Protein 3LU9 (pdb70)

CATH classification: 4.10.140.10

Nearest PDB structures (foldseek):
  3lu9-assembly1_B  TM=1.004E+00  e=2.496E-53  Homo sapiens
  6z8v-assembly1_H  TM=9.995E-01  e=1.748E-49  Homo sapiens
  4dt7-assembly1_B  TM=9.963E-01  e=3.355E-49  Homo sapiens
  1tq7-assembly1_B  TM=9.959E-01  e=5.775E-49  Homo sapiens
  3s7k-assembly1_B  TM=9.944E-01  e=1.587E-47  Homo sapiens

Organism: Homo sapiens (NCBI:txid9606)

Radius of gyration: 29.97 Å; Cα contacts (8 Å, |Δi|>4): 1623; chains: 6; bounding box: 73×72×85 Å

B-factor: mean 33.31, std 18.77, range [2.0, 124.1]

Structure (mmCIF, N/CA/C/O backbone):
data_3LU9
#
_entry.id   3LU9
#
_cell.length_a   46.334
_cell.length_b   50.171
_cell.length_c   85.502
_cell.angle_alpha   76.39
_cell.angle_beta   83.93
_cell.angle_gamma   73.74
#
_symmetry.space_group_name_H-M   'P 1'
#
loop_
_entity.id
_entity.type
_entity.pdbx_description
1 polymer Prothrombin
2 polymer Prothrombin
3 polymer 'Proteinase-activated receptor 1'
4 non-polymer 2-acetamido-2-deoxy-beta-D-glucopyranose
5 non-polymer 'SODIUM ION'
6 non-polymer GLYCEROL
7 water water
#
loop_
_atom_site.group_PDB
_atom_site.id
_atom_site.type_symbol
_atom_site.label_atom_id
_atom_site.label_alt_id
_atom_site.label_comp_id
_atom_site.label_asym_id
_atom_site.label_entity_id
_atom_site.label_seq_id
_atom_site.pdbx_PDB_ins_code
_atom_site.Cartn_x
_atom_site.Cartn_y
_atom_site.Cartn_z
_atom_site.occupancy
_atom_site.B_iso_or_equiv
_atom_site.auth_seq_id
_atom_site.auth_comp_id
_atom_site.auth_asym_id
_atom_site.auth_atom_id
_atom_site.pdbx_PDB_model_num
ATOM 1 N N . SER A 1 1 R 11.724 18.355 -11.823 1.00 45.56 1 SER A N 1
ATOM 2 C CA . SER A 1 1 R 10.878 17.143 -11.632 1.00 43.78 1 SER A CA 1
ATOM 3 C C . SER A 1 1 R 11.791 15.920 -11.572 1.00 43.62 1 SER A C 1
ATOM 4 O O . SER A 1 1 R 11.906 15.191 -12.573 1.00 45.28 1 SER A O 1
ATOM 7 N N . GLU A 1 2 Q 12.437 15.703 -10.417 1.00 41.50 1 GLU A N 1
ATOM 8 C CA . GLU A 1 2 Q 13.672 14.883 -10.375 1.00 41.36 1 GLU A CA 1
ATOM 9 C C . GLU A 1 2 Q 13.456 13.372 -10.557 1.00 39.60 1 GLU A C 1
ATOM 10 O O . GLU A 1 2 Q 13.795 12.558 -9.694 1.00 38.40 1 GLU A O 1
ATOM 16 N N . TYR A 1 3 P 12.934 13.013 -11.721 1.00 38.11 1 TYR A N 1
ATOM 17 C CA . TYR A 1 3 P 12.273 11.731 -11.864 1.00 35.79 1 TYR A CA 1
ATOM 18 C C . TYR A 1 3 P 12.205 11.335 -13.334 1.00 37.20 1 TYR A C 1
ATOM 19 O O . TYR A 1 3 P 11.824 12.138 -14.187 1.00 37.48 1 TYR A O 1
ATOM 28 N N . GLN A 1 4 O 12.613 10.104 -13.616 1.00 37.12 1 GLN A N 1
ATOM 29 C CA . GLN A 1 4 O 12.509 9.535 -14.950 1.00 38.68 1 GLN A CA 1
ATOM 30 C C . GLN A 1 4 O 11.369 8.507 -14.953 1.00 37.20 1 GLN A C 1
ATOM 31 O O . GLN A 1 4 O 11.406 7.541 -14.189 1.00 36.17 1 GLN A O 1
ATOM 37 N N . THR A 1 5 N 10.342 8.746 -15.769 1.00 36.03 1 THR A N 1
ATOM 38 C CA . THR A 1 5 N 9.216 7.813 -15.878 1.00 35.17 1 THR A CA 1
ATOM 39 C C . THR A 1 5 N 9.648 6.420 -16.384 1.00 36.44 1 THR A C 1
ATOM 40 O O . THR A 1 5 N 10.574 6.297 -17.178 1.00 38.04 1 THR A O 1
ATOM 44 N N . PHE A 1 6 M 8.984 5.379 -15.881 1.00 35.84 1 PHE A N 1
ATOM 45 C CA . PHE A 1 6 M 9.327 3.992 -16.215 1.00 36.69 1 PHE A CA 1
ATOM 46 C C . PHE A 1 6 M 8.321 3.390 -17.177 1.00 38.44 1 PHE A C 1
ATOM 47 O O . PHE A 1 6 M 8.668 2.579 -18.052 1.00 40.88 1 PHE A O 1
ATOM 55 N N . PHE A 1 7 L 7.068 3.778 -16.999 1.00 36.99 1 PHE A N 1
ATOM 56 C CA . PHE A 1 7 L 5.976 3.185 -17.743 1.00 37.90 1 PHE A CA 1
ATOM 57 C C . PHE A 1 7 L 5.520 4.066 -18.904 1.00 38.76 1 PHE A C 1
ATOM 58 O O . PHE A 1 7 L 5.855 5.250 -18.979 1.00 38.60 1 PHE A O 1
ATOM 66 N N . ASN A 1 8 K 4.775 3.467 -19.830 1.00 40.29 1 ASN A N 1
ATOM 67 C CA . ASN A 1 8 K 4.262 4.179 -20.990 1.00 41.39 1 ASN A CA 1
ATOM 68 C C . ASN A 1 8 K 2.952 4.872 -20.640 1.00 39.58 1 ASN A C 1
ATOM 69 O O . ASN A 1 8 K 1.989 4.203 -20.295 1.00 39.60 1 ASN A O 1
ATOM 74 N N . PRO A 1 9 J 2.902 6.219 -20.721 1.00 38.88 1 PRO A N 1
ATOM 75 C CA . PRO A 1 9 J 1.656 6.914 -20.377 1.00 38.35 1 PRO A CA 1
ATOM 76 C C . PRO A 1 9 J 0.452 6.441 -21.202 1.00 40.68 1 PRO A C 1
ATOM 77 O O . PRO A 1 9 J -0.675 6.474 -20.715 1.00 40.77 1 PRO A O 1
ATOM 81 N N . ARG A 1 10 I 0.683 5.996 -22.438 1.00 42.04 1 ARG A N 1
ATOM 82 C CA . ARG A 1 10 I -0.401 5.421 -23.232 1.00 44.43 1 ARG A CA 1
ATOM 83 C C . ARG A 1 10 I -1.129 4.263 -22.500 1.00 43.88 1 ARG A C 1
ATOM 84 O O . ARG A 1 10 I -2.350 4.191 -22.525 1.00 45.07 1 ARG A O 1
ATOM 92 N N . THR A 1 11 H -0.380 3.369 -21.870 1.00 42.83 1 THR A N 1
ATOM 93 C CA . THR A 1 11 H -0.990 2.236 -21.150 1.00 42.94 1 THR A CA 1
ATOM 94 C C . THR A 1 11 H -1.120 2.471 -19.622 1.00 40.06 1 THR A C 1
ATOM 95 O O . THR A 1 11 H -2.083 2.025 -18.999 1.00 40.25 1 THR A O 1
ATOM 99 N N . PHE A 1 12 G -0.154 3.185 -19.049 1.00 37.72 1 PHE A N 1
ATOM 100 C CA . PHE A 1 12 G -0.129 3.532 -17.623 1.00 35.56 1 PHE A CA 1
ATOM 101 C C . PHE A 1 12 G -1.133 4.643 -17.314 1.00 35.54 1 PHE A C 1
ATOM 102 O O . PHE A 1 12 G -1.660 4.727 -16.208 1.00 34.69 1 PHE A O 1
ATOM 110 N N . GLY A 1 13 F -1.398 5.498 -18.293 1.00 37.06 1 GLY A N 1
ATOM 111 C CA . GLY A 1 13 F -2.174 6.712 -18.053 1.00 37.60 1 GLY A CA 1
ATOM 112 C C . GLY A 1 13 F -1.287 7.854 -17.565 1.00 35.95 1 GLY A C 1
ATOM 113 O O . GLY A 1 13 F -0.057 7.727 -17.505 1.00 35.35 1 GLY A O 1
ATOM 114 N N . SER A 1 14 E -1.909 8.967 -17.203 1.00 35.89 1 SER A N 1
ATOM 115 C CA . SER A 1 14 E -1.160 10.119 -16.742 1.00 34.78 1 SER A CA 1
ATOM 116 C C . SER A 1 14 E -0.836 10.016 -15.256 1.00 32.26 1 SER A C 1
ATOM 117 O O . SER A 1 14 E -1.484 9.262 -14.511 1.00 31.11 1 SER A O 1
ATOM 120 N N . GLY A 1 15 D 0.182 10.770 -14.846 1.00 29.70 1 GLY A N 1
ATOM 121 C CA . GLY A 1 15 D 0.454 10.996 -13.443 1.00 28.32 1 GLY A CA 1
ATOM 122 C C . GLY A 1 15 D 1.805 10.543 -12.970 1.00 26.82 1 GLY A C 1
ATOM 123 O O . GLY A 1 15 D 2.219 10.882 -11.842 1.00 26.40 1 GLY A O 1
ATOM 124 N N . GLU A 1 16 C 2.516 9.768 -13.785 1.00 27.21 1 GLU A N 1
ATOM 125 C CA . GLU A 1 16 C 3.793 9.266 -13.301 1.00 25.96 1 GLU A CA 1
ATOM 126 C C . GLU A 1 16 C 4.869 10.339 -13.133 1.00 24.72 1 GLU A C 1
ATOM 127 O O . GLU A 1 16 C 5.593 10.335 -12.136 1.00 23.15 1 GLU A O 1
ATOM 133 N N . ALA A 1 17 B 4.965 11.256 -14.092 1.00 24.32 1 ALA A N 1
ATOM 134 C CA . ALA A 1 17 B 6.006 12.266 -14.057 1.00 24.02 1 ALA A CA 1
ATOM 135 C C . ALA A 1 17 B 6.026 13.035 -12.720 1.00 22.12 1 ALA A C 1
ATOM 136 O O . ALA A 1 17 B 7.095 13.392 -12.234 1.00 21.73 1 ALA A O 1
ATOM 138 N N . ASP A 1 18 A 4.845 13.275 -12.162 1.00 21.37 1 ASP A N 1
ATOM 139 C CA . ASP A 1 18 A 4.679 14.070 -10.937 1.00 20.02 1 ASP A CA 1
ATOM 140 C C . ASP A 1 18 A 4.346 13.200 -9.731 1.00 18.74 1 ASP A C 1
ATOM 141 O O . ASP A 1 18 A 3.920 13.697 -8.674 1.00 17.80 1 ASP A O 1
ATOM 146 N N . CYS A 1 19 ? 4.607 11.902 -9.863 1.00 18.96 1 CYS A N 1
ATOM 147 C CA . CYS A 1 19 ? 4.304 10.978 -8.768 1.00 18.14 1 CYS A CA 1
ATOM 148 C C . CYS A 1 19 ? 5.037 11.355 -7.481 1.00 16.90 1 CYS A C 1
ATOM 149 O O . CYS A 1 19 ? 6.145 11.942 -7.505 1.00 16.87 1 CYS A O 1
ATOM 152 N N . GLY A 1 20 ? 4.410 11.008 -6.359 1.00 16.16 2 GLY A N 1
ATOM 153 C CA . GLY A 1 20 ? 5.080 11.025 -5.050 1.00 15.26 2 GLY A CA 1
ATOM 154 C C . GLY A 1 20 ? 5.295 12.389 -4.446 1.00 14.63 2 GLY A C 1
ATOM 155 O O . GLY A 1 20 ? 5.998 12.500 -3.447 1.00 14.13 2 GLY A O 1
ATOM 156 N N . LEU A 1 21 ? 4.709 13.427 -5.055 1.00 14.92 3 LEU A N 1
ATOM 157 C CA . LEU A 1 21 ? 4.825 14.806 -4.523 1.00 14.64 3 LEU A CA 1
ATOM 158 C C . LEU A 1 21 ? 3.431 15.272 -4.119 1.00 14.75 3 LEU A C 1
ATOM 159 O O . LEU A 1 21 ? 2.545 15.394 -4.971 1.00 15.60 3 LEU A O 1
ATOM 164 N N . ARG A 1 22 ? 3.223 15.495 -2.824 1.00 14.23 4 ARG A N 1
ATOM 165 C CA . ARG A 1 22 ? 1.849 15.747 -2.326 1.00 14.69 4 ARG A CA 1
ATOM 166 C C . ARG A 1 22 ? 1.482 17.216 -2.474 1.00 15.40 4 ARG A C 1
ATOM 167 O O . ARG A 1 22 ? 2.264 18.093 -2.092 1.00 15.15 4 ARG A O 1
ATOM 175 N N . PRO A 1 23 ? 0.292 17.498 -3.014 1.00 16.61 5 PRO A N 1
ATOM 176 C CA . PRO A 1 23 ? -0.100 18.902 -3.198 1.00 17.71 5 PRO A CA 1
ATOM 177 C C . PRO A 1 23 ? -0.099 19.707 -1.899 1.00 17.64 5 PRO A C 1
ATOM 178 O O . PRO A 1 23 ? 0.207 20.895 -1.908 1.00 18.19 5 PRO A O 1
ATOM 182 N N . LEU A 1 24 ? -0.419 19.070 -0.778 1.00 17.19 6 LEU A N 1
ATOM 183 C CA . LEU A 1 24 ? -0.541 19.826 0.467 1.00 17.48 6 LEU A CA 1
ATOM 184 C C . LEU A 1 24 ? 0.744 19.837 1.281 1.00 16.28 6 LEU A C 1
ATOM 185 O O . LEU A 1 24 ? 0.808 20.474 2.341 1.00 16.52 6 LEU A O 1
ATOM 190 N N . PHE A 1 25 ? 1.777 19.174 0.750 1.00 15.19 7 PHE A N 1
ATOM 191 C CA . PHE A 1 25 ? 3.056 19.053 1.456 1.00 14.36 7 PHE A CA 1
ATOM 192 C C . PHE A 1 25 ? 4.247 19.424 0.588 1.00 14.27 7 PHE A C 1
ATOM 193 O O . PHE A 1 25 ? 4.619 20.604 0.542 1.00 14.89 7 PHE A O 1
ATOM 201 N N . GLU A 1 26 ? 4.813 18.464 -0.140 1.00 13.84 8 GLU A N 1
ATOM 202 C CA . GLU A 1 26 ? 5.984 18.778 -0.988 1.00 14.16 8 GLU A CA 1
ATOM 203 C C . GLU A 1 26 ? 5.759 19.959 -1.952 1.00 15.10 8 GLU A C 1
ATOM 204 O O . GLU A 1 26 ? 6.655 20.761 -2.205 1.00 15.72 8 GLU A O 1
ATOM 210 N N . LYS A 1 27 ? 4.563 20.029 -2.521 1.00 12.12 9 LYS A N 1
ATOM 211 C CA . LYS A 1 27 ? 4.320 21.072 -3.533 1.00 14.56 9 LYS A CA 1
ATOM 212 C C . LYS A 1 27 ? 4.322 22.482 -2.947 1.00 14.83 9 LYS A C 1
ATOM 213 O O . LYS A 1 27 ? 4.540 23.451 -3.663 1.00 16.65 9 LYS A O 1
ATOM 219 N N . LYS A 1 28 ? 4.085 22.581 -1.651 1.00 14.43 10 LYS A N 1
ATOM 220 C CA . LYS A 1 28 ? 4.128 23.857 -0.927 1.00 15.62 10 LYS A CA 1
ATOM 221 C C . LYS A 1 28 ? 5.357 23.982 -0.022 1.00 15.07 10 LYS A C 1
ATOM 222 O O . LYS A 1 28 ? 5.471 24.942 0.743 1.00 14.83 10 LYS A O 1
ATOM 228 N N . SER A 1 29 ? 6.249 22.999 -0.095 1.00 14.24 11 SER A N 1
ATOM 229 C CA . SER A 1 29 ? 7.363 22.852 0.881 1.00 15.03 11 SER A CA 1
ATOM 230 C C . SER A 1 29 ? 6.901 22.836 2.342 1.00 15.93 11 SER A C 1
ATOM 231 O O . SER A 1 29 ? 7.562 23.431 3.194 1.00 18.54 11 SER A O 1
ATOM 234 N N . LEU A 1 30 ? 5.752 22.218 2.628 1.00 13.89 12 LEU A N 1
ATOM 235 C CA . LEU A 1 30 ? 5.349 22.012 4.004 1.00 14.29 12 LEU A CA 1
ATOM 236 C C . LEU A 1 30 ? 5.623 20.559 4.380 1.00 14.18 12 LEU A C 1
ATOM 237 O O . LEU A 1 30 ? 5.420 19.666 3.554 1.00 13.13 12 LEU A O 1
ATOM 242 N N . GLU A 1 31 ? 6.040 20.355 5.627 1.00 15.02 13 GLU A N 1
ATOM 243 C CA . GLU A 1 31 ? 6.343 19.013 6.153 1.00 17.20 13 GLU A CA 1
ATOM 244 C C . GLU A 1 31 ? 5.190 18.468 6.972 1.00 16.01 13 GLU A C 1
ATOM 245 O O . GLU A 1 31 ? 4.550 19.229 7.729 1.00 17.57 13 GLU A O 1
ATOM 251 N N . ASP A 1 32 ? 4.951 17.155 6.856 1.00 15.22 14 ASP A N 1
ATOM 252 C CA . ASP A 1 32 ? 3.971 16.514 7.710 1.00 15.35 14 ASP A CA 1
ATOM 253 C C . ASP A 1 32 ? 4.554 16.232 9.104 1.00 16.84 14 ASP A C 1
ATOM 254 O O . ASP A 1 32 ? 5.771 16.358 9.328 1.00 16.25 14 ASP A O 1
ATOM 259 N N . LYS A 1 33 A 3.705 15.834 10.043 1.00 17.34 14 LYS A N 1
ATOM 260 C CA . LYS A 1 33 A 4.144 15.810 11.444 1.00 20.92 14 LYS A CA 1
ATOM 261 C C . LYS A 1 33 A 5.222 14.781 11.797 1.00 19.99 14 LYS A C 1
ATOM 262 O O . LYS A 1 33 A 5.912 14.923 12.808 1.00 20.93 14 LYS A O 1
ATOM 268 N N . THR A 1 34 B 5.348 13.736 10.990 1.00 17.33 14 THR A N 1
ATOM 269 C CA . THR A 1 34 B 6.265 12.649 11.347 1.00 17.78 14 THR A CA 1
ATOM 270 C C . THR A 1 34 B 7.251 12.258 10.254 1.00 16.35 14 THR A C 1
ATOM 271 O O . THR A 1 34 B 8.059 11.333 10.451 1.00 16.93 14 THR A O 1
ATOM 275 N N . GLU A 1 35 C 7.234 12.956 9.118 1.00 14.30 14 GLU A N 1
ATOM 276 C CA . GLU A 1 35 C 8.179 12.591 8.056 1.00 13.49 14 GLU A CA 1
ATOM 277 C C . GLU A 1 35 C 9.645 12.767 8.474 1.00 15.19 14 GLU A C 1
ATOM 278 O O . GLU A 1 35 C 10.492 12.059 7.975 1.00 14.14 14 GLU A O 1
ATOM 284 N N . ARG A 1 36 D 9.928 13.699 9.404 1.00 16.25 14 ARG A N 1
ATOM 285 C CA . ARG A 1 36 D 11.291 13.870 9.920 1.00 18.89 14 ARG A CA 1
ATOM 286 C C . ARG A 1 36 D 11.865 12.562 10.502 1.00 19.26 14 ARG A C 1
ATOM 287 O O . ARG A 1 36 D 13.067 12.276 10.365 1.00 19.47 14 ARG A O 1
ATOM 295 N N . GLU A 1 37 E 10.999 11.799 11.153 1.00 17.85 14 GLU A N 1
ATOM 296 C CA . GLU A 1 37 E 11.376 10.513 11.722 1.00 20.10 14 GLU A CA 1
ATOM 297 C C . GLU A 1 37 E 11.877 9.562 10.631 1.00 17.33 14 GLU A C 1
ATOM 298 O O . GLU A 1 37 E 12.835 8.805 10.861 1.00 20.39 14 GLU A O 1
ATOM 304 N N . LEU A 1 38 F 11.277 9.616 9.447 1.00 14.75 14 LEU A N 1
ATOM 305 C CA . LEU A 1 38 F 11.770 8.798 8.320 1.00 14.36 14 LEU A CA 1
ATOM 306 C C . LEU A 1 38 F 13.144 9.271 7.877 1.00 16.54 14 LEU A C 1
ATOM 307 O O . LEU A 1 38 F 14.068 8.474 7.761 1.00 18.26 14 LEU A O 1
ATOM 312 N N . LEU A 1 39 G 13.294 10.579 7.663 1.00 18.05 14 LEU A N 1
ATOM 313 C CA . LEU A 1 39 G 14.584 11.112 7.176 1.00 20.62 14 LEU A CA 1
ATOM 314 C C . LEU A 1 39 G 15.750 10.862 8.155 1.00 23.19 14 LEU A C 1
ATOM 315 O O . LEU A 1 39 G 16.897 10.542 7.755 1.00 26.21 14 LEU A O 1
ATOM 320 N N . GLU A 1 40 H 15.446 10.953 9.445 1.00 23.45 14 GLU A N 1
ATOM 321 C CA . GLU A 1 40 H 16.389 10.646 10.494 1.00 27.35 14 GLU A CA 1
ATOM 322 C C . GLU A 1 40 H 16.823 9.196 10.541 1.00 26.70 14 GLU A C 1
ATOM 323 O O . GLU A 1 40 H 17.963 8.908 10.901 1.00 28.73 14 GLU A O 1
ATOM 329 N N . SER A 1 41 I 15.922 8.288 10.177 1.00 22.65 14 SER A N 1
ATOM 330 C CA . SER A 1 41 I 16.251 6.869 10.196 1.00 22.72 14 SER A CA 1
ATOM 331 C C . SER A 1 41 I 17.392 6.564 9.207 1.00 24.42 14 SER A C 1
ATOM 332 O O . SER A 1 41 I 18.012 5.515 9.297 1.00 26.08 14 SER A O 1
ATOM 335 N N . TYR A 1 42 J 17.637 7.470 8.256 1.00 23.82 14 TYR A N 1
ATOM 336 C CA . TYR A 1 42 J 18.723 7.291 7.288 1.00 27.03 14 TYR A CA 1
ATOM 337 C C . TYR A 1 42 J 20.072 7.614 7.925 1.00 33.07 14 TYR A C 1
ATOM 338 O O . TYR A 1 42 J 21.099 7.039 7.552 1.00 36.23 14 TYR A O 1
ATOM 347 N N . ILE A 1 43 K 20.043 8.522 8.896 1.00 36.20 14 ILE A N 1
ATOM 348 C CA . ILE A 1 43 K 21.273 9.015 9.553 1.00 44.31 14 ILE A CA 1
ATOM 349 C C . ILE A 1 43 K 21.700 8.038 10.645 1.00 48.13 14 ILE A C 1
ATOM 350 O O . ILE A 1 43 K 22.690 7.318 10.493 1.00 53.50 14 ILE A O 1
ATOM 355 N N . ASP A 1 44 L 20.931 8.002 11.733 1.00 49.31 14 ASP A N 1
ATOM 356 C CA . ASP A 1 44 L 21.183 7.150 12.919 1.00 53.21 14 ASP A CA 1
ATOM 357 C C . ASP A 1 44 L 22.174 5.988 12.721 1.00 55.93 14 ASP A C 1
ATOM 358 O O . ASP A 1 44 L 23.109 5.789 13.509 1.00 61.25 14 ASP A O 1
ATOM 363 N N . ILE B 2 1 ? -4.263 -0.280 11.847 1.00 15.04 16 ILE B N 1
ATOM 364 C CA . ILE B 2 1 ? -2.936 0.173 12.312 1.00 14.77 16 ILE B CA 1
ATOM 365 C C . ILE B 2 1 ? -2.934 0.247 13.841 1.00 16.03 16 ILE B C 1
ATOM 366 O O . ILE B 2 1 ? -3.827 0.879 14.444 1.00 17.00 16 ILE B O 1
ATOM 371 N N . VAL B 2 2 ? -1.929 -0.378 14.443 1.00 16.20 17 VAL B N 1
ATOM 372 C CA . VAL B 2 2 ? -1.791 -0.412 15.897 1.00 17.60 17 VAL B CA 1
ATOM 373 C C . VAL B 2 2 ? -0.726 0.582 16.310 1.00 17.65 17 VAL B C 1
ATOM 374 O O . VAL B 2 2 ? 0.346 0.609 15.719 1.00 16.75 17 VAL B O 1
ATOM 378 N N . GLU B 2 3 ? -1.016 1.384 17.340 1.00 18.85 18 GLU B N 1
ATOM 379 C CA . GLU B 2 3 ? -0.030 2.325 17.908 1.00 20.17 18 GLU B CA 1
ATOM 380 C C . GLU B 2 3 ? 0.382 3.402 16.904 1.00 18.69 18 GLU B C 1
ATOM 381 O O . GLU B 2 3 ? 1.519 3.907 16.944 1.00 19.16 18 GLU B O 1
ATOM 387 N N . GLY B 2 4 ? -0.551 3.737 16.010 1.00 17.29 19 GLY B N 1
ATOM 388 C CA . GLY B 2 4 ? -0.370 4.829 15.043 1.00 16.36 19 GLY B CA 1
ATOM 389 C C . GLY B 2 4 ? -1.026 6.103 15.523 1.00 17.20 19 GLY B C 1
ATOM 390 O O . GLY B 2 4 ? -1.402 6.201 16.691 1.00 18.55 19 GLY B O 1
ATOM 391 N N . SER B 2 5 ? -1.177 7.066 14.627 1.00 16.59 20 SER B N 1
ATOM 392 C CA . SER B 2 5 ? -1.953 8.252 14.923 1.00 18.66 20 SER B CA 1
ATOM 393 C C . SER B 2 5 ? -2.782 8.645 13.711 1.00 18.12 20 SER B C 1
ATOM 394 O O . SER B 2 5 ? -2.641 8.056 12.642 1.00 15.89 20 SER B O 1
ATOM 397 N N . ASP B 2 6 ? -3.665 9.629 13.887 1.00 18.41 21 ASP B N 1
ATOM 398 C CA . ASP B 2 6 ? -4.493 10.134 12.809 1.00 19.55 21 ASP B CA 1
ATOM 399 C C . ASP B 2 6 ? -3.609 10.753 11.745 1.00 18.74 21 ASP B C 1
ATOM 400 O O . ASP B 2 6 ? -2.682 11.527 12.047 1.00 20.01 21 ASP B O 1
ATOM 405 N N . ALA B 2 7 ? -3.890 10.400 10.497 1.00 17.75 22 ALA B N 1
ATOM 406 C CA . ALA B 2 7 ? -3.252 11.038 9.379 1.00 17.58 22 ALA B CA 1
ATOM 407 C C . ALA B 2 7 ? -3.654 12.507 9.318 1.00 18.58 22 ALA B C 1
ATOM 408 O O . ALA B 2 7 ? -4.764 12.885 9.739 1.00 19.25 22 ALA B O 1
ATOM 410 N N . GLU B 2 8 ? -2.764 13.344 8.798 1.00 19.60 23 GLU B N 1
ATOM 411 C CA . GLU B 2 8 ? -3.168 14.716 8.496 1.00 20.88 23 GLU B CA 1
ATOM 412 C C . GLU B 2 8 ? -3.871 14.679 7.158 1.00 20.71 23 GLU B C 1
ATOM 413 O O . GLU B 2 8 ? -3.710 13.712 6.374 1.00 20.00 23 GLU B O 1
ATOM 419 N N . ILE B 2 9 ? -4.670 15.702 6.897 1.00 20.66 24 ILE B N 1
ATOM 420 C CA . ILE B 2 9 ? -5.363 15.800 5.618 1.00 20.62 24 ILE B CA 1
ATOM 421 C C . ILE B 2 9 ? -4.350 15.908 4.444 1.00 19.76 24 ILE B C 1
ATOM 422 O O . ILE B 2 9 ? -3.362 16.656 4.522 1.00 19.78 24 ILE B O 1
ATOM 427 N N . GLY B 2 10 ? -4.589 15.130 3.391 1.00 18.52 25 GLY B N 1
ATOM 428 C CA . GLY B 2 10 ? -3.681 15.042 2.240 1.00 17.39 25 GLY B CA 1
ATOM 429 C C . GLY B 2 10 ? -2.327 14.372 2.469 1.00 15.57 25 GLY B C 1
ATOM 430 O O . GLY B 2 10 ? -1.443 14.483 1.610 1.00 15.02 25 GLY B O 1
ATOM 431 N N . MET B 2 11 ? -2.133 13.740 3.631 1.00 14.74 26 MET B N 1
ATOM 432 C CA . MET B 2 11 ? -0.836 13.156 3.990 1.00 14.13 26 MET B CA 1
ATOM 433 C C . MET B 2 11 ? -0.508 11.911 3.128 1.00 13.82 26 MET B C 1
ATOM 434 O O . MET B 2 11 ? 0.663 11.609 2.866 1.00 12.57 26 MET B O 1
ATOM 439 N N . SER B 2 12 ? -1.547 11.171 2.756 1.00 13.58 27 SER B N 1
ATOM 440 C CA . SER B 2 12 ? -1.380 9.964 1.939 1.00 13.94 27 SER B CA 1
ATOM 441 C C . SER B 2 12 ? -2.398 9.999 0.765 1.00 13.57 27 SER B C 1
ATOM 442 O O . SER B 2 12 ? -3.362 9.229 0.746 1.00 14.10 27 SER B O 1
ATOM 445 N N . PRO B 2 13 ? -2.182 10.910 -0.212 1.00 14.13 28 PRO B N 1
ATOM 446 C CA . PRO B 2 13 ? -3.237 11.130 -1.221 1.00 15.19 28 PRO B CA 1
ATOM 447 C C . PRO B 2 13 ? -3.342 9.999 -2.251 1.00 15.40 28 PRO B C 1
ATOM 448 O O . PRO B 2 13 ? -4.299 9.988 -3.062 1.00 17.18 28 PRO B O 1
ATOM 452 N N . TRP B 2 14 ? -2.414 9.040 -2.162 1.00 14.22 29 TRP B N 1
ATOM 453 C CA . TRP B 2 14 ? -2.455 7.773 -2.918 1.00 14.46 29 TRP B CA 1
ATOM 454 C C . TRP B 2 14 ? -3.219 6.672 -2.209 1.00 15.01 29 TRP B C 1
ATOM 455 O O . TRP B 2 14 ? -3.459 5.598 -2.798 1.00 14.84 29 TRP B O 1
ATOM 466 N N . GLN B 2 15 ? -3.659 6.928 -0.967 1.00 14.91 30 GLN B N 1
ATOM 467 C CA . GLN B 2 15 ? -4.443 5.922 -0.225 1.00 16.39 30 GLN B CA 1
ATOM 468 C C . GLN B 2 15 ? -5.783 5.598 -0.895 1.00 16.56 30 GLN B C 1
ATOM 469 O O . GLN B 2 15 ? -6.566 6.491 -1.195 1.00 18.11 30 GLN B O 1
ATOM 475 N N . VAL B 2 16 ? -6.025 4.320 -1.138 1.00 15.31 31 VAL B N 1
ATOM 476 C CA . VAL B 2 16 ? -7.306 3.894 -1.742 1.00 17.56 31 VAL B CA 1
ATOM 477 C C . VAL B 2 16 ? -8.005 2.912 -0.788 1.00 17.69 31 VAL B C 1
ATOM 478 O O . VAL B 2 16 ? -7.357 2.106 -0.130 1.00 15.42 31 VAL B O 1
ATOM 482 N N . MET B 2 17 ? -9.338 2.997 -0.715 1.00 18.70 32 MET B N 1
ATOM 483 C CA . MET B 2 17 ? -10.145 2.106 0.108 1.00 20.55 32 MET B CA 1
ATOM 484 C C . MET B 2 17 ? -10.843 1.158 -0.862 1.00 21.26 32 MET B C 1
ATOM 485 O O . MET B 2 17 ? -11.548 1.621 -1.765 1.00 22.60 32 MET B O 1
ATOM 490 N N . LEU B 2 18 ? -10.638 -0.143 -0.697 1.00 21.60 33 LEU B N 1
ATOM 491 C CA . LEU B 2 18 ? -11.446 -1.123 -1.432 1.00 23.44 33 LEU B CA 1
ATOM 492 C C . LEU B 2 18 ? -12.714 -1.392 -0.617 1.00 24.68 33 LEU B C 1
ATOM 493 O O . LEU B 2 18 ? -12.631 -1.697 0.575 1.00 24.76 33 LEU B O 1
ATOM 498 N N . PHE B 2 19 ? -13.871 -1.255 -1.256 1.00 25.88 34 PHE B N 1
ATOM 499 C CA . PHE B 2 19 ? -15.166 -1.219 -0.540 1.00 27.85 34 PHE B CA 1
ATOM 500 C C . PHE B 2 19 ? -16.172 -2.186 -1.154 1.00 29.49 34 PHE B C 1
ATOM 501 O O . PHE B 2 19 ? -16.275 -2.256 -2.376 1.00 29.20 34 PHE B O 1
ATOM 509 N N . ARG B 2 20 ? -16.896 -2.926 -0.298 1.00 30.69 35 ARG B N 1
ATOM 510 C CA . ARG B 2 20 ? -17.982 -3.839 -0.718 1.00 33.31 35 ARG B CA 1
ATOM 511 C C . ARG B 2 20 ? -19.289 -3.071 -0.708 1.00 35.21 35 ARG B C 1
ATOM 512 O O . ARG B 2 20 ? -19.626 -2.487 0.316 1.00 35.22 35 ARG B O 1
ATOM 520 N N . LYS B 2 21 ? -19.992 -3.029 -1.845 1.00 37.13 36 LYS B N 1
ATOM 521 C CA . LYS B 2 21 ? -21.251 -2.269 -1.983 1.00 40.45 36 LYS B CA 1
ATOM 522 C C . LYS B 2 21 ? -22.338 -2.780 -1.056 1.00 41.92 36 LYS B C 1
ATOM 523 O O . LYS B 2 21 ? -23.043 -1.993 -0.411 1.00 42.67 36 LYS B O 1
ATOM 529 N N . SER B 2 22 A -22.494 -4.101 -1.022 1.00 41.85 36 SER B N 1
ATOM 530 C CA . SER B 2 22 A -23.616 -4.709 -0.326 1.00 44.85 36 SER B CA 1
ATOM 531 C C . SER B 2 22 A -23.330 -6.166 0.053 1.00 44.54 36 SER B C 1
ATOM 532 O O . SER B 2 22 A -23.058 -6.984 -0.830 1.00 44.74 36 SER B O 1
ATOM 535 N N . PRO B 2 23 ? -23.378 -6.489 1.370 1.00 44.82 37 PRO B N 1
ATOM 536 C CA . PRO B 2 23 ? -23.635 -5.496 2.426 1.00 44.92 37 PRO B CA 1
ATOM 537 C C . PRO B 2 23 ? -22.388 -4.626 2.659 1.00 42.18 37 PRO B C 1
ATOM 538 O O . PRO B 2 23 ? -21.249 -5.114 2.606 1.00 39.63 37 PRO B O 1
ATOM 542 N N . GLN B 2 24 ? -22.600 -3.335 2.885 1.00 42.35 38 GLN B N 1
ATOM 543 C CA . GLN B 2 24 ? -21.497 -2.386 2.774 1.00 40.09 38 GLN B CA 1
ATOM 544 C C . GLN B 2 24 ? -20.401 -2.663 3.807 1.00 39.66 38 GLN B C 1
ATOM 545 O O . GLN B 2 24 ? -20.678 -2.858 4.993 1.00 40.38 38 GLN B O 1
ATOM 551 N N . GLU B 2 25 ? -19.158 -2.705 3.324 1.00 38.02 39 GLU B N 1
ATOM 552 C CA . GLU B 2 25 ? -18.021 -3.121 4.114 1.00 37.84 39 GLU B CA 1
ATOM 553 C C . GLU B 2 25 ? -16.725 -2.552 3.567 1.00 35.19 39 GLU B C 1
ATOM 554 O O . GLU B 2 25 ? -16.476 -2.624 2.368 1.00 34.91 39 GLU B O 1
ATOM 560 N N . LEU B 2 26 ? -15.883 -2.019 4.443 1.00 34.70 40 LEU B N 1
ATOM 561 C CA . LEU B 2 26 ? -14.502 -1.772 4.056 1.00 32.45 40 LEU B CA 1
ATOM 562 C C . LEU B 2 26 ? -13.827 -3.149 3.897 1.00 30.12 40 LEU B C 1
ATOM 563 O O . LEU B 2 26 ? -13.900 -3.968 4.808 1.00 31.57 40 LEU B O 1
ATOM 568 N N . LEU B 2 27 ? -13.204 -3.418 2.748 1.00 27.52 41 LEU B N 1
ATOM 569 C CA . LEU B 2 27 ? -12.505 -4.695 2.529 1.00 25.34 41 LEU B CA 1
ATOM 570 C C . LEU B 2 27 ? -11.006 -4.667 2.807 1.00 23.75 41 LEU B C 1
ATOM 571 O O . LEU B 2 27 ? -10.464 -5.577 3.450 1.00 24.13 41 LEU B O 1
ATOM 576 N N . CYS B 2 28 ? -10.329 -3.632 2.313 1.00 21.17 42 CYS B N 1
ATOM 577 C CA . CYS B 2 28 ? -8.845 -3.611 2.295 1.00 19.06 42 CYS B CA 1
ATOM 578 C C . CYS B 2 28 ? -8.433 -2.214 1.908 1.00 17.44 42 CYS B C 1
ATOM 579 O O . CYS B 2 28 ? -9.274 -1.397 1.526 1.00 17.55 42 CYS B O 1
ATOM 582 N N . GLY B 2 29 ? -7.137 -1.959 2.036 1.00 16.55 43 GLY B N 1
ATOM 583 C CA . GLY B 2 29 ? -6.494 -0.779 1.508 1.00 15.53 43 GLY B CA 1
ATOM 584 C C . GLY B 2 29 ? -5.971 -1.084 0.119 1.00 16.29 43 GLY B C 1
ATOM 585 O O . GLY B 2 29 ? -6.069 -2.225 -0.383 1.00 17.46 43 GLY B O 1
ATOM 586 N N . ALA B 2 30 ? -5.413 -0.053 -0.499 1.00 16.22 44 ALA B N 1
ATOM 587 C CA . ALA B 2 30 ? -4.885 -0.114 -1.863 1.00 16.45 44 ALA B CA 1
ATOM 588 C C . ALA B 2 30 ? -4.162 1.205 -2.122 1.00 16.34 44 ALA B C 1
ATOM 589 O O . ALA B 2 30 ? -4.186 2.103 -1.276 1.00 16.18 44 ALA B O 1
ATOM 591 N N . SER B 2 31 ? -3.533 1.331 -3.285 1.00 15.47 45 SER B N 1
ATOM 592 C CA . SER B 2 31 ? -2.807 2.547 -3.584 1.00 16.14 45 SER B CA 1
ATOM 593 C C . SER B 2 31 ? -2.963 2.965 -5.027 1.00 17.40 45 SER B C 1
ATOM 594 O O . SER B 2 31 ? -2.989 2.125 -5.922 1.00 16.88 45 SER B O 1
ATOM 597 N N . LEU B 2 32 ? -3.077 4.275 -5.216 1.00 16.73 46 LEU B N 1
ATOM 598 C CA . LEU B 2 32 ? -3.174 4.863 -6.540 1.00 17.91 46 LEU B CA 1
ATOM 599 C C . LEU B 2 32 ? -1.792 5.058 -7.162 1.00 17.71 46 LEU B C 1
ATOM 600 O O . LEU B 2 32 ? -0.960 5.760 -6.615 1.00 17.28 46 LEU B O 1
ATOM 605 N N . ILE B 2 33 ? -1.538 4.439 -8.319 1.00 18.75 47 ILE B N 1
ATOM 606 C CA . ILE B 2 33 ? -0.220 4.581 -8.944 1.00 19.48 47 ILE B CA 1
ATOM 607 C C . ILE B 2 33 ? -0.234 5.372 -10.255 1.00 21.20 47 ILE B C 1
ATOM 608 O O . ILE B 2 33 ? 0.823 5.720 -10.755 1.00 20.70 47 ILE B O 1
ATOM 613 N N . SER B 2 34 ? -1.424 5.652 -10.800 1.00 21.98 48 SER B N 1
ATOM 614 C CA . SER B 2 34 ? -1.567 6.551 -11.942 1.00 24.59 48 SER B CA 1
ATOM 615 C C . SER B 2 34 ? -3.023 7.010 -11.936 1.00 25.77 48 SER B C 1
ATOM 616 O O . SER B 2 34 ? -3.740 6.739 -10.974 1.00 25.91 48 SER B O 1
ATOM 619 N N . ASP B 2 35 ? -3.486 7.651 -12.999 1.00 27.59 49 ASP B N 1
ATOM 620 C CA . ASP B 2 35 ? -4.906 8.030 -13.072 1.00 28.95 49 ASP B CA 1
ATOM 621 C C . ASP B 2 35 ? -5.853 6.831 -13.296 1.00 29.56 49 ASP B C 1
ATOM 622 O O . ASP B 2 35 ? -7.064 6.979 -13.168 1.00 30.39 49 ASP B O 1
ATOM 627 N N . ARG B 2 36 ? -5.301 5.651 -13.592 1.00 29.23 50 ARG B N 1
ATOM 628 C CA . ARG B 2 36 ? -6.140 4.504 -13.985 1.00 29.75 50 ARG B CA 1
ATOM 629 C C . ARG B 2 36 ? -5.739 3.134 -13.399 1.00 27.76 50 ARG B C 1
ATOM 630 O O . ARG B 2 36 ? -6.438 2.131 -13.611 1.00 27.18 50 ARG B O 1
ATOM 638 N N . TRP B 2 37 ? -4.635 3.091 -12.660 1.00 26.11 51 TRP B N 1
ATOM 639 C CA . TRP B 2 37 ? -4.165 1.854 -12.058 1.00 24.22 51 TRP B CA 1
ATOM 640 C C . TRP B 2 37 ? -4.072 1.970 -10.541 1.00 23.51 51 TRP B C 1
ATOM 641 O O . TRP B 2 37 ? -3.561 2.972 -10.011 1.00 21.49 51 TRP B O 1
ATOM 652 N N . VAL B 2 38 ? -4.601 0.942 -9.874 1.00 22.51 52 VAL B N 1
ATOM 653 C CA . VAL B 2 38 ? -4.562 0.826 -8.406 1.00 21.14 52 VAL B CA 1
ATOM 654 C C . VAL B 2 38 ? -3.911 -0.493 -8.047 1.00 21.05 52 VAL B C 1
ATOM 655 O O . VAL B 2 38 ? -4.206 -1.515 -8.640 1.00 20.86 52 VAL B O 1
ATOM 659 N N . LEU B 2 39 ? -3.004 -0.459 -7.073 1.00 19.45 53 LEU B N 1
ATOM 660 C CA . LEU B 2 39 ? -2.281 -1.647 -6.640 1.00 19.47 53 LEU B CA 1
ATOM 661 C C . LEU B 2 39 ? -2.870 -2.109 -5.291 1.00 19.04 53 LEU B C 1
ATOM 662 O O . LEU B 2 39 ? -3.269 -1.262 -4.486 1.00 17.45 53 LEU B O 1
ATOM 667 N N . THR B 2 40 ? -2.979 -3.429 -5.059 1.00 18.41 54 THR B N 1
ATOM 668 C CA . THR B 2 40 ? -3.502 -3.968 -3.782 1.00 18.21 54 THR B CA 1
ATOM 669 C C . THR B 2 40 ? -2.846 -5.351 -3.516 1.00 17.47 54 THR B C 1
ATOM 670 O O . THR B 2 40 ? -2.015 -5.799 -4.306 1.00 17.20 54 THR B O 1
ATOM 674 N N . ALA B 2 41 ? -3.198 -5.996 -2.406 1.00 17.40 55 ALA B N 1
ATOM 675 C CA . ALA B 2 41 ? -2.729 -7.366 -2.132 1.00 17.58 55 ALA B CA 1
ATOM 676 C C . ALA B 2 41 ? -3.605 -8.379 -2.895 1.00 19.74 55 ALA B C 1
ATOM 677 O O . ALA B 2 41 ? -4.816 -8.190 -2.965 1.00 19.98 55 ALA B O 1
ATOM 679 N N . ALA B 2 42 ? -3.016 -9.468 -3.417 1.00 20.53 56 ALA B N 1
ATOM 680 C CA . ALA B 2 42 ? -3.820 -10.472 -4.134 1.00 22.13 56 ALA B CA 1
ATOM 681 C C . ALA B 2 42 ? -4.917 -11.081 -3.252 1.00 21.90 56 ALA B C 1
ATOM 682 O O . ALA B 2 42 ? -6.035 -11.346 -3.721 1.00 22.93 56 ALA B O 1
ATOM 684 N N . HIS B 2 43 ? -4.616 -11.246 -1.959 1.00 20.16 57 HIS B N 1
ATOM 685 C CA . HIS B 2 43 ? -5.535 -11.912 -1.040 1.00 19.94 57 HIS B CA 1
ATOM 686 C C . HIS B 2 43 ? -6.749 -11.079 -0.667 1.00 19.89 57 HIS B C 1
ATOM 687 O O . HIS B 2 43 ? -7.723 -11.596 -0.112 1.00 20.77 57 HIS B O 1
ATOM 694 N N . CYS B 2 44 ? -6.700 -9.786 -0.973 1.00 20.57 58 CYS B N 1
ATOM 695 C CA . CYS B 2 44 ? -7.857 -8.931 -0.785 1.00 21.60 58 CYS B CA 1
ATOM 696 C C . CYS B 2 44 ? -8.903 -9.245 -1.844 1.00 23.31 58 CYS B C 1
ATOM 697 O O . CYS B 2 44 ? -10.045 -8.857 -1.682 1.00 25.40 58 CYS B O 1
ATOM 700 N N . LEU B 2 45 ? -8.493 -9.911 -2.928 1.00 23.97 59 LEU B N 1
ATOM 701 C CA . LEU B 2 45 ? -9.401 -10.230 -4.049 1.00 25.59 59 LEU B CA 1
ATOM 702 C C . LEU B 2 45 ? -9.676 -11.713 -4.187 1.00 26.31 59 LEU B C 1
ATOM 703 O O . LEU B 2 45 ? -10.769 -12.115 -4.606 1.00 28.51 59 LEU B O 1
ATOM 708 N N . LEU B 2 46 ? -8.661 -12.522 -3.898 1.00 24.76 60 LEU B N 1
ATOM 709 C CA . LEU B 2 46 ? -8.758 -13.963 -4.076 1.00 25.45 60 LEU B CA 1
ATOM 710 C C . LEU B 2 46 ? -8.153 -14.633 -2.865 1.00 23.55 60 LEU B C 1
ATOM 711 O O . LEU B 2 46 ? -6.932 -14.542 -2.622 1.00 22.65 60 LEU B O 1
ATOM 716 N N . TYR B 2 47 A -9.018 -15.275 -2.086 1.00 23.20 60 TYR B N 1
ATOM 717 C CA . TYR B 2 47 A -8.567 -16.075 -0.962 1.00 21.03 60 TYR B CA 1
ATOM 718 C C . TYR B 2 47 A -9.533 -17.235 -0.718 1.00 21.83 60 TYR B C 1
ATOM 719 O O . TYR B 2 47 A -10.430 -17.144 0.118 1.00 21.58 60 TYR B O 1
ATOM 728 N N . PRO B 2 48 B -9.347 -18.358 -1.445 1.00 22.41 60 PRO B N 1
ATOM 729 C CA . PRO B 2 48 B -10.360 -19.431 -1.321 1.00 23.54 60 PRO B CA 1
ATOM 730 C C . PRO B 2 48 B -10.630 -20.033 0.075 1.00 23.29 60 PRO B C 1
ATOM 731 O O . PRO B 2 48 B -11.739 -20.549 0.281 1.00 23.70 60 PRO B O 1
ATOM 735 N N . PRO B 2 49 C -9.644 -20.024 1.005 1.00 22.05 60 PRO B N 1
ATOM 736 C CA . PRO B 2 49 C -9.983 -20.571 2.328 1.00 23.38 60 PRO B CA 1
ATOM 737 C C . PRO B 2 49 C -11.109 -19.813 3.040 1.00 24.88 60 PRO B C 1
ATOM 738 O O . PRO B 2 49 C -11.793 -20.406 3.877 1.00 26.28 60 PRO B O 1
ATOM 742 N N . TRP B 2 50 D -11.273 -18.534 2.698 1.00 25.92 60 TRP B N 1
ATOM 743 C CA . TRP B 2 50 D -12.341 -17.689 3.240 1.00 27.36 60 TRP B CA 1
ATOM 744 C C . TRP B 2 50 D -13.540 -17.524 2.284 1.00 29.65 60 TRP B C 1
ATOM 745 O O . TRP B 2 50 D -14.343 -16.576 2.446 1.00 30.38 60 TRP B O 1
ATOM 756 N N . ASP B 2 51 E -13.643 -18.408 1.283 1.00 29.76 60 ASP B N 1
ATOM 757 C CA . ASP B 2 51 E -14.640 -18.286 0.199 1.00 32.57 60 ASP B CA 1
ATOM 758 C C . ASP B 2 51 E -14.639 -16.899 -0.486 1.00 32.37 60 ASP B C 1
ATOM 759 O O . ASP B 2 51 E -15.684 -16.380 -0.906 1.00 33.46 60 ASP B O 1
ATOM 764 N N . LYS B 2 52 F -13.453 -16.333 -0.635 1.00 30.75 60 LYS B N 1
ATOM 765 C CA . LYS B 2 52 F -13.305 -15.020 -1.262 1.00 31.51 60 LYS B CA 1
ATOM 766 C C . LYS B 2 52 F -12.764 -15.107 -2.695 1.00 32.64 60 LYS B C 1
ATOM 767 O O . LYS B 2 52 F -11.660 -15.568 -2.924 1.00 31.30 60 LYS B O 1
ATOM 773 N N . ASN B 2 53 G -13.534 -14.640 -3.670 1.00 36.53 60 ASN B N 1
ATOM 774 C CA . ASN B 2 53 G -13.074 -14.649 -5.062 1.00 40.17 60 ASN B CA 1
ATOM 775 C C . ASN B 2 53 G -13.863 -13.603 -5.850 1.00 42.14 60 ASN B C 1
ATOM 776 O O . ASN B 2 53 G -14.767 -13.928 -6.594 1.00 44.50 60 ASN B O 1
ATOM 781 N N . PHE B 2 54 H -13.518 -12.332 -5.644 1.00 41.93 60 PHE B N 1
ATOM 782 C CA . PHE B 2 54 H -14.260 -11.220 -6.251 1.00 44.20 60 PHE B CA 1
ATOM 783 C C . PHE B 2 54 H -14.004 -11.058 -7.748 1.00 46.19 60 PHE B C 1
ATOM 784 O O . PHE B 2 54 H -12.881 -11.268 -8.208 1.00 46.69 60 PHE B O 1
ATOM 792 N N . THR B 2 55 I -15.049 -10.696 -8.501 1.00 48.33 60 THR B N 1
ATOM 793 C CA . THR B 2 55 I -14.895 -10.207 -9.883 1.00 49.72 60 THR B CA 1
ATOM 794 C C . THR B 2 55 I -14.844 -8.678 -9.886 1.00 48.54 60 THR B C 1
ATOM 795 O O . THR B 2 55 I -15.039 -8.058 -8.852 1.00 46.35 60 THR B O 1
ATOM 799 N N . GLU B 2 56 ? -14.633 -8.083 -11.060 1.00 49.95 61 GLU B N 1
ATOM 800 C CA . GLU B 2 56 ? -14.574 -6.622 -11.196 1.00 49.62 61 GLU B CA 1
ATOM 801 C C . GLU B 2 56 ? -15.862 -5.991 -10.697 1.00 50.29 61 GLU B C 1
ATOM 802 O O . GLU B 2 56 ? -15.844 -5.032 -9.931 1.00 48.53 61 GLU B O 1
ATOM 808 N N . ASN B 2 57 ? -16.981 -6.568 -11.134 1.00 52.44 62 ASN B N 1
ATOM 809 C CA . ASN B 2 57 ? -18.319 -6.094 -10.795 1.00 53.77 62 ASN B CA 1
ATOM 810 C C . ASN B 2 57 ? -18.621 -6.129 -9.300 1.00 51.40 62 ASN B C 1
ATOM 811 O O . ASN B 2 57 ? -19.570 -5.492 -8.832 1.00 51.22 62 ASN B O 1
ATOM 816 N N . ASP B 2 58 ? -17.776 -6.857 -8.563 1.00 49.63 63 ASP B N 1
ATOM 817 C CA . ASP B 2 58 ? -17.943 -7.127 -7.137 1.00 47.71 63 ASP B CA 1
ATOM 818 C C . ASP B 2 58 ? -17.538 -6.018 -6.180 1.00 45.53 63 ASP B C 1
ATOM 819 O O . ASP B 2 58 ? -17.832 -6.109 -4.988 1.00 45.40 63 ASP B O 1
ATOM 824 N N . LEU B 2 59 ? -16.824 -5.006 -6.662 1.00 43.51 64 LEU B N 1
ATOM 825 C CA . LEU B 2 59 ? -16.203 -4.028 -5.752 1.00 40.23 64 LEU B CA 1
ATOM 826 C C . LEU B 2 59 ? -16.170 -2.613 -6.313 1.00 39.15 64 LEU B C 1
ATOM 827 O O . LEU B 2 59 ? -16.364 -2.407 -7.514 1.00 40.55 64 LEU B O 1
ATOM 832 N N . LEU B 2 60 ? -15.956 -1.651 -5.413 1.00 36.58 65 LEU B N 1
ATOM 833 C CA . LEU B 2 60 ? -15.686 -0.255 -5.759 1.00 34.59 65 LEU B CA 1
ATOM 834 C C . LEU B 2 60 ? -14.352 0.173 -5.135 1.00 31.73 65 LEU B C 1
ATOM 835 O O . LEU B 2 60 ? -13.869 -0.452 -4.174 1.00 28.03 65 LEU B O 1
ATOM 840 N N . VAL B 2 61 ? -13.758 1.236 -5.663 1.00 30.44 66 VAL B N 1
ATOM 841 C CA . VAL B 2 61 ? -12.649 1.856 -4.925 1.00 28.75 66 VAL B CA 1
ATOM 842 C C . VAL B 2 61 ? -13.028 3.278 -4.533 1.00 28.67 66 VAL B C 1
ATOM 843 O O . VAL B 2 61 ? -13.736 3.977 -5.271 1.00 31.24 66 VAL B O 1
ATOM 847 N N . ARG B 2 62 ? -12.579 3.689 -3.358 1.00 25.85 67 ARG B N 1
ATOM 848 C CA . ARG B 2 62 ? -12.835 5.012 -2.859 1.00 25.03 67 ARG B CA 1
ATOM 849 C C . ARG B 2 62 ? -11.491 5.710 -2.682 1.00 22.77 67 ARG B C 1
ATOM 850 O O . ARG B 2 62 ? -10.638 5.218 -1.953 1.00 19.60 67 ARG B O 1
ATOM 858 N N . ILE B 2 63 ? -11.308 6.831 -3.383 1.00 22.86 68 ILE B N 1
ATOM 859 C CA . ILE B 2 63 ? -9.997 7.523 -3.481 1.00 21.74 68 ILE B CA 1
ATOM 860 C C . ILE B 2 63 ? -10.125 8.920 -2.867 1.00 22.01 68 ILE B C 1
ATOM 861 O O . ILE B 2 63 ? -11.179 9.569 -2.985 1.00 23.99 68 ILE B O 1
ATOM 866 N N . GLY B 2 64 ? -9.064 9.376 -2.211 1.00 20.68 69 GLY B N 1
ATOM 867 C CA . GLY B 2 64 ? -9.039 10.684 -1.588 1.00 21.24 69 GLY B CA 1
ATOM 868 C C . GLY B 2 64 ? -9.743 10.781 -0.248 1.00 22.38 69 GLY B C 1
ATOM 869 O O . GLY B 2 64 ? -10.090 11.893 0.167 1.00 23.89 69 GLY B O 1
ATOM 870 N N . LYS B 2 65 ? -9.909 9.638 0.439 1.00 19.69 70 LYS B N 1
ATOM 871 C CA . LYS B 2 65 ? -10.625 9.593 1.717 1.00 21.27 70 LYS B CA 1
ATOM 872 C C . LYS B 2 65 ? -9.762 9.894 2.933 1.00 21.07 70 LYS B C 1
ATOM 873 O O . LYS B 2 65 ? -8.513 9.746 2.920 1.00 19.70 70 LYS B O 1
ATOM 879 N N . HIS B 2 66 ? -10.449 10.290 3.996 1.00 21.37 71 HIS B N 1
ATOM 880 C CA . HIS B 2 66 ? -9.843 10.507 5.295 1.00 20.52 71 HIS B CA 1
ATOM 881 C C . HIS B 2 66 ? -10.699 9.823 6.363 1.00 21.55 71 HIS B C 1
ATOM 882 O O . HIS B 2 66 ? -10.248 8.903 7.043 1.00 20.47 71 HIS B O 1
ATOM 889 N N . SER B 2 67 ? -11.952 10.268 6.494 1.00 23.15 72 SER B N 1
ATOM 890 C CA . SER B 2 67 ? -12.935 9.531 7.308 1.00 23.88 72 SER B CA 1
ATOM 891 C C . SER B 2 67 ? -13.177 8.119 6.778 1.00 23.14 72 SER B C 1
ATOM 892 O O . SER B 2 67 ? -13.342 7.901 5.578 1.00 24.18 72 SER B O 1
ATOM 895 N N . ARG B 2 68 ? -13.174 7.153 7.682 1.00 21.17 73 ARG B N 1
ATOM 896 C CA . ARG B 2 68 ? -13.470 5.788 7.330 1.00 21.17 73 ARG B CA 1
ATOM 897 C C . ARG B 2 68 ? -14.909 5.617 6.789 1.00 23.82 73 ARG B C 1
ATOM 898 O O . ARG B 2 68 ? -15.120 4.937 5.783 1.00 24.25 73 ARG B O 1
ATOM 906 N N . THR B 2 69 ? -15.868 6.276 7.438 1.00 25.03 74 THR B N 1
ATOM 907 C CA . THR B 2 69 ? -17.300 5.940 7.239 1.00 27.95 74 THR B CA 1
ATOM 908 C C . THR B 2 69 ? -18.135 7.041 6.573 1.00 29.87 74 THR B C 1
ATOM 909 O O . THR B 2 69 ? -19.173 6.752 5.951 1.00 31.16 74 THR B O 1
ATOM 913 N N . ARG B 2 70 ? -17.706 8.292 6.710 1.00 29.86 75 ARG B N 1
ATOM 914 C CA . ARG B 2 70 ? -18.408 9.403 6.057 1.00 32.25 75 ARG B CA 1
ATOM 915 C C . ARG B 2 70 ? -18.275 9.389 4.527 1.00 32.55 75 ARG B C 1
ATOM 916 O O . ARG B 2 70 ? -17.265 8.926 3.973 1.00 29.95 75 ARG B O 1
ATOM 924 N N . TYR B 2 71 ? -19.318 9.856 3.843 1.00 33.82 76 TYR B N 1
ATOM 925 C CA . TYR B 2 71 ? -19.227 10.138 2.408 1.00 34.80 76 TYR B CA 1
ATOM 926 C C . TYR B 2 71 ? -18.703 11.555 2.198 1.00 34.32 76 TYR B C 1
ATOM 927 O O . TYR B 2 71 ? -19.398 12.544 2.407 1.00 35.47 76 TYR B O 1
ATOM 936 N N . GLU B 2 72 ? -17.456 11.650 1.766 1.00 31.04 77 GLU B N 1
ATOM 937 C CA . GLU B 2 72 ? -16.744 12.921 1.734 1.00 31.59 77 GLU B CA 1
ATOM 938 C C . GLU B 2 72 ? -16.988 13.555 0.372 1.00 33.54 77 GLU B C 1
ATOM 939 O O . GLU B 2 72 ? -16.140 13.567 -0.501 1.00 32.55 77 GLU B O 1
ATOM 945 N N . ARG B 2 73 A -18.215 14.025 0.176 1.00 37.78 77 ARG B N 1
ATOM 946 C CA . ARG B 2 73 A -18.589 14.585 -1.114 1.00 40.61 77 ARG B CA 1
ATOM 947 C C . ARG B 2 73 A -17.703 15.771 -1.524 1.00 39.90 77 ARG B C 1
ATOM 948 O O . ARG B 2 73 A -17.292 16.605 -0.684 1.00 38.94 77 ARG B O 1
ATOM 956 N N . ASN B 2 74 ? -17.396 15.826 -2.822 1.00 39.82 78 ASN B N 1
ATOM 957 C CA . ASN B 2 74 ? -16.553 16.874 -3.411 1.00 39.85 78 ASN B CA 1
ATOM 958 C C . ASN B 2 74 ? -15.073 16.694 -3.035 1.00 36.11 78 ASN B C 1
ATOM 959 O O . ASN B 2 74 ? -14.222 17.484 -3.441 1.00 35.38 78 ASN B O 1
ATOM 964 N N . ILE B 2 75 ? -14.779 15.658 -2.249 1.00 34.23 79 ILE B N 1
ATOM 965 C CA . ILE B 2 75 ? -13.402 15.344 -1.846 1.00 31.37 79 ILE B CA 1
ATOM 966 C C . ILE B 2 75 ? -13.008 13.946 -2.341 1.00 29.65 79 ILE B C 1
ATOM 967 O O . ILE B 2 75 ? -12.096 13.801 -3.161 1.00 27.40 79 ILE B O 1
ATOM 972 N N . GLU B 2 76 ? -13.699 12.916 -1.852 1.00 29.60 80 GLU B N 1
ATOM 973 C CA . GLU B 2 76 ? -13.441 11.577 -2.338 1.00 28.34 80 GLU B CA 1
ATOM 974 C C . GLU B 2 76 ? -14.019 11.355 -3.721 1.00 30.27 80 GLU B C 1
ATOM 975 O O . GLU B 2 76 ? -14.950 12.053 -4.142 1.00 32.57 80 GLU B O 1
ATOM 981 N N . LYS B 2 77 ? -13.442 10.400 -4.438 1.00 30.01 81 LYS B N 1
ATOM 982 C CA . LYS B 2 77 ? -13.915 10.008 -5.763 1.00 32.49 81 LYS B CA 1
ATOM 983 C C . LYS B 2 77 ? -14.148 8.514 -5.685 1.00 32.15 81 LYS B C 1
ATOM 984 O O . LYS B 2 77 ? -13.381 7.796 -5.067 1.00 28.65 81 LYS B O 1
ATOM 990 N N . ILE B 2 78 ? -15.231 8.038 -6.285 1.00 35.24 82 ILE B N 1
ATOM 991 C CA . ILE B 2 78 ? -15.564 6.613 -6.206 1.00 36.02 82 ILE B CA 1
ATOM 992 C C . ILE B 2 78 ? -15.507 6.086 -7.634 1.00 37.66 82 ILE B C 1
ATOM 993 O O . ILE B 2 78 ? -16.054 6.708 -8.545 1.00 38.44 82 ILE B O 1
ATOM 998 N N . SER B 2 79 ? -14.807 4.976 -7.838 1.00 36.38 83 SER B N 1
ATOM 999 C CA . SER B 2 79 ? -14.586 4.467 -9.192 1.00 37.85 83 SER B CA 1
ATOM 1000 C C . SER B 2 79 ? -14.947 3.011 -9.273 1.00 38.05 83 SER B C 1
ATOM 1001 O O . SER B 2 79 ? -14.807 2.264 -8.297 1.00 35.16 83 SER B O 1
ATOM 1004 N N . MET B 2 80 ? -15.391 2.613 -10.456 1.00 39.72 84 MET B N 1
ATOM 1005 C CA . MET B 2 80 ? -15.682 1.229 -10.745 1.00 40.79 84 MET B CA 1
ATOM 1006 C C . MET B 2 80 ? -14.455 0.612 -11.347 1.00 39.67 84 MET B C 1
ATOM 1007 O O . MET B 2 80 ? -13.605 1.305 -11.897 1.00 39.97 84 MET B O 1
ATOM 1012 N N . LEU B 2 81 ? -14.368 -0.703 -11.239 1.00 40.14 85 LEU B N 1
ATOM 1013 C CA . LEU B 2 81 ? -13.251 -1.451 -11.761 1.00 39.63 85 LEU B CA 1
ATOM 1014 C C . LEU B 2 81 ? -13.559 -1.976 -13.150 1.00 43.00 85 LEU B C 1
ATOM 1015 O O . LEU B 2 81 ? -14.661 -2.503 -13.394 1.00 43.65 85 LEU B O 1
ATOM 1020 N N . GLU B 2 82 ? -12.578 -1.868 -14.044 1.00 42.89 86 GLU B N 1
ATOM 1021 C CA . GLU B 2 82 ? -12.700 -2.453 -15.369 1.00 46.13 86 GLU B CA 1
ATOM 1022 C C . GLU B 2 82 ? -12.186 -3.896 -15.470 1.00 45.70 86 GLU B C 1
ATOM 1023 O O . GLU B 2 82 ? -12.836 -4.744 -16.085 1.00 47.28 86 GLU B O 1
ATOM 1029 N N . LYS B 2 83 ? -11.020 -4.163 -14.890 1.00 42.92 87 LYS B N 1
ATOM 1030 C CA . LYS B 2 83 ? -10.484 -5.513 -14.808 1.00 42.68 87 LYS B CA 1
ATOM 1031 C C . LYS B 2 83 ? -9.564 -5.609 -13.592 1.00 39.53 87 LYS B C 1
ATOM 1032 O O . LYS B 2 83 ? -8.950 -4.605 -13.181 1.00 36.80 87 LYS B O 1
ATOM 1038 N N . ILE B 2 84 ? -9.524 -6.811 -13.021 1.00 38.03 88 ILE B N 1
ATOM 1039 C CA . ILE B 2 84 ? -8.635 -7.187 -11.919 1.00 36.03 88 ILE B CA 1
ATOM 1040 C C . ILE B 2 84 ? -7.595 -8.142 -12.476 1.00 35.66 88 ILE B C 1
ATOM 1041 O O . ILE B 2 84 ? -7.928 -9.039 -13.268 1.00 37.87 88 ILE B O 1
ATOM 1046 N N . TYR B 2 85 ? -6.339 -7.948 -12.083 1.00 33.29 89 TYR B N 1
ATOM 1047 C CA . TYR B 2 85 ? -5.248 -8.827 -12.490 1.00 33.80 89 TYR B CA 1
ATOM 1048 C C . TYR B 2 85 ? -4.501 -9.321 -11.256 1.00 31.47 89 TYR B C 1
ATOM 1049 O O . TYR B 2 85 ? -3.920 -8.540 -10.510 1.00 28.85 89 TYR B O 1
ATOM 1058 N N . ILE B 2 86 ? -4.527 -10.631 -11.047 1.00 31.64 90 ILE B N 1
ATOM 1059 C CA . ILE B 2 86 ? -3.844 -11.237 -9.914 1.00 30.31 90 ILE B CA 1
ATOM 1060 C C . ILE B 2 86 ? -2.574 -11.893 -10.422 1.00 30.56 90 ILE B C 1
ATOM 1061 O O . ILE B 2 86 ? -2.574 -12.507 -11.511 1.00 33.02 90 ILE B O 1
ATOM 1066 N N . HIS B 2 87 ? -1.484 -11.757 -9.670 1.00 28.37 91 HIS B N 1
ATOM 1067 C CA . HIS B 2 87 ? -0.252 -12.435 -10.047 1.00 29.61 91 HIS B CA 1
ATOM 1068 C C . HIS B 2 87 ? -0.526 -13.927 -10.271 1.00 30.90 91 HIS B C 1
ATOM 1069 O O . HIS B 2 87 ? -1.142 -14.566 -9.418 1.00 30.22 91 HIS B O 1
ATOM 1076 N N . PRO B 2 88 ? -0.089 -14.484 -11.427 1.00 33.44 92 PRO B N 1
ATOM 1077 C CA . PRO B 2 88 ? -0.376 -15.900 -11.719 1.00 35.04 92 PRO B CA 1
ATOM 1078 C C . PRO B 2 88 ? 0.351 -16.901 -10.812 1.00 34.75 92 PRO B C 1
ATOM 1079 O O . PRO B 2 88 ? -0.006 -18.078 -10.789 1.00 35.70 92 PRO B O 1
ATOM 1083 N N . ARG B 2 89 ? 1.360 -16.441 -10.080 1.00 32.79 93 ARG B N 1
ATOM 1084 C CA . ARG B 2 89 ? 2.114 -17.295 -9.164 1.00 32.39 93 ARG B CA 1
ATOM 1085 C C . ARG B 2 89 ? 1.894 -16.914 -7.683 1.00 29.25 93 ARG B C 1
ATOM 1086 O O . ARG B 2 89 ? 2.642 -17.320 -6.781 1.00 28.48 93 ARG B O 1
ATOM 1094 N N . TYR B 2 90 ? 0.833 -16.156 -7.456 1.00 27.54 94 TYR B N 1
ATOM 1095 C CA . TYR B 2 90 ? 0.362 -15.831 -6.111 1.00 25.44 94 TYR B CA 1
ATOM 1096 C C . TYR B 2 90 ? 0.052 -17.135 -5.373 1.00 25.64 94 TYR B C 1
ATOM 1097 O O . TYR B 2 90 ? -0.693 -17.976 -5.874 1.00 26.47 94 TYR B O 1
ATOM 1106 N N . ASN B 2 91 ? 0.674 -17.319 -4.210 1.00 23.64 95 ASN B N 1
ATOM 1107 C CA . ASN B 2 91 ? 0.587 -18.580 -3.480 1.00 24.32 95 ASN B CA 1
ATOM 1108 C C . ASN B 2 91 ? -0.395 -18.514 -2.299 1.00 23.09 95 ASN B C 1
ATOM 1109 O O . ASN B 2 91 ? -0.001 -18.424 -1.131 1.00 22.83 95 ASN B O 1
ATOM 1114 N N . TRP B 2 92 ? -1.689 -18.588 -2.597 1.00 22.57 96 TRP B N 1
ATOM 1115 C CA . TRP B 2 92 ? -2.705 -18.494 -1.536 1.00 21.17 96 TRP B CA 1
ATOM 1116 C C . TRP B 2 92 ? -2.793 -19.750 -0.692 1.00 21.35 96 TRP B C 1
ATOM 1117 O O . TRP B 2 92 ? -3.310 -19.727 0.437 1.00 20.40 96 TRP B O 1
ATOM 1128 N N . ARG B 2 93 ? -2.273 -20.850 -1.228 1.00 22.07 97 ARG B N 1
ATOM 1129 C CA . ARG B 2 93 ? -2.334 -22.123 -0.513 1.00 23.21 97 ARG B CA 1
ATOM 1130 C C . ARG B 2 93 ? -1.399 -22.170 0.688 1.00 24.34 97 ARG B C 1
ATOM 1131 O O . ARG B 2 93 ? -1.660 -22.900 1.655 1.00 24.67 97 ARG B O 1
ATOM 1139 N N . GLU B 2 94 A -0.292 -21.438 0.617 1.00 24.49 97 GLU B N 1
ATOM 1140 C CA . GLU B 2 94 A 0.774 -21.620 1.604 1.00 25.26 97 GLU B CA 1
ATOM 1141 C C . GLU B 2 94 A 1.049 -20.356 2.377 1.00 23.28 97 GLU B C 1
ATOM 1142 O O . GLU B 2 94 A 0.540 -20.172 3.488 1.00 23.80 97 GLU B O 1
ATOM 1148 N N . ASN B 2 95 ? 1.840 -19.472 1.776 1.00 21.98 98 ASN B N 1
ATOM 1149 C CA . ASN B 2 95 ? 2.431 -18.364 2.516 1.00 19.74 98 ASN B CA 1
ATOM 1150 C C . ASN B 2 95 ? 2.141 -17.010 1.920 1.00 18.81 98 ASN B C 1
ATOM 1151 O O . ASN B 2 95 ? 2.754 -16.033 2.320 1.00 16.72 98 ASN B O 1
ATOM 1156 N N . LEU B 2 96 ? 1.223 -16.939 0.960 1.00 18.79 99 LEU B N 1
ATOM 1157 C CA . LEU B 2 96 ? 0.892 -15.645 0.382 1.00 19.06 99 LEU B CA 1
ATOM 1158 C C . LEU B 2 96 ? 2.074 -15.063 -0.426 1.00 19.11 99 LEU B C 1
ATOM 1159 O O . LEU B 2 96 ? 2.188 -13.831 -0.624 1.00 18.47 99 LEU B O 1
ATOM 1164 N N . ASP B 2 97 ? 2.935 -15.943 -0.925 1.00 19.95 100 ASP B N 1
ATOM 1165 C CA . ASP B 2 97 ? 4.037 -15.500 -1.786 1.00 20.94 100 ASP B CA 1
ATOM 1166 C C . ASP B 2 97 ? 3.452 -14.742 -2.969 1.00 21.47 100 ASP B C 1
ATOM 1167 O O . ASP B 2 97 ? 2.457 -15.174 -3.567 1.00 21.96 100 ASP B O 1
ATOM 1172 N N . ARG B 2 98 ? 4.077 -13.612 -3.315 1.00 21.36 101 ARG B N 1
ATOM 1173 C CA . ARG B 2 98 ? 3.603 -12.768 -4.421 1.00 21.75 101 ARG B CA 1
ATOM 1174 C C . ARG B 2 98 ? 2.160 -12.265 -4.235 1.00 20.82 101 ARG B C 1
ATOM 1175 O O . ARG B 2 98 ? 1.330 -12.357 -5.146 1.00 21.02 101 ARG B O 1
ATOM 1183 N N . ASP B 2 99 ? 1.894 -11.713 -3.051 1.00 19.25 102 ASP B N 1
ATOM 1184 C CA . ASP B 2 99 ? 0.588 -11.172 -2.679 1.00 17.77 102 ASP B CA 1
ATOM 1185 C C . ASP B 2 99 ? 0.363 -9.784 -3.314 1.00 17.76 102 ASP B C 1
ATOM 1186 O O . ASP B 2 99 ? 0.451 -8.744 -2.661 1.00 15.88 102 ASP B O 1
ATOM 1191 N N . ILE B 2 100 ? 0.023 -9.784 -4.603 1.00 19.73 103 ILE B N 1
ATOM 1192 C CA . ILE B 2 100 ? -0.048 -8.548 -5.354 1.00 20.85 103 ILE B CA 1
ATOM 1193 C C . ILE B 2 100 ? -1.139 -8.670 -6.419 1.00 22.15 103 ILE B C 1
ATOM 1194 O O . ILE B 2 100 ? -1.317 -9.725 -7.029 1.00 24.02 103 ILE B O 1
ATOM 1199 N N . ALA B 2 101 ? -1.861 -7.579 -6.624 1.00 22.98 104 ALA B N 1
ATOM 1200 C CA . ALA B 2 101 ? -2.856 -7.504 -7.677 1.00 24.56 104 ALA B CA 1
ATOM 1201 C C . ALA B 2 101 ? -2.933 -6.080 -8.205 1.00 24.70 104 ALA B C 1
ATOM 1202 O O . ALA B 2 101 ? -2.629 -5.123 -7.483 1.00 21.73 104 ALA B O 1
ATOM 1204 N N . LEU B 2 102 ? -3.325 -5.959 -9.471 1.00 25.65 105 LEU B N 1
ATOM 1205 C CA . LEU B 2 102 ? -3.565 -4.655 -10.071 1.00 26.82 105 LEU B CA 1
ATOM 1206 C C . LEU B 2 102 ? -5.034 -4.520 -10.414 1.00 27.95 105 LEU B C 1
ATOM 1207 O O . LEU B 2 102 ? -5.668 -5.488 -10.823 1.00 29.40 105 LEU B O 1
ATOM 1212 N N . MET B 2 103 ? -5.574 -3.317 -10.256 1.00 27.64 106 MET B N 1
ATOM 1213 C CA . MET B 2 103 ? -6.961 -3.063 -10.658 1.00 29.50 106 MET B CA 1
ATOM 1214 C C . MET B 2 103 ? -7.017 -1.882 -11.619 1.00 30.30 106 MET B C 1
ATOM 1215 O O . MET B 2 103 ? -6.483 -0.808 -11.318 1.00 28.86 106 MET B O 1
ATOM 1220 N N . LYS B 2 104 ? -7.640 -2.083 -12.781 1.00 32.20 107 LYS B N 1
ATOM 1221 C CA . LYS B 2 104 ? -7.785 -1.002 -13.766 1.00 34.04 107 LYS B CA 1
ATOM 1222 C C . LYS B 2 104 ? -9.116 -0.318 -13.537 1.00 34.63 107 LYS B C 1
ATOM 1223 O O . LYS B 2 104 ? -10.136 -0.990 -13.443 1.00 35.82 107 LYS B O 1
ATOM 1229 N N . LEU B 2 105 ? -9.089 1.010 -13.406 1.00 34.26 108 LEU B N 1
ATOM 1230 C CA . LEU B 2 105 ? -10.297 1.805 -13.237 1.00 35.24 108 LEU B CA 1
ATOM 1231 C C . LEU B 2 105 ? -11.048 1.898 -14.556 1.00 39.29 108 LEU B C 1
ATOM 1232 O O . LEU B 2 105 ? -10.435 1.900 -15.619 1.00 39.81 108 LEU B O 1
ATOM 1237 N N . LYS B 2 106 ? -12.371 1.971 -14.466 1.00 41.00 109 LYS B N 1
ATOM 1238 C CA . LYS B 2 106 ? -13.231 2.081 -15.646 1.00 45.53 109 LYS B CA 1
ATOM 1239 C C . LYS B 2 106 ? -13.007 3.385 -16.395 1.00 46.52 109 LYS B C 1
ATOM 1240 O O . LYS B 2 106 ? -13.079 3.430 -17.619 1.00 48.78 109 LYS B O 1
ATOM 1246 N N . LYS B 2 107 ? -12.732 4.439 -15.636 1.00 44.77 110 LYS B N 1
ATOM 1247 C CA . LYS B 2 107 ? -12.404 5.745 -16.177 1.00 45.40 110 LYS B CA 1
ATOM 1248 C C . LYS B 2 107 ? -11.264 6.291 -15.342 1.00 42.12 110 LYS B C 1
ATOM 1249 O O . LYS B 2 107 ? -11.224 6.049 -14.138 1.00 40.09 110 LYS B O 1
ATOM 1255 N N . PRO B 2 108 ? -10.320 7.005 -15.978 1.00 41.60 111 PRO B N 1
ATOM 1256 C CA . PRO B 2 108 ? -9.310 7.768 -15.268 1.00 39.24 111 PRO B CA 1
ATOM 1257 C C . PRO B 2 108 ? -9.887 8.685 -14.178 1.00 38.17 111 PRO B C 1
ATOM 1258 O O . PRO B 2 108 ? -10.924 9.322 -14.390 1.00 40.19 111 PRO B O 1
ATOM 1262 N N . VAL B 2 109 ? -9.201 8.767 -13.034 1.00 35.18 112 VAL B N 1
ATOM 1263 C CA . VAL B 2 109 ? -9.599 9.674 -11.955 1.00 33.51 112 VAL B CA 1
ATOM 1264 C C . VAL B 2 109 ? -8.870 11.022 -12.076 1.00 32.26 112 VAL B C 1
ATOM 1265 O O . VAL B 2 109 ? -7.705 11.059 -12.482 1.00 31.76 112 VAL B O 1
ATOM 1269 N N . ALA B 2 110 ? -9.557 12.110 -11.736 1.00 31.65 113 ALA B N 1
ATOM 1270 C CA . ALA B 2 110 ? -8.931 13.432 -11.648 1.00 30.57 113 ALA B CA 1
ATOM 1271 C C . ALA B 2 110 ? -8.152 13.599 -10.352 1.00 27.60 113 ALA B C 1
ATOM 1272 O O . ALA B 2 110 ? -8.604 13.227 -9.269 1.00 26.26 113 ALA B O 1
ATOM 1274 N N . PHE B 2 111 ? -6.976 14.186 -10.481 1.00 26.48 114 PHE B N 1
ATOM 1275 C CA . PHE B 2 111 ? -6.141 14.428 -9.316 1.00 24.83 114 PHE B CA 1
ATOM 1276 C C . PHE B 2 111 ? -6.582 15.729 -8.630 1.00 24.80 114 PHE B C 1
ATOM 1277 O O . PHE B 2 111 ? -7.189 16.600 -9.267 1.00 27.06 114 PHE B O 1
ATOM 1285 N N . SER B 2 112 ? -6.289 15.836 -7.339 1.00 22.67 115 SER B N 1
ATOM 1286 C CA . SER B 2 112 ? -6.632 16.994 -6.520 1.00 23.06 115 SER B CA 1
ATOM 1287 C C . SER B 2 112 ? -5.642 17.104 -5.375 1.00 21.53 115 SER B C 1
ATOM 1288 O O . SER B 2 112 ? -4.692 16.315 -5.308 1.00 19.97 115 SER B O 1
ATOM 1291 N N . ASP B 2 113 ? -5.901 18.027 -4.449 1.00 22.13 116 ASP B N 1
ATOM 1292 C CA . ASP B 2 113 ? -5.144 18.100 -3.188 1.00 21.38 116 ASP B CA 1
ATOM 1293 C C . ASP B 2 113 ? -5.183 16.780 -2.404 1.00 19.71 116 ASP B C 1
ATOM 1294 O O . ASP B 2 113 ? -4.251 16.484 -1.629 1.00 18.56 116 ASP B O 1
ATOM 1299 N N . TYR B 2 114 ? -6.246 16.002 -2.608 1.00 20.04 117 TYR B N 1
ATOM 1300 C CA . TYR B 2 114 ? -6.479 14.761 -1.840 1.00 19.66 117 TYR B CA 1
ATOM 1301 C C . TYR B 2 114 ? -6.171 13.478 -2.587 1.00 18.54 117 TYR B C 1
ATOM 1302 O O . TYR B 2 114 ? -6.205 12.391 -1.993 1.00 18.05 117 TYR B O 1
ATOM 1311 N N . ILE B 2 115 ? -5.943 13.609 -3.883 1.00 18.52 118 ILE B N 1
ATOM 1312 C CA . ILE B 2 115 ? -5.801 12.475 -4.786 1.00 19.22 118 ILE B CA 1
ATOM 1313 C C . ILE B 2 115 ? -4.592 12.705 -5.679 1.00 18.59 118 ILE B C 1
ATOM 1314 O O . ILE B 2 115 ? -4.570 13.627 -6.488 1.00 18.40 118 ILE B O 1
ATOM 1319 N N . HIS B 2 116 ? -3.601 11.835 -5.536 1.00 16.91 119 HIS B N 1
ATOM 1320 C CA . HIS B 2 116 ? -2.319 12.006 -6.222 1.00 17.00 119 HIS B CA 1
ATOM 1321 C C . HIS B 2 116 ? -1.571 10.664 -6.128 1.00 15.63 119 HIS B C 1
ATOM 1322 O O . HIS B 2 116 ? -1.570 10.058 -5.074 1.00 15.40 119 HIS B O 1
ATOM 1329 N N . PRO B 2 117 ? -0.963 10.197 -7.232 1.00 16.33 120 PRO B N 1
ATOM 1330 C CA . PRO B 2 117 ? -0.340 8.867 -7.241 1.00 15.16 120 PRO B CA 1
ATOM 1331 C C . PRO B 2 117 ? 1.013 8.832 -6.529 1.00 13.87 120 PRO B C 1
ATOM 1332 O O . PRO B 2 117 ? 1.665 9.866 -6.399 1.00 12.74 120 PRO B O 1
ATOM 1336 N N . VAL B 2 118 ? 1.366 7.641 -6.037 1.00 12.43 121 VAL B N 1
ATOM 1337 C CA . VAL B 2 118 ? 2.682 7.394 -5.435 1.00 12.92 121 VAL B CA 1
ATOM 1338 C C . VAL B 2 118 ? 3.617 6.896 -6.531 1.00 13.57 121 VAL B C 1
ATOM 1339 O O . VAL B 2 118 ? 3.127 6.420 -7.572 1.00 16.02 121 VAL B O 1
ATOM 1343 N N . CYS B 2 119 ? 4.936 6.981 -6.323 1.00 12.93 122 CYS B N 1
ATOM 1344 C CA . CYS B 2 119 ? 5.888 6.475 -7.315 1.00 14.79 122 CYS B CA 1
ATOM 1345 C C . CYS B 2 119 ? 6.159 5.013 -6.983 1.00 14.63 122 CYS B C 1
ATOM 1346 O O . CYS B 2 119 ? 6.101 4.596 -5.805 1.00 14.60 122 CYS B O 1
ATOM 1349 N N . LEU B 2 120 ? 6.450 4.228 -8.014 1.00 16.13 123 LEU B N 1
ATOM 1350 C CA . LEU B 2 120 ? 7.034 2.921 -7.772 1.00 17.04 123 LEU B CA 1
ATOM 1351 C C . LEU B 2 120 ? 8.549 3.046 -7.922 1.00 17.86 123 LEU B C 1
ATOM 1352 O O . LEU B 2 120 ? 9.053 3.830 -8.752 1.00 19.02 123 LEU B O 1
ATOM 1357 N N . PRO B 2 121 ? 9.301 2.292 -7.117 1.00 18.52 124 PRO B N 1
ATOM 1358 C CA . PRO B 2 121 ? 10.742 2.527 -7.139 1.00 20.39 124 PRO B CA 1
ATOM 1359 C C . PRO B 2 121 ? 11.393 1.979 -8.409 1.00 22.10 124 PRO B C 1
ATOM 1360 O O . PRO B 2 121 ? 10.955 0.959 -8.949 1.00 23.30 124 PRO B O 1
ATOM 1364 N N . ASP B 2 122 ? 12.431 2.667 -8.864 1.00 24.32 125 ASP B N 1
ATOM 1365 C CA . ASP B 2 122 ? 13.323 2.133 -9.883 1.00 26.48 125 ASP B CA 1
ATOM 1366 C C . ASP B 2 122 ? 14.333 1.218 -9.166 1.00 27.07 125 ASP B C 1
ATOM 1367 O O . ASP B 2 122 ? 14.402 1.217 -7.934 1.00 24.85 125 ASP B O 1
ATOM 1372 N N . ARG B 2 123 ? 15.127 0.451 -9.922 1.00 27.93 126 ARG B N 1
ATOM 1373 C CA . ARG B 2 123 ? 16.044 -0.530 -9.296 1.00 29.44 126 ARG B CA 1
ATOM 1374 C C . ARG B 2 123 ? 16.993 0.074 -8.273 1.00 28.45 126 ARG B C 1
ATOM 1375 O O . ARG B 2 123 ? 17.274 -0.525 -7.237 1.00 27.62 126 ARG B O 1
ATOM 1383 N N . GLU B 2 124 ? 17.529 1.227 -8.626 1.00 29.03 127 GLU B N 1
ATOM 1384 C CA . GLU B 2 124 ? 18.478 1.945 -7.803 1.00 29.84 127 GLU B CA 1
ATOM 1385 C C . GLU B 2 124 ? 17.824 2.504 -6.521 1.00 26.79 127 GLU B C 1
ATOM 1386 O O . GLU B 2 124 ? 18.378 2.372 -5.424 1.00 26.78 127 GLU B O 1
ATOM 1392 N N . THR B 2 125 ? 16.642 3.093 -6.647 1.00 24.48 128 THR B N 1
ATOM 1393 C CA . THR B 2 125 ? 15.954 3.570 -5.449 1.00 22.10 128 THR B CA 1
ATOM 1394 C C . THR B 2 125 ? 15.636 2.402 -4.516 1.00 20.05 128 THR B C 1
ATOM 1395 O O . THR B 2 125 ? 15.832 2.507 -3.299 1.00 19.29 128 THR B O 1
ATOM 1399 N N . ALA B 2 126 ? 15.209 1.275 -5.083 1.00 20.97 129 ALA B N 1
ATOM 1400 C CA . ALA B 2 126 ? 14.834 0.110 -4.286 1.00 20.04 129 ALA B CA 1
ATOM 1401 C C . ALA B 2 126 ? 16.011 -0.494 -3.525 1.00 21.66 129 ALA B C 1
ATOM 1402 O O . ALA B 2 126 ? 15.886 -0.824 -2.348 1.00 21.29 129 ALA B O 1
ATOM 1404 N N . ALA B 2 127 A 17.165 -0.574 -4.198 1.00 24.06 129 ALA B N 1
ATOM 1405 C CA . ALA B 2 127 A 18.408 -1.091 -3.617 1.00 25.96 129 ALA B CA 1
ATOM 1406 C C . ALA B 2 127 A 18.975 -0.158 -2.525 1.00 25.60 129 ALA B C 1
ATOM 1407 O O . ALA B 2 127 A 19.539 -0.616 -1.524 1.00 26.56 129 ALA B O 1
ATOM 1409 N N . SER B 2 128 B 18.817 1.142 -2.722 1.00 24.68 129 SER B N 1
ATOM 1410 C CA . SER B 2 128 B 19.348 2.134 -1.806 1.00 24.52 129 SER B CA 1
ATOM 1411 C C . SER B 2 128 B 18.535 2.186 -0.505 1.00 22.56 129 SER B C 1
ATOM 1412 O O . SER B 2 128 B 19.085 2.294 0.591 1.00 22.90 129 SER B O 1
ATOM 1415 N N . LEU B 2 129 C 17.219 2.143 -0.643 1.00 19.14 129 LEU B N 1
ATOM 1416 C CA . LEU B 2 129 C 16.334 2.452 0.507 1.00 17.89 129 LEU B CA 1
ATOM 1417 C C . LEU B 2 129 C 15.848 1.259 1.262 1.00 17.69 129 LEU B C 1
ATOM 1418 O O . LEU B 2 129 C 15.470 1.372 2.427 1.00 17.12 129 LEU B O 1
ATOM 1423 N N . LEU B 2 130 ? 15.813 0.098 0.620 1.00 19.52 130 LEU B N 1
ATOM 1424 C CA . LEU B 2 130 ? 15.291 -1.095 1.295 1.00 21.62 130 LEU B CA 1
ATOM 1425 C C . LEU B 2 130 ? 16.398 -1.687 2.162 1.00 22.01 130 LEU B C 1
ATOM 1426 O O . LEU B 2 130 ? 17.063 -2.663 1.787 1.00 24.95 130 LEU B O 1
ATOM 1431 N N . GLN B 2 131 ? 16.670 -1.042 3.285 1.00 21.94 131 GLN B N 1
ATOM 1432 C CA . GLN B 2 131 ? 17.797 -1.447 4.124 1.00 22.31 131 GLN B CA 1
ATOM 1433 C C . GLN B 2 131 ? 17.339 -1.515 5.567 1.00 21.39 131 GLN B C 1
ATOM 1434 O O . GLN B 2 131 ? 16.567 -0.672 6.004 1.00 18.17 131 GLN B O 1
ATOM 1440 N N . ALA B 2 132 ? 17.859 -2.502 6.314 1.00 21.07 132 ALA B N 1
ATOM 1441 C CA . ALA B 2 132 ? 17.528 -2.636 7.717 1.00 20.41 132 ALA B CA 1
ATOM 1442 C C . ALA B 2 132 ? 17.788 -1.353 8.505 1.00 20.57 132 ALA B C 1
ATOM 1443 O O . ALA B 2 132 ? 18.829 -0.688 8.323 1.00 21.53 132 ALA B O 1
ATOM 1445 N N . GLY B 2 133 ? 16.826 -1.001 9.353 1.00 17.94 133 GLY B N 1
ATOM 1446 C CA . GLY B 2 133 ? 16.895 0.163 10.226 1.00 17.96 133 GLY B CA 1
ATOM 1447 C C . GLY B 2 133 ? 16.409 1.464 9.601 1.00 15.95 133 GLY B C 1
ATOM 1448 O O . GLY B 2 133 ? 16.216 2.455 10.307 1.00 16.91 133 GLY B O 1
ATOM 1449 N N . TYR B 2 134 ? 16.249 1.503 8.279 1.00 14.77 134 TYR B N 1
ATOM 1450 C CA . TYR B 2 134 ? 15.584 2.673 7.705 1.00 13.79 134 TYR B CA 1
ATOM 1451 C C . TYR B 2 134 ? 14.088 2.454 7.966 1.00 11.73 134 TYR B C 1
ATOM 1452 O O . TYR B 2 134 ? 13.621 1.307 8.015 1.00 12.02 134 TYR B O 1
ATOM 1461 N N . LYS B 2 135 ? 13.359 3.551 8.086 1.00 10.95 135 LYS B N 1
ATOM 1462 C CA . LYS B 2 135 ? 11.928 3.477 8.346 1.00 10.66 135 LYS B CA 1
ATOM 1463 C C . LYS B 2 135 ? 11.119 3.821 7.107 1.00 10.73 135 LYS B C 1
ATOM 1464 O O . LYS B 2 135 ? 11.477 4.718 6.315 1.00 11.84 135 LYS B O 1
ATOM 1470 N N . GLY B 2 136 ? 9.993 3.122 6.989 1.00 9.65 136 GLY B N 1
ATOM 1471 C CA . GLY B 2 136 ? 8.948 3.500 6.031 1.00 9.63 136 GLY B CA 1
ATOM 1472 C C . GLY B 2 136 ? 7.651 3.747 6.783 1.00 9.63 136 GLY B C 1
ATOM 1473 O O . GLY B 2 136 ? 7.625 3.750 8.020 1.00 10.04 136 GLY B O 1
ATOM 1474 N N . ARG B 2 137 ? 6.589 4.010 6.025 1.00 8.62 137 ARG B N 1
ATOM 1475 C CA . ARG B 2 137 ? 5.364 4.432 6.599 1.00 8.60 137 ARG B CA 1
ATOM 1476 C C . ARG B 2 137 ? 4.239 3.559 6.065 1.00 7.57 137 ARG B C 1
ATOM 1477 O O . ARG B 2 137 ? 4.187 3.256 4.873 1.00 8.38 137 ARG B O 1
ATOM 1485 N N . VAL B 2 138 ? 3.357 3.136 6.969 1.00 8.08 138 VAL B N 1
ATOM 1486 C CA . VAL B 2 138 ? 2.190 2.347 6.627 1.00 9.07 138 VAL B CA 1
ATOM 1487 C C . VAL B 2 138 ? 0.933 3.074 7.087 1.00 10.20 138 VAL B C 1
ATOM 1488 O O . VAL B 2 138 ? 0.900 3.713 8.151 1.00 8.20 138 VAL B O 1
ATOM 1492 N N . THR B 2 139 ? -0.091 2.972 6.257 1.00 10.26 139 THR B N 1
ATOM 1493 C CA . THR B 2 139 ? -1.362 3.676 6.475 1.00 11.42 139 THR B CA 1
ATOM 1494 C C . THR B 2 139 ? -2.540 2.756 6.230 1.00 11.08 139 THR B C 1
ATOM 1495 O O . THR B 2 139 ? -2.502 1.827 5.406 1.00 10.59 139 THR B O 1
ATOM 1499 N N . GLY B 2 140 ? -3.628 3.036 6.934 1.00 11.02 140 GLY B N 1
ATOM 1500 C CA . GLY B 2 140 ? -4.813 2.250 6.721 1.00 10.73 140 GLY B CA 1
ATOM 1501 C C . GLY B 2 140 ? -5.934 2.524 7.719 1.00 12.64 140 GLY B C 1
ATOM 1502 O O . GLY B 2 140 ? -5.761 3.250 8.725 1.00 12.36 140 GLY B O 1
ATOM 1503 N N . TRP B 2 141 ? -7.096 1.951 7.401 1.00 14.41 141 TRP B N 1
ATOM 1504 C CA . TRP B 2 141 ? -8.273 2.033 8.263 1.00 16.89 141 TRP B CA 1
ATOM 1505 C C . TRP B 2 141 ? -8.553 0.729 9.021 1.00 17.51 141 TRP B C 1
ATOM 1506 O O . TRP B 2 141 ? -9.648 0.546 9.542 1.00 18.64 141 TRP B O 1
ATOM 1517 N N . GLY B 2 142 ? -7.556 -0.164 9.097 1.00 15.97 142 GLY B N 1
ATOM 1518 C CA . GLY B 2 142 ? -7.726 -1.449 9.770 1.00 16.07 142 GLY B CA 1
ATOM 1519 C C . GLY B 2 142 ? -7.779 -1.368 11.273 1.00 17.20 142 GLY B C 1
ATOM 1520 O O . GLY B 2 142 ? -7.821 -0.271 11.871 1.00 16.31 142 GLY B O 1
ATOM 1521 N N . ASN B 2 143 ? -7.805 -2.543 11.904 1.00 17.60 143 ASN B N 1
ATOM 1522 C CA . ASN B 2 143 ? -8.051 -2.609 13.345 1.00 20.00 143 ASN B CA 1
ATOM 1523 C C . ASN B 2 143 ? -6.967 -1.918 14.155 1.00 19.11 143 ASN B C 1
ATOM 1524 O O . ASN B 2 143 ? -5.792 -1.917 13.800 1.00 16.49 143 ASN B O 1
ATOM 1529 N N . LEU B 2 144 ? -7.379 -1.296 15.245 1.00 19.95 144 LEU B N 1
ATOM 1530 C CA . LEU B 2 144 ? -6.454 -0.605 16.113 1.00 20.81 144 LEU B CA 1
ATOM 1531 C C . LEU B 2 144 ? -5.696 -1.537 17.064 1.00 22.32 144 LEU B C 1
ATOM 1532 O O . LEU B 2 144 ? -4.693 -1.120 17.650 1.00 23.63 144 LEU B O 1
ATOM 1537 N N . LYS B 2 145 ? -6.188 -2.760 17.253 1.00 23.00 145 LYS B N 1
ATOM 1538 C CA . LYS B 2 145 ? -5.532 -3.740 18.126 1.00 25.49 145 LYS B CA 1
ATOM 1539 C C . LYS B 2 145 ? -5.843 -5.130 17.623 1.00 25.40 145 LYS B C 1
ATOM 1540 O O . LYS B 2 145 ? -6.856 -5.351 16.946 1.00 25.04 145 LYS B O 1
ATOM 1546 N N . GLU B 2 146 ? -4.992 -6.080 17.981 1.00 26.71 146 GLU B N 1
ATOM 1547 C CA . GLU B 2 146 ? -5.304 -7.479 17.731 1.00 28.22 146 GLU B CA 1
ATOM 1548 C C . GLU B 2 146 ? -6.624 -7.888 18.437 1.00 32.35 146 GLU B C 1
ATOM 1549 O O . GLU B 2 146 ? -6.746 -7.803 19.672 1.00 33.52 146 GLU B O 1
ATOM 1555 N N . THR B 2 147 ? -7.626 -8.281 17.650 1.00 35.08 147 THR B N 1
ATOM 1556 C CA . THR B 2 147 ? -8.985 -8.560 18.168 1.00 40.18 147 THR B CA 1
ATOM 1557 C C . THR B 2 147 ? -10.049 -8.446 17.050 1.00 41.44 147 THR B C 1
ATOM 1558 O O . THR B 2 147 ? -10.587 -9.468 16.577 1.00 43.22 147 THR B O 1
ATOM 1562 N N . LYS B 2 154 E -12.028 -5.630 16.785 1.00 50.70 149 LYS B N 1
ATOM 1563 C CA . LYS B 2 154 E -13.120 -4.808 16.264 1.00 51.45 149 LYS B CA 1
ATOM 1564 C C . LYS B 2 154 E -12.845 -3.300 16.384 1.00 50.24 149 LYS B C 1
ATOM 1565 O O . LYS B 2 154 E -13.485 -2.487 15.695 1.00 51.39 149 LYS B O 1
ATOM 1571 N N . GLY B 2 155 ? -11.893 -2.939 17.254 1.00 47.56 150 GLY B N 1
ATOM 1572 C CA . GLY B 2 155 ? -11.469 -1.545 17.439 1.00 43.90 150 GLY B CA 1
ATOM 1573 C C . GLY B 2 155 ? -11.095 -0.890 16.123 1.00 39.95 150 GLY B C 1
ATOM 1574 O O . GLY B 2 155 ? -10.078 -1.211 15.543 1.00 37.42 150 GLY B O 1
ATOM 1575 N N . GLN B 2 156 ? -11.921 0.046 15.663 1.00 38.68 151 GLN B N 1
ATOM 1576 C CA . GLN B 2 156 ? -11.806 0.581 14.313 1.00 35.75 151 GLN B CA 1
ATOM 1577 C C . GLN B 2 156 ? -11.665 2.111 14.311 1.00 33.37 151 GLN B C 1
ATOM 1578 O O . GLN B 2 156 ? -12.449 2.789 14.974 1.00 33.86 151 GLN B O 1
ATOM 1584 N N . PRO B 2 157 ? -10.691 2.670 13.548 1.00 28.14 152 PRO B N 1
ATOM 1585 C CA . PRO B 2 157 ? -10.482 4.118 13.649 1.00 26.90 152 PRO B CA 1
ATOM 1586 C C . PRO B 2 157 ? -11.597 4.937 12.995 1.00 26.75 152 PRO B C 1
ATOM 1587 O O . PRO B 2 157 ? -12.220 4.482 12.033 1.00 26.21 152 PRO B O 1
ATOM 1591 N N . SER B 2 158 ? -11.788 6.161 13.458 1.00 26.93 153 SER B N 1
ATOM 1592 C CA . SER B 2 158 ? -12.697 7.059 12.756 1.00 28.60 153 SER B CA 1
ATOM 1593 C C . SER B 2 158 ? -12.065 7.673 11.496 1.00 25.52 153 SER B C 1
ATOM 1594 O O . SER B 2 158 ? -12.758 7.930 10.519 1.00 26.29 153 SER B O 1
ATOM 1597 N N . VAL B 2 159 ? -10.748 7.869 11.493 1.00 23.27 154 VAL B N 1
ATOM 1598 C CA . VAL B 2 159 ? -10.049 8.417 10.308 1.00 21.46 154 VAL B CA 1
ATOM 1599 C C . VAL B 2 159 ? -8.776 7.611 10.004 1.00 18.51 154 VAL B C 1
ATOM 1600 O O . VAL B 2 159 ? -8.308 6.848 10.844 1.00 17.59 154 VAL B O 1
ATOM 1604 N N . LEU B 2 160 ? -8.256 7.758 8.787 1.00 17.16 155 LEU B N 1
ATOM 1605 C CA . LEU B 2 160 ? -7.037 7.079 8.348 1.00 15.38 155 LEU B CA 1
ATOM 1606 C C . LEU B 2 160 ? -5.939 7.149 9.405 1.00 14.69 155 LEU B C 1
ATOM 1607 O O . LEU B 2 160 ? -5.654 8.227 9.937 1.00 14.74 155 LEU B O 1
ATOM 1612 N N . GLN B 2 161 ? -5.278 6.017 9.647 1.00 13.91 156 GLN B N 1
ATOM 1613 C CA . GLN B 2 161 ? -4.201 5.966 10.626 1.00 12.96 156 GLN B CA 1
ATOM 1614 C C . GLN B 2 161 ? -2.842 5.838 9.926 1.00 12.99 156 GLN B C 1
ATOM 1615 O O . GLN B 2 161 ? -2.769 5.294 8.825 1.00 10.86 156 GLN B O 1
ATOM 1621 N N . VAL B 2 162 ? -1.797 6.335 10.592 1.00 12.27 157 VAL B N 1
ATOM 1622 C CA . VAL B 2 162 ? -0.429 6.256 10.052 1.00 12.56 157 VAL B CA 1
ATOM 1623 C C . VAL B 2 162 ? 0.510 5.775 11.153 1.00 11.90 157 VAL B C 1
ATOM 1624 O O . VAL B 2 162 ? 0.380 6.161 12.331 1.00 11.99 157 VAL B O 1
ATOM 1628 N N . VAL B 2 163 ? 1.510 4.999 10.740 1.00 11.25 158 VAL B N 1
ATOM 1629 C CA . VAL B 2 163 ? 2.589 4.654 11.645 1.00 11.28 158 VAL B CA 1
ATOM 1630 C C . VAL B 2 163 ? 3.883 4.478 10.831 1.00 10.10 158 VAL B C 1
ATOM 1631 O O . VAL B 2 163 ? 3.842 4.015 9.676 1.00 10.65 158 VAL B O 1
ATOM 1635 N N . ASN B 2 164 ? 5.006 4.896 11.424 1.00 9.43 159 ASN B N 1
ATOM 1636 C CA . ASN B 2 164 ? 6.305 4.728 10.756 1.00 9.39 159 ASN B CA 1
ATOM 1637 C C . ASN B 2 164 ? 7.055 3.558 11.412 1.00 9.39 159 ASN B C 1
ATOM 1638 O O . ASN B 2 164 ? 7.042 3.445 12.637 1.00 11.16 159 ASN B O 1
ATOM 1643 N N . LEU B 2 165 ? 7.678 2.681 10.616 1.00 9.41 160 LEU B N 1
ATOM 1644 C CA . LEU B 2 165 ? 8.235 1.419 11.176 1.00 9.86 160 LEU B CA 1
ATOM 1645 C C . LEU B 2 165 ? 9.538 1.097 10.476 1.00 10.28 160 LEU B C 1
ATOM 1646 O O . LEU B 2 165 ? 9.650 1.281 9.285 1.00 11.07 160 LEU B O 1
ATOM 1651 N N . PRO B 2 166 ? 10.531 0.610 11.223 1.00 12.35 161 PRO B N 1
ATOM 1652 C CA . PRO B 2 166 ? 11.825 0.283 10.595 1.00 12.71 161 PRO B CA 1
ATOM 1653 C C . PRO B 2 166 ? 11.795 -1.054 9.874 1.00 13.55 161 PRO B C 1
ATOM 1654 O O . PRO B 2 166 ? 11.178 -2.007 10.384 1.00 12.08 161 PRO B O 1
ATOM 1658 N N . ILE B 2 167 ? 12.443 -1.119 8.702 1.00 13.39 162 ILE B N 1
ATOM 1659 C CA . ILE B 2 167 ? 12.707 -2.364 7.990 1.00 13.04 162 ILE B CA 1
ATOM 1660 C C . ILE B 2 167 ? 13.619 -3.238 8.858 1.00 14.11 162 ILE B C 1
ATOM 1661 O O . ILE B 2 167 ? 14.530 -2.738 9.503 1.00 15.17 162 ILE B O 1
ATOM 1666 N N . VAL B 2 168 ? 13.337 -4.527 8.859 1.00 14.27 163 VAL B N 1
ATOM 1667 C CA . VAL B 2 168 ? 14.039 -5.507 9.687 1.00 15.69 163 VAL B CA 1
ATOM 1668 C C . VAL B 2 168 ? 14.940 -6.395 8.799 1.00 16.97 163 VAL B C 1
ATOM 1669 O O . VAL B 2 168 ? 14.554 -6.737 7.697 1.00 15.91 163 VAL B O 1
ATOM 1673 N N . GLU B 2 169 ? 16.143 -6.736 9.286 1.00 18.31 164 GLU B N 1
ATOM 1674 C CA . GLU B 2 169 ? 17.071 -7.596 8.563 1.00 21.44 164 GLU B CA 1
ATOM 1675 C C . GLU B 2 169 ? 16.393 -8.935 8.254 1.00 20.81 164 GLU B C 1
ATOM 1676 O O . GLU B 2 169 ? 15.680 -9.476 9.106 1.00 19.47 164 GLU B O 1
ATOM 1682 N N . ARG B 2 170 ? 16.628 -9.464 7.054 1.00 21.54 165 ARG B N 1
ATOM 1683 C CA . ARG B 2 170 ? 16.034 -10.738 6.631 1.00 22.45 165 ARG B CA 1
ATOM 1684 C C . ARG B 2 170 ? 16.261 -11.910 7.628 1.00 22.65 165 ARG B C 1
ATOM 1685 O O . ARG B 2 170 ? 15.308 -12.621 7.935 1.00 21.21 165 ARG B O 1
ATOM 1693 N N . PRO B 2 171 ? 17.494 -12.094 8.168 1.00 23.66 166 PRO B N 1
ATOM 1694 C CA . PRO B 2 171 ? 17.611 -13.234 9.096 1.00 24.42 166 PRO B CA 1
ATOM 1695 C C . PRO B 2 171 ? 16.734 -13.134 10.343 1.00 23.56 166 PRO B C 1
ATOM 1696 O O . PRO B 2 171 ? 16.291 -14.162 10.834 1.00 23.05 166 PRO B O 1
ATOM 1700 N N . VAL B 2 172 ? 16.446 -11.910 10.813 1.00 23.13 167 VAL B N 1
ATOM 1701 C CA . VAL B 2 172 ? 15.569 -11.701 11.962 1.00 22.92 167 VAL B CA 1
ATOM 1702 C C . VAL B 2 172 ? 14.091 -11.967 11.574 1.00 22.13 167 VAL B C 1
ATOM 1703 O O . VAL B 2 172 ? 13.358 -12.630 12.329 1.00 23.12 167 VAL B O 1
ATOM 1707 N N . CYS B 2 173 ? 13.682 -11.494 10.394 1.00 20.04 168 CYS B N 1
ATOM 1708 C CA . CYS B 2 173 ? 12.351 -11.800 9.835 1.00 19.55 168 CYS B CA 1
ATOM 1709 C C . CYS B 2 173 ? 12.145 -13.319 9.784 1.00 20.41 168 CYS B C 1
ATOM 1710 O O . CYS B 2 173 ? 11.116 -13.852 10.228 1.00 19.14 168 CYS B O 1
ATOM 1713 N N . LYS B 2 174 ? 13.138 -14.017 9.251 1.00 21.47 169 LYS B N 1
ATOM 1714 C CA . LYS B 2 174 ? 13.036 -15.482 9.074 1.00 22.26 169 LYS B CA 1
ATOM 1715 C C . LYS B 2 174 ? 12.902 -16.229 10.380 1.00 23.17 169 LYS B C 1
ATOM 1716 O O . LYS B 2 174 ? 12.066 -17.135 10.511 1.00 21.57 169 LYS B O 1
ATOM 1722 N N . ASP B 2 175 ? 13.736 -15.842 11.342 1.00 24.32 170 ASP B N 1
ATOM 1723 C CA . ASP B 2 175 ? 13.826 -16.534 12.617 1.00 25.84 170 ASP B CA 1
ATOM 1724 C C . ASP B 2 175 ? 12.617 -16.202 13.513 1.00 24.30 170 ASP B C 1
ATOM 1725 O O . ASP B 2 175 ? 12.375 -16.873 14.515 1.00 24.74 170 ASP B O 1
ATOM 1730 N N . SER B 2 176 ? 11.857 -15.176 13.135 1.00 21.22 171 SER B N 1
ATOM 1731 C CA . SER B 2 176 ? 10.720 -14.714 13.934 1.00 19.96 171 SER B CA 1
ATOM 1732 C C . SER B 2 176 ? 9.458 -15.541 13.750 1.00 19.79 171 SER B C 1
ATOM 1733 O O . SER B 2 176 ? 8.512 -15.387 14.528 1.00 20.45 171 SER B O 1
ATOM 1736 N N . THR B 2 177 ? 9.426 -16.390 12.722 1.00 19.08 172 THR B N 1
ATOM 1737 C CA . THR B 2 177 ? 8.199 -17.039 12.292 1.00 18.72 172 THR B CA 1
ATOM 1738 C C . THR B 2 177 ? 8.474 -18.437 11.761 1.00 20.87 172 THR B C 1
ATOM 1739 O O . THR B 2 177 ? 9.572 -18.711 11.225 1.00 21.52 172 THR B O 1
ATOM 1743 N N . ARG B 2 178 ? 7.507 -19.327 11.967 1.00 21.32 173 ARG B N 1
ATOM 1744 C CA . ARG B 2 178 ? 7.542 -20.679 11.387 1.00 23.73 173 ARG B CA 1
ATOM 1745 C C . ARG B 2 178 ? 7.044 -20.705 9.939 1.00 23.62 173 ARG B C 1
ATOM 1746 O O . ARG B 2 178 ? 7.254 -21.679 9.206 1.00 24.72 173 ARG B O 1
ATOM 1754 N N . ILE B 2 179 ? 6.376 -19.634 9.524 1.00 22.62 174 ILE B N 1
ATOM 1755 C CA . ILE B 2 179 ? 5.951 -19.526 8.135 1.00 23.04 174 ILE B CA 1
ATOM 1756 C C . ILE B 2 179 ? 7.172 -19.387 7.225 1.00 23.62 174 ILE B C 1
ATOM 1757 O O . ILE B 2 179 ? 8.123 -18.653 7.557 1.00 22.25 174 ILE B O 1
ATOM 1762 N N . ARG B 2 180 ? 7.150 -20.071 6.076 1.00 24.36 175 ARG B N 1
ATOM 1763 C CA . ARG B 2 180 ? 8.242 -19.959 5.094 1.00 26.72 175 ARG B CA 1
ATOM 1764 C C . ARG B 2 180 ? 8.217 -18.588 4.418 1.00 26.19 175 ARG B C 1
ATOM 1765 O O . ARG B 2 180 ? 7.252 -18.243 3.726 1.00 26.45 175 ARG B O 1
ATOM 1773 N N . ILE B 2 181 ? 9.268 -17.803 4.605 1.00 25.27 176 ILE B N 1
ATOM 1774 C CA . ILE B 2 181 ? 9.266 -16.438 4.030 1.00 24.45 176 ILE B CA 1
ATOM 1775 C C . ILE B 2 181 ? 10.039 -16.483 2.720 1.00 25.40 176 ILE B C 1
ATOM 1776 O O . ILE B 2 181 ? 10.816 -17.413 2.490 1.00 27.77 176 ILE B O 1
ATOM 1781 N N . THR B 2 182 ? 9.770 -15.542 1.828 1.00 24.10 177 THR B N 1
ATOM 1782 C CA . THR B 2 182 ? 10.404 -15.540 0.519 1.00 24.65 177 THR B CA 1
ATOM 1783 C C . THR B 2 182 ? 10.996 -14.169 0.205 1.00 24.60 177 THR B C 1
ATOM 1784 O O . THR B 2 182 ? 10.692 -13.178 0.879 1.00 23.23 177 THR B O 1
ATOM 1788 N N . ASP B 2 183 ? 11.830 -14.134 -0.838 1.00 25.68 178 ASP B N 1
ATOM 1789 C CA . ASP B 2 183 ? 12.426 -12.899 -1.347 1.00 26.42 178 ASP B CA 1
ATOM 1790 C C . ASP B 2 183 ? 11.404 -11.898 -1.890 1.00 24.92 178 ASP B C 1
ATOM 1791 O O . ASP B 2 183 ? 11.721 -10.722 -2.119 1.00 25.05 178 ASP B O 1
ATOM 1796 N N . ASN B 2 184 ? 10.167 -12.357 -2.076 1.00 23.30 179 ASN B N 1
ATOM 1797 C CA . ASN B 2 184 ? 9.091 -11.460 -2.516 1.00 21.33 179 ASN B CA 1
ATOM 1798 C C . ASN B 2 184 ? 8.393 -10.797 -1.330 1.00 18.71 179 ASN B C 1
ATOM 1799 O O . ASN B 2 184 ? 7.359 -10.154 -1.495 1.00 17.58 179 ASN B O 1
ATOM 1804 N N . MET B 2 185 ? 8.958 -10.988 -0.140 1.00 18.01 180 MET B N 1
ATOM 1805 C CA . MET B 2 185 ? 8.444 -10.377 1.102 1.00 17.94 180 MET B CA 1
ATOM 1806 C C . MET B 2 185 ? 9.553 -9.625 1.809 1.00 17.62 180 MET B C 1
ATOM 1807 O O . MET B 2 185 ? 10.735 -9.970 1.671 1.00 19.62 180 MET B O 1
ATOM 1812 N N . PHE B 2 186 ? 9.184 -8.593 2.552 1.00 15.13 181 PHE B N 1
ATOM 1813 C CA . PHE B 2 186 ? 10.070 -8.088 3.618 1.00 14.88 181 PHE B CA 1
ATOM 1814 C C . PHE B 2 186 ? 9.257 -7.839 4.867 1.00 13.83 181 PHE B C 1
ATOM 1815 O O . PHE B 2 186 ? 8.024 -7.778 4.802 1.00 13.57 181 PHE B O 1
ATOM 1823 N N . CYS B 2 187 ? 9.918 -7.676 6.001 1.00 13.61 182 CYS B N 1
ATOM 1824 C CA . CYS B 2 187 ? 9.177 -7.391 7.234 1.00 14.23 182 CYS B CA 1
ATOM 1825 C C . CYS B 2 187 ? 9.655 -6.087 7.868 1.00 13.77 182 CYS B C 1
ATOM 1826 O O . CYS B 2 187 ? 10.773 -5.616 7.603 1.00 14.60 182 CYS B O 1
ATOM 1829 N N . ALA B 2 188 ? 8.801 -5.488 8.687 1.00 13.20 183 ALA B N 1
ATOM 1830 C CA . ALA B 2 188 ? 9.125 -4.241 9.321 1.00 12.51 183 ALA B CA 1
ATOM 1831 C C . ALA B 2 188 ? 8.468 -4.221 10.686 1.00 13.33 183 ALA B C 1
ATOM 1832 O O . ALA B 2 188 ? 7.445 -4.893 10.906 1.00 12.82 183 ALA B O 1
ATOM 1834 N N . GLY B 2 189 ? 9.053 -3.448 11.589 1.00 12.98 184 GLY B N 1
ATOM 1835 C CA . GLY B 2 189 ? 8.522 -3.310 12.953 1.00 12.76 184 GLY B CA 1
ATOM 1836 C C . GLY B 2 189 ? 9.657 -3.158 13.921 1.00 13.95 184 GLY B C 1
ATOM 1837 O O . GLY B 2 189 ? 10.793 -3.449 13.579 1.00 14.10 184 GLY B O 1
ATOM 1838 N N . TYR B 2 190 A 9.348 -2.687 15.121 1.00 13.93 184 TYR B N 1
ATOM 1839 C CA . TYR B 2 190 A 10.355 -2.584 16.167 1.00 15.58 184 TYR B CA 1
ATOM 1840 C C . TYR B 2 190 A 10.648 -3.935 16.792 1.00 15.83 184 TYR B C 1
ATOM 1841 O O . TYR B 2 190 A 9.768 -4.769 16.946 1.00 15.15 184 TYR B O 1
ATOM 1850 N N . LYS B 2 191 ? 11.901 -4.118 17.192 1.00 17.92 185 LYS B N 1
ATOM 1851 C CA . LYS B 2 191 ? 12.290 -5.299 17.942 1.00 20.11 185 LYS B CA 1
ATOM 1852 C C . LYS B 2 191 ? 11.809 -5.160 19.382 1.00 22.38 185 LYS B C 1
ATOM 1853 O O . LYS B 2 191 ? 11.446 -4.044 19.827 1.00 21.96 185 LYS B O 1
ATOM 1859 N N . PRO B 2 192 ? 11.744 -6.299 20.099 1.00 24.79 186 PRO B N 1
ATOM 1860 C CA . PRO B 2 192 ? 11.469 -6.184 21.504 1.00 27.92 186 PRO B CA 1
ATOM 1861 C C . PRO B 2 192 ? 12.645 -5.406 22.098 1.00 30.54 186 PRO B C 1
ATOM 1862 O O . PRO B 2 192 ? 13.801 -5.571 21.668 1.00 32.93 186 PRO B O 1
ATOM 1866 N N . ASP B 2 193 A 12.364 -4.541 23.047 1.00 32.43 186 ASP B N 1
ATOM 1867 C CA . ASP B 2 193 A 13.415 -3.752 23.698 1.00 35.11 186 ASP B CA 1
ATOM 1868 C C . ASP B 2 193 A 13.869 -2.521 22.911 1.00 34.23 186 ASP B C 1
ATOM 1869 O O . ASP B 2 193 A 14.744 -1.809 23.395 1.00 34.98 186 ASP B O 1
ATOM 1874 N N . GLU B 2 194 B 13.316 -2.267 21.719 1.00 31.86 186 GLU B N 1
ATOM 1875 C CA . GLU B 2 194 B 13.635 -1.013 20.987 1.00 32.15 186 GLU B CA 1
ATOM 1876 C C . GLU B 2 194 B 12.862 0.210 21.502 1.00 32.30 186 GLU B C 1
ATOM 1877 O O . GLU B 2 194 B 13.131 1.350 21.085 1.00 33.03 186 GLU B O 1
ATOM 1883 N N . GLY B 2 195 C 11.931 -0.009 22.426 1.00 32.08 186 GLY B N 1
ATOM 1884 C CA . GLY B 2 195 C 11.301 1.096 23.150 1.00 31.66 186 GLY B CA 1
ATOM 1885 C C . GLY B 2 195 C 10.178 1.807 22.417 1.00 29.80 186 GLY B C 1
ATOM 1886 O O . GLY B 2 195 C 9.723 2.853 22.873 1.00 31.27 186 GLY B O 1
ATOM 1887 N N . LYS B 2 196 D 9.751 1.258 21.275 1.00 26.08 186 LYS B N 1
ATOM 1888 C CA . LYS B 2 196 D 8.605 1.768 20.498 1.00 23.78 186 LYS B CA 1
ATOM 1889 C C . LYS B 2 196 D 7.822 0.572 19.956 1.00 21.64 186 LYS B C 1
ATOM 1890 O O . LYS B 2 196 D 8.363 -0.523 19.869 1.00 21.37 186 LYS B O 1
ATOM 1896 N N . ARG B 2 197 ? 6.553 0.784 19.601 1.00 20.09 187 ARG B N 1
ATOM 1897 C CA . ARG B 2 197 ? 5.679 -0.298 19.110 1.00 18.94 187 ARG B CA 1
ATOM 1898 C C . ARG B 2 197 ? 4.974 0.158 17.833 1.00 16.08 187 ARG B C 1
ATOM 1899 O O . ARG B 2 197 ? 5.149 1.299 17.393 1.00 16.02 187 ARG B O 1
ATOM 1907 N N . GLY B 2 198 ? 4.140 -0.703 17.262 1.00 15.18 188 GLY B N 1
ATOM 1908 C CA . GLY B 2 198 ? 3.406 -0.344 16.052 1.00 13.99 188 GLY B CA 1
ATOM 1909 C C . GLY B 2 198 ? 3.386 -1.442 15.002 1.00 12.48 188 GLY B C 1
ATOM 1910 O O . GLY B 2 198 ? 4.332 -2.195 14.867 1.00 12.70 188 GLY B O 1
ATOM 1911 N N . ASP B 2 199 ? 2.269 -1.539 14.288 1.00 12.72 189 ASP B N 1
ATOM 1912 C CA . ASP B 2 199 ? 2.110 -2.573 13.253 1.00 11.58 189 ASP B CA 1
ATOM 1913 C C . ASP B 2 199 ? 0.915 -2.231 12.437 1.00 11.71 189 ASP B C 1
ATOM 1914 O O . ASP B 2 199 ? 0.046 -1.461 12.857 1.00 13.56 189 ASP B O 1
ATOM 1919 N N . ALA B 2 200 ? 0.840 -2.844 11.270 1.00 12.16 190 ALA B N 1
ATOM 1920 C CA . ALA B 2 200 ? -0.434 -2.970 10.581 1.00 12.13 190 ALA B CA 1
ATOM 1921 C C . ALA B 2 200 ? -1.239 -4.124 11.197 1.00 13.98 190 ALA B C 1
ATOM 1922 O O . ALA B 2 200 ? -0.737 -4.884 12.053 1.00 14.10 190 ALA B O 1
ATOM 1924 N N . CYS B 2 201 ? -2.506 -4.250 10.787 1.00 14.51 191 CYS B N 1
ATOM 1925 C CA . CYS B 2 201 ? -3.411 -5.214 11.358 1.00 16.30 191 CYS B CA 1
ATOM 1926 C C . CYS B 2 201 ? -4.512 -5.580 10.364 1.00 16.68 191 CYS B C 1
ATOM 1927 O O . CYS B 2 201 ? -4.483 -5.158 9.206 1.00 16.14 191 CYS B O 1
ATOM 1930 N N . GLU B 2 202 ? -5.466 -6.389 10.808 1.00 17.57 192 GLU B N 1
ATOM 1931 C CA . GLU B 2 202 ? -6.523 -6.837 9.920 1.00 18.37 192 GLU B CA 1
ATOM 1932 C C . GLU B 2 202 ? -7.328 -5.645 9.401 1.00 18.16 192 GLU B C 1
ATOM 1933 O O . GLU B 2 202 ? -7.670 -4.762 10.158 1.00 18.48 192 GLU B O 1
ATOM 1939 N N . GLY B 2 203 ? -7.544 -5.588 8.097 1.00 16.62 193 GLY B N 1
ATOM 1940 C CA . GLY B 2 203 ? -8.207 -4.421 7.488 1.00 17.54 193 GLY B CA 1
ATOM 1941 C C . GLY B 2 203 ? -7.232 -3.472 6.810 1.00 15.60 193 GLY B C 1
ATOM 1942 O O . GLY B 2 203 ? -7.656 -2.625 6.024 1.00 16.23 193 GLY B O 1
ATOM 1943 N N . ASP B 2 204 ? -5.935 -3.632 7.087 1.00 13.21 194 ASP B N 1
ATOM 1944 C CA . ASP B 2 204 ? -4.892 -2.820 6.461 1.00 12.07 194 ASP B CA 1
ATOM 1945 C C . ASP B 2 204 ? -4.260 -3.437 5.195 1.00 11.71 194 ASP B C 1
ATOM 1946 O O . ASP B 2 204 ? -3.593 -2.715 4.474 1.00 12.06 194 ASP B O 1
ATOM 1951 N N . ALA B 2 205 ? -4.432 -4.747 4.952 1.00 13.15 195 ALA B N 1
ATOM 1952 C CA . ALA B 2 205 ? -3.847 -5.392 3.763 1.00 13.45 195 ALA B CA 1
ATOM 1953 C C . ALA B 2 205 ? -4.124 -4.606 2.496 1.00 14.34 195 ALA B C 1
ATOM 1954 O O . ALA B 2 205 ? -5.224 -4.055 2.320 1.00 15.56 195 ALA B O 1
ATOM 1956 N N . GLY B 2 206 ? -3.132 -4.605 1.612 1.00 14.26 196 GLY B N 1
ATOM 1957 C CA . GLY B 2 206 ? -3.251 -3.939 0.312 1.00 14.61 196 GLY B CA 1
ATOM 1958 C C . GLY B 2 206 ? -2.811 -2.489 0.367 1.00 14.33 196 GLY B C 1
ATOM 1959 O O . GLY B 2 206 ? -2.487 -1.906 -0.653 1.00 15.71 196 GLY B O 1
ATOM 1960 N N . GLY B 2 207 ? -2.771 -1.927 1.564 1.00 13.27 197 GLY B N 1
ATOM 1961 C CA . GLY B 2 207 ? -2.290 -0.562 1.777 1.00 12.88 197 GLY B CA 1
ATOM 1962 C C . GLY B 2 207 ? -0.779 -0.488 1.541 1.00 12.62 197 GLY B C 1
ATOM 1963 O O . GLY B 2 207 ? -0.063 -1.512 1.580 1.00 11.16 197 GLY B O 1
ATOM 1964 N N . PRO B 2 208 ? -0.268 0.730 1.322 1.00 12.58 198 PRO B N 1
ATOM 1965 C CA . PRO B 2 208 ? 1.113 0.879 0.898 1.00 12.00 198 PRO B CA 1
ATOM 1966 C C . PRO B 2 208 ? 2.072 1.059 2.068 1.00 11.14 198 PRO B C 1
ATOM 1967 O O . PRO B 2 208 ? 1.716 1.679 3.100 1.00 10.59 198 PRO B O 1
ATOM 1971 N N . PHE B 2 209 ? 3.270 0.466 1.913 1.00 10.28 199 PHE B N 1
ATOM 1972 C CA . PHE B 2 209 ? 4.402 0.724 2.790 1.00 9.33 199 PHE B CA 1
ATOM 1973 C C . PHE B 2 209 ? 5.270 1.680 1.964 1.00 8.68 199 PHE B C 1
ATOM 1974 O O . PHE B 2 209 ? 5.812 1.311 0.913 1.00 9.96 199 PHE B O 1
ATOM 1982 N N . VAL B 2 210 ? 5.377 2.926 2.404 1.00 8.66 200 VAL B N 1
ATOM 1983 C CA . VAL B 2 210 ? 6.037 3.930 1.560 1.00 8.23 200 VAL B CA 1
ATOM 1984 C C . VAL B 2 210 ? 7.272 4.480 2.214 1.00 8.84 200 VAL B C 1
ATOM 1985 O O . VAL B 2 210 ? 7.387 4.490 3.453 1.00 9.06 200 VAL B O 1
ATOM 1989 N N . MET B 2 211 ? 8.173 4.986 1.378 1.00 8.73 201 MET B N 1
ATOM 1990 C CA . MET B 2 211 ? 9.405 5.614 1.881 1.00 8.65 201 MET B CA 1
ATOM 1991 C C . MET B 2 211 ? 9.599 6.933 1.157 1.00 9.64 201 MET B C 1
ATOM 1992 O O . MET B 2 211 ? 9.364 7.021 -0.058 1.00 9.40 201 MET B O 1
ATOM 1997 N N . LYS B 2 212 ? 10.103 7.931 1.874 1.00 10.88 202 LYS B N 1
ATOM 1998 C CA . LYS B 2 212 ? 10.412 9.232 1.248 1.00 11.68 202 LYS B CA 1
ATOM 1999 C C . LYS B 2 212 ? 11.872 9.263 0.861 1.00 13.81 202 LYS B C 1
ATOM 2000 O O . LYS B 2 212 ? 12.773 9.121 1.709 1.00 13.50 202 LYS B O 1
ATOM 2006 N N . SER B 2 213 ? 12.101 9.437 -0.435 1.00 14.83 203 SER B N 1
ATOM 2007 C CA . SER B 2 213 ? 13.467 9.472 -0.963 1.00 18.25 203 SER B CA 1
ATOM 2008 C C . SER B 2 213 ? 14.217 10.698 -0.499 1.00 19.13 203 SER B C 1
ATOM 2009 O O . SER B 2 213 ? 13.710 11.818 -0.584 1.00 19.62 203 SER B O 1
ATOM 2012 N N . PRO B 2 214 ? 15.445 10.497 0.009 1.00 20.55 204 PRO B N 1
ATOM 2013 C CA . PRO B 2 214 ? 16.228 11.655 0.331 1.00 22.42 204 PRO B CA 1
ATOM 2014 C C . PRO B 2 214 ? 16.835 12.214 -0.978 1.00 23.67 204 PRO B C 1
ATOM 2015 O O . PRO B 2 214 ? 17.329 13.334 -0.988 1.00 26.36 204 PRO B O 1
ATOM 2019 N N . PHE B 2 215 A 16.777 11.448 -2.080 1.00 25.00 204 PHE B N 1
ATOM 2020 C CA . PHE B 2 215 A 17.396 11.868 -3.376 1.00 25.77 204 PHE B CA 1
ATOM 2021 C C . PHE B 2 215 A 16.571 12.857 -4.191 1.00 24.67 204 PHE B C 1
ATOM 2022 O O . PHE B 2 215 A 17.132 13.639 -4.969 1.00 26.65 204 PHE B O 1
ATOM 2030 N N . ASN B 2 216 B 15.255 12.834 -4.020 1.00 21.21 204 ASN B N 1
ATOM 2031 C CA . ASN B 2 216 B 14.394 13.667 -4.856 1.00 19.31 204 ASN B CA 1
ATOM 2032 C C . ASN B 2 216 B 13.075 14.092 -4.143 1.00 16.63 204 ASN B C 1
ATOM 2033 O O . ASN B 2 216 B 12.172 14.606 -4.777 1.00 15.63 204 ASN B O 1
ATOM 2038 N N . ASN B 2 217 ? 12.994 13.842 -2.837 1.00 16.10 205 ASN B N 1
ATOM 2039 C CA . ASN B 2 217 ? 11.833 14.246 -1.999 1.00 17.22 205 ASN B CA 1
ATOM 2040 C C . ASN B 2 217 ? 10.504 13.606 -2.388 1.00 15.18 205 ASN B C 1
ATOM 2041 O O . ASN B 2 217 ? 9.423 14.070 -1.982 1.00 14.89 205 ASN B O 1
ATOM 2046 N N . ARG B 2 218 ? 10.580 12.545 -3.189 1.00 14.13 206 ARG B N 1
ATOM 2047 C CA . ARG B 2 218 ? 9.362 11.873 -3.630 1.00 13.31 206 ARG B CA 1
ATOM 2048 C C . ARG B 2 218 ? 9.063 10.674 -2.735 1.00 11.94 206 ARG B C 1
ATOM 2049 O O . ARG B 2 218 ? 9.977 10.026 -2.174 1.00 11.81 206 ARG B O 1
ATOM 2057 N N . TRP B 2 219 ? 7.781 10.367 -2.616 1.00 11.04 207 TRP B N 1
ATOM 2058 C CA . TRP B 2 219 ? 7.348 9.160 -1.930 1.00 10.01 207 TRP B CA 1
ATOM 2059 C C . TRP B 2 219 ? 7.280 7.955 -2.876 1.00 10.75 207 TRP B C 1
ATOM 2060 O O . TRP B 2 219 ? 6.685 8.023 -3.971 1.00 10.94 207 TRP B O 1
ATOM 2071 N N . TYR B 2 220 ? 7.856 6.855 -2.416 1.00 10.96 208 TYR B N 1
ATOM 2072 C CA . TYR B 2 220 ? 7.896 5.606 -3.179 1.00 12.22 208 TYR B CA 1
ATOM 2073 C C . TYR B 2 220 ? 7.225 4.469 -2.421 1.00 12.24 208 TYR B C 1
ATOM 2074 O O . TYR B 2 220 ? 7.486 4.266 -1.226 1.00 12.54 208 TYR B O 1
ATOM 2083 N N . GLN B 2 221 ? 6.413 3.685 -3.117 1.00 12.68 209 GLN B N 1
ATOM 2084 C CA . GLN B 2 221 ? 5.785 2.516 -2.516 1.00 11.68 209 GLN B CA 1
ATOM 2085 C C . GLN B 2 221 ? 6.695 1.294 -2.647 1.00 13.15 209 GLN B C 1
ATOM 2086 O O . GLN B 2 221 ? 6.882 0.739 -3.740 1.00 14.46 209 GLN B O 1
ATOM 2092 N N . MET B 2 222 ? 7.309 0.940 -1.527 1.00 12.47 210 MET B N 1
ATOM 2093 C CA . MET B 2 222 ? 8.209 -0.200 -1.439 1.00 13.20 210 MET B CA 1
ATOM 2094 C C . MET B 2 222 ? 7.459 -1.495 -1.143 1.00 12.75 210 MET B C 1
ATOM 2095 O O . MET B 2 222 ? 7.908 -2.571 -1.578 1.00 14.00 210 MET B O 1
ATOM 2100 N N . GLY B 2 223 ? 6.338 -1.413 -0.416 1.00 11.07 211 GLY B N 1
ATOM 2101 C CA . GLY B 2 223 ? 5.651 -2.628 0.048 1.00 11.54 211 GLY B CA 1
ATOM 2102 C C . GLY B 2 223 ? 4.138 -2.552 -0.005 1.00 11.60 211 GLY B C 1
ATOM 2103 O O . GLY B 2 223 ? 3.572 -1.463 -0.205 1.00 10.79 211 GLY B O 1
ATOM 2104 N N . ILE B 2 224 ? 3.493 -3.718 0.128 1.00 11.54 212 ILE B N 1
ATOM 2105 C CA . ILE B 2 224 ? 2.030 -3.800 0.270 1.00 12.09 212 ILE B CA 1
ATOM 2106 C C . ILE B 2 224 ? 1.788 -4.598 1.547 1.00 10.85 212 ILE B C 1
ATOM 2107 O O . ILE B 2 224 ? 2.310 -5.718 1.713 1.00 11.86 212 ILE B O 1
ATOM 2112 N N . VAL B 2 225 ? 1.012 -4.031 2.461 1.00 10.77 213 VAL B N 1
ATOM 2113 C CA . VAL B 2 225 ? 0.612 -4.781 3.655 1.00 10.48 213 VAL B CA 1
ATOM 2114 C C . VAL B 2 225 ? 0.026 -6.143 3.226 1.00 12.47 213 VAL B C 1
ATOM 2115 O O . VAL B 2 225 ? -0.986 -6.197 2.492 1.00 12.29 213 VAL B O 1
ATOM 2119 N N . SER B 2 226 ? 0.621 -7.225 3.723 1.00 10.80 214 SER B N 1
ATOM 2120 C CA . SER B 2 226 ? 0.198 -8.586 3.342 1.00 12.63 214 SER B CA 1
ATOM 2121 C C . SER B 2 226 ? -0.291 -9.426 4.538 1.00 12.97 214 SER B C 1
ATOM 2122 O O . SER B 2 226 ? -1.460 -9.782 4.625 1.00 13.99 214 SER B O 1
ATOM 2125 N N . TRP B 2 227 ? 0.602 -9.760 5.463 1.00 11.94 215 TRP B N 1
ATOM 2126 C CA . TRP B 2 227 ? 0.195 -10.680 6.534 1.00 11.95 215 TRP B CA 1
ATOM 2127 C C . TRP B 2 227 ? 1.025 -10.515 7.805 1.00 11.96 215 TRP B C 1
ATOM 2128 O O . TRP B 2 227 ? 2.000 -9.752 7.836 1.00 13.19 215 TRP B O 1
ATOM 2139 N N . GLY B 2 228 ? 0.612 -11.205 8.851 1.00 11.69 216 GLY B N 1
ATOM 2140 C CA . GLY B 2 228 ? 1.354 -11.193 10.119 1.00 12.38 216 GLY B CA 1
ATOM 2141 C C . GLY B 2 228 ? 0.846 -12.335 10.965 1.00 13.52 216 GLY B C 1
ATOM 2142 O O . GLY B 2 228 ? 0.155 -13.229 10.464 1.00 14.87 216 GLY B O 1
ATOM 2143 N N . GLU B 2 229 ? 1.210 -12.321 12.213 1.00 13.83 217 GLU B N 1
ATOM 2144 C CA . GLU B 2 229 ? 0.713 -13.284 13.148 1.00 14.86 217 GLU B CA 1
ATOM 2145 C C . GLU B 2 229 ? 0.209 -12.419 14.244 1.00 14.81 217 GLU B C 1
ATOM 2146 O O . GLU B 2 229 ? 0.961 -11.836 14.918 1.00 16.11 217 GLU B O 1
ATOM 2152 N N . GLY B 2 230 ? -1.091 -12.310 14.351 1.00 15.07 219 GLY B N 1
ATOM 2153 C CA . GLY B 2 230 ? -1.642 -11.323 15.221 1.00 17.05 219 GLY B CA 1
ATOM 2154 C C . GLY B 2 230 ? -1.222 -9.921 14.782 1.00 16.57 219 GLY B C 1
ATOM 2155 O O . GLY B 2 230 ? -0.989 -9.685 13.654 1.00 17.30 219 GLY B O 1
ATOM 2156 N N . CYS B 2 231 ? -1.181 -8.981 15.702 1.00 17.47 220 CYS B N 1
ATOM 2157 C CA . CYS B 2 231 ? -0.717 -7.640 15.388 1.00 17.30 220 CYS B CA 1
ATOM 2158 C C . CYS B 2 231 ? 0.034 -7.088 16.577 1.00 16.13 220 CYS B C 1
ATOM 2159 O O . CYS B 2 231 ? -0.380 -7.244 17.743 1.00 16.18 220 CYS B O 1
ATOM 2162 N N . ASP B 2 232 ? 1.133 -6.406 16.276 1.00 14.48 221 ASP B N 1
ATOM 2163 C CA . ASP B 2 232 ? 1.961 -5.731 17.287 1.00 14.79 221 ASP B CA 1
ATOM 2164 C C . ASP B 2 232 ? 2.409 -6.622 18.442 1.00 15.21 221 ASP B C 1
ATOM 2165 O O . ASP B 2 232 ? 2.568 -6.148 19.571 1.00 16.55 221 ASP B O 1
ATOM 2170 N N . ARG B 2 233 A 2.594 -7.912 18.180 1.00 14.34 221 ARG B N 1
ATOM 2171 C CA . ARG B 2 233 A 3.118 -8.796 19.224 1.00 15.35 221 ARG B CA 1
ATOM 2172 C C . ARG B 2 233 A 4.635 -8.650 19.351 1.00 16.16 221 ARG B C 1
ATOM 2173 O O . ARG B 2 233 A 5.332 -8.538 18.332 1.00 15.00 221 ARG B O 1
ATOM 2181 N N . ASP B 2 234 ? 5.144 -8.749 20.574 1.00 17.39 222 ASP B N 1
ATOM 2182 C CA . ASP B 2 234 ? 6.594 -8.751 20.790 1.00 19.20 222 ASP B CA 1
ATOM 2183 C C . ASP B 2 234 ? 7.289 -9.873 20.029 1.00 19.82 222 ASP B C 1
ATOM 2184 O O . ASP B 2 234 ? 6.916 -11.051 20.162 1.00 20.50 222 ASP B O 1
ATOM 2189 N N . GLY B 2 235 ? 8.308 -9.516 19.249 1.00 19.26 223 GLY B N 1
ATOM 2190 C CA . GLY B 2 235 ? 9.149 -10.515 18.565 1.00 19.47 223 GLY B CA 1
ATOM 2191 C C . GLY B 2 235 ? 8.543 -11.014 17.253 1.00 17.05 223 GLY B C 1
ATOM 2192 O O . GLY B 2 235 ? 9.084 -11.923 16.624 1.00 17.07 223 GLY B O 1
ATOM 2193 N N . LYS B 2 236 ? 7.408 -10.432 16.855 1.00 15.85 224 LYS B N 1
ATOM 2194 C CA . LYS B 2 236 ? 6.810 -10.685 15.537 1.00 14.57 224 LYS B CA 1
ATOM 2195 C C . LYS B 2 236 ? 6.917 -9.380 14.741 1.00 14.43 224 LYS B C 1
ATOM 2196 O O . LYS B 2 236 ? 7.096 -8.296 15.341 1.00 14.34 224 LYS B O 1
ATOM 2202 N N . TYR B 2 237 ? 6.833 -9.494 13.414 1.00 13.40 225 TYR B N 1
ATOM 2203 C CA . TYR B 2 237 ? 7.016 -8.376 12.479 1.00 12.22 225 TYR B CA 1
ATOM 2204 C C . TYR B 2 237 ? 5.951 -8.487 11.408 1.00 11.87 225 TYR B C 1
ATOM 2205 O O . TYR B 2 237 ? 5.534 -9.586 11.030 1.00 13.34 225 TYR B O 1
ATOM 2214 N N . GLY B 2 238 ? 5.505 -7.339 10.942 1.00 11.59 226 GLY B N 1
ATOM 2215 C CA . GLY B 2 238 ? 4.556 -7.273 9.815 1.00 12.09 226 GLY B CA 1
ATOM 2216 C C . GLY B 2 238 ? 5.256 -7.678 8.531 1.00 11.41 226 GLY B C 1
ATOM 2217 O O . GLY B 2 238 ? 6.402 -7.312 8.323 1.00 12.51 226 GLY B O 1
ATOM 2218 N N . PHE B 2 239 ? 4.575 -8.445 7.673 1.00 10.72 227 PHE B N 1
ATOM 2219 C CA . PHE B 2 239 ? 5.133 -8.815 6.384 1.00 11.12 227 PHE B CA 1
ATOM 2220 C C . PHE B 2 239 ? 4.481 -8.070 5.245 1.00 11.10 227 PHE B C 1
ATOM 2221 O O . PHE B 2 239 ? 3.273 -7.871 5.257 1.00 10.88 227 PHE B O 1
ATOM 2229 N N . TYR B 2 240 ? 5.289 -7.683 4.265 1.00 10.61 228 TYR B N 1
ATOM 2230 C CA . TYR B 2 240 ? 4.864 -6.803 3.164 1.00 10.42 228 TYR B CA 1
ATOM 2231 C C . TYR B 2 240 ? 5.307 -7.408 1.867 1.00 11.75 228 TYR B C 1
ATOM 2232 O O . TYR B 2 240 ? 6.383 -7.973 1.781 1.00 13.02 228 TYR B O 1
ATOM 2241 N N . THR B 2 241 ? 4.483 -7.281 0.845 1.00 11.70 229 THR B N 1
ATOM 2242 C CA . THR B 2 241 ? 4.852 -7.709 -0.491 1.00 13.35 229 THR B CA 1
ATOM 2243 C C . THR B 2 241 ? 5.960 -6.789 -1.016 1.00 14.39 229 THR B C 1
ATOM 2244 O O . THR B 2 241 ? 5.858 -5.571 -0.871 1.00 14.38 229 THR B O 1
ATOM 2248 N N . HIS B 2 242 ? 7.011 -7.377 -1.596 1.00 15.63 230 HIS B N 1
ATOM 2249 C CA . HIS B 2 242 ? 8.176 -6.635 -2.087 1.00 15.88 230 HIS B CA 1
ATOM 2250 C C . HIS B 2 242 ? 7.842 -6.126 -3.490 1.00 16.90 230 HIS B C 1
ATOM 2251 O O . HIS B 2 242 ? 7.936 -6.864 -4.476 1.00 18.35 230 HIS B O 1
ATOM 2258 N N . VAL B 2 243 ? 7.419 -4.862 -3.569 1.00 15.01 231 VAL B N 1
ATOM 2259 C CA . VAL B 2 243 ? 6.902 -4.297 -4.831 1.00 16.55 231 VAL B CA 1
ATOM 2260 C C . VAL B 2 243 ? 7.899 -4.333 -5.983 1.00 17.96 231 VAL B C 1
ATOM 2261 O O . VAL B 2 243 ? 7.551 -4.714 -7.128 1.00 19.22 231 VAL B O 1
ATOM 2265 N N . PHE B 2 244 ? 9.135 -3.918 -5.701 1.00 17.79 232 PHE B N 1
ATOM 2266 C CA . PHE B 2 244 ? 10.129 -3.851 -6.763 1.00 19.85 232 PHE B CA 1
ATOM 2267 C C . PHE B 2 244 ? 10.424 -5.249 -7.326 1.00 22.23 232 PHE B C 1
ATOM 2268 O O . PHE B 2 244 ? 10.591 -5.412 -8.529 1.00 23.83 232 PHE B O 1
ATOM 2276 N N . ARG B 2 245 ? 10.509 -6.240 -6.441 1.00 23.84 233 ARG B N 1
ATOM 2277 C CA . ARG B 2 245 ? 10.745 -7.632 -6.860 1.00 26.40 233 ARG B CA 1
ATOM 2278 C C . ARG B 2 245 ? 9.686 -8.099 -7.848 1.00 27.82 233 ARG B C 1
ATOM 2279 O O . ARG B 2 245 ? 9.956 -8.960 -8.687 1.00 30.71 233 ARG B O 1
ATOM 2287 N N . LEU B 2 246 ? 8.479 -7.547 -7.749 1.00 26.59 234 LEU B N 1
ATOM 2288 C CA . LEU B 2 246 ? 7.390 -7.944 -8.645 1.00 28.10 234 LEU B CA 1
ATOM 2289 C C . LEU B 2 246 ? 7.083 -6.910 -9.743 1.00 28.24 234 LEU B C 1
ATOM 2290 O O . LEU B 2 246 ? 6.072 -7.008 -10.456 1.00 28.53 234 LEU B O 1
ATOM 2295 N N . LYS B 2 247 ? 7.978 -5.943 -9.904 1.00 27.26 235 LYS B N 1
ATOM 2296 C CA . LYS B 2 247 ? 7.754 -4.873 -10.867 1.00 27.71 235 LYS B CA 1
ATOM 2297 C C . LYS B 2 247 ? 7.730 -5.352 -12.338 1.00 30.49 235 LYS B C 1
ATOM 2298 O O . LYS B 2 247 ? 7.034 -4.763 -13.151 1.00 31.28 235 LYS B O 1
ATOM 2304 N N . LYS B 2 248 ? 8.475 -6.402 -12.676 1.00 32.39 236 LYS B N 1
ATOM 2305 C CA . LYS B 2 248 ? 8.423 -6.934 -14.045 1.00 36.06 236 LYS B CA 1
ATOM 2306 C C . LYS B 2 248 ? 7.004 -7.390 -14.391 1.00 35.98 236 LYS B C 1
ATOM 2307 O O . LYS B 2 248 ? 6.537 -7.136 -15.501 1.00 37.69 236 LYS B O 1
ATOM 2313 N N . TRP B 2 249 ? 6.319 -8.034 -13.433 1.00 33.68 237 TRP B N 1
ATOM 2314 C CA . TRP B 2 249 ? 4.910 -8.412 -13.599 1.00 33.63 237 TRP B CA 1
ATOM 2315 C C . TRP B 2 249 ? 3.985 -7.212 -13.769 1.00 32.27 237 TRP B C 1
ATOM 2316 O O . TRP B 2 249 ? 3.132 -7.219 -14.638 1.00 33.35 237 TRP B O 1
ATOM 2327 N N . ILE B 2 250 ? 4.104 -6.213 -12.891 1.00 30.44 238 ILE B N 1
ATOM 2328 C CA . ILE B 2 250 ? 3.312 -4.990 -13.019 1.00 28.96 238 ILE B CA 1
ATOM 2329 C C . ILE B 2 250 ? 3.447 -4.398 -14.418 1.00 31.51 238 ILE B C 1
ATOM 2330 O O . ILE B 2 250 ? 2.447 -4.022 -15.050 1.00 32.00 238 ILE B O 1
ATOM 2335 N N . GLN B 2 251 ? 4.694 -4.284 -14.867 1.00 32.79 239 GLN B N 1
ATOM 2336 C CA . GLN B 2 251 ? 5.026 -3.777 -16.206 1.00 36.43 239 GLN B CA 1
ATOM 2337 C C . GLN B 2 251 ? 4.361 -4.622 -17.292 1.00 38.80 239 GLN B C 1
ATOM 2338 O O . GLN B 2 251 ? 3.745 -4.073 -18.198 1.00 41.17 239 GLN B O 1
ATOM 2344 N N . LYS B 2 252 ? 4.475 -5.946 -17.185 1.00 39.91 240 LYS B N 1
ATOM 2345 C CA . LYS B 2 252 ? 3.901 -6.888 -18.172 1.00 42.94 240 LYS B CA 1
ATOM 2346 C C . LYS B 2 252 ? 2.382 -6.686 -18.305 1.00 42.72 240 LYS B C 1
ATOM 2347 O O . LYS B 2 252 ? 1.858 -6.617 -19.413 1.00 44.81 240 LYS B O 1
ATOM 2353 N N . VAL B 2 253 ? 1.698 -6.552 -17.168 1.00 40.53 241 VAL B N 1
ATOM 2354 C CA . VAL B 2 253 ? 0.240 -6.371 -17.134 1.00 40.74 241 VAL B CA 1
ATOM 2355 C C . VAL B 2 253 ? -0.189 -5.037 -17.723 1.00 41.51 241 VAL B C 1
ATOM 2356 O O . VAL B 2 253 ? -1.090 -4.976 -18.564 1.00 42.55 241 VAL B O 1
ATOM 2360 N N . ILE B 2 254 ? 0.447 -3.964 -17.254 1.00 39.43 242 ILE B N 1
ATOM 2361 C CA . ILE B 2 254 ? 0.110 -2.628 -17.715 1.00 40.88 242 ILE B CA 1
ATOM 2362 C C . ILE B 2 254 ? 0.357 -2.505 -19.231 1.00 45.20 242 ILE B C 1
ATOM 2363 O O . ILE B 2 254 ? -0.438 -1.892 -19.952 1.00 47.09 242 ILE B O 1
ATOM 2368 N N . ASP B 2 255 ? 1.422 -3.136 -19.720 1.00 48.57 243 ASP B N 1
ATOM 2369 C CA . ASP B 2 255 ? 1.725 -3.109 -21.169 1.00 53.53 243 ASP B CA 1
ATOM 2370 C C . ASP B 2 255 ? 0.785 -3.910 -22.078 1.00 57.65 243 ASP B C 1
ATOM 2371 O O . ASP B 2 255 ? 0.717 -3.657 -23.282 1.00 60.64 243 ASP B O 1
ATOM 2376 N N . GLN B 2 256 ? 0.063 -4.867 -21.503 1.00 58.74 244 GLN B N 1
ATOM 2377 C CA . GLN B 2 256 ? -0.875 -5.711 -22.249 1.00 62.95 244 GLN B CA 1
ATOM 2378 C C . GLN B 2 256 ? -2.312 -5.283 -21.969 1.00 63.54 244 GLN B C 1
ATOM 2379 O O . GLN B 2 256 ? -3.205 -5.479 -22.801 1.00 66.32 244 GLN B O 1
ATOM 2385 N N . PHE B 2 257 ? -2.481 -4.642 -20.812 1.00 61.54 245 PHE B N 1
ATOM 2386 C CA . PHE B 2 257 ? -3.754 -4.464 -20.088 1.00 61.61 245 PHE B CA 1
ATOM 2387 C C . PHE B 2 257 ? -4.237 -5.749 -19.403 1.00 61.68 245 PHE B C 1
ATOM 2388 O O . PHE B 2 257 ? -3.764 -6.860 -19.687 1.00 63.19 245 PHE B O 1
ATOM 2396 N N . ALA C 3 1 ? 8.158 -26.151 8.809 1.00 46.12 33 ALA C N 1
ATOM 2397 C CA . AL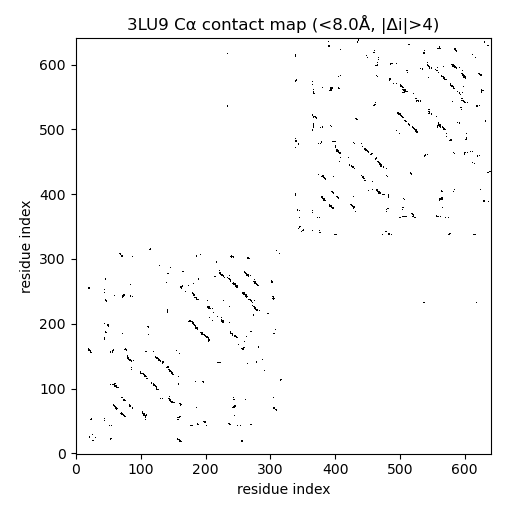A C 3 1 ? 7.145 -25.796 7.822 1.00 44.83 33 ALA C CA 1
ATOM 2398 C C . ALA C 3 1 ? 5.729 -25.749 8.413 1.00 42.89 33 ALA C C 1
ATOM 2399 O O . ALA C 3 1 ? 5.041 -26.764 8.387 1.00 44.67 33 ALA C O 1
ATOM 2401 N N . THR C 3 2 ? 5.289 -24.595 8.947 1.00 39.89 34 THR C N 1
ATOM 2402 C CA . THR C 3 2 ? 3.872 -24.456 9.385 1.00 37.04 34 THR C CA 1
ATOM 2403 C C . THR C 3 2 ? 3.253 -23.055 9.281 1.00 34.93 34 THR C C 1
ATOM 2404 O O . THR C 3 2 ? 3.702 -22.105 9.943 1.00 32.10 34 THR C O 1
ATOM 2408 N N . ASN C 3 3 ? 2.206 -22.958 8.453 1.00 34.09 35 ASN C N 1
ATOM 2409 C CA . ASN C 3 3 ? 1.442 -21.717 8.253 1.00 32.18 35 ASN C CA 1
ATOM 2410 C C . ASN C 3 3 ? 0.153 -21.661 9.099 1.00 31.15 35 ASN C C 1
ATOM 2411 O O . ASN C 3 3 ? -0.728 -20.834 8.851 1.00 30.21 35 ASN C O 1
ATOM 2416 N N . ALA C 3 4 ? 0.052 -22.528 10.109 1.00 31.09 36 ALA C N 1
ATOM 2417 C CA . ALA C 3 4 ? -1.137 -22.606 10.959 1.00 29.89 36 ALA C CA 1
ATOM 2418 C C . ALA C 3 4 ? -1.580 -21.238 11.529 1.00 28.45 36 ALA C C 1
ATOM 2419 O O . ALA C 3 4 ? -2.778 -20.954 11.618 1.00 29.13 36 ALA C O 1
ATOM 2421 N N . THR C 3 5 ? -0.605 -20.397 11.881 1.00 25.85 37 THR C N 1
ATOM 2422 C CA . THR C 3 5 ? -0.869 -19.110 12.545 1.00 23.05 37 THR C CA 1
ATOM 2423 C C . THR C 3 5 ? -0.825 -17.913 11.575 1.00 21.37 37 THR C C 1
ATOM 2424 O O . THR C 3 5 ? -0.866 -16.760 12.016 1.00 20.34 37 THR C O 1
ATOM 2428 N N . LEU C 3 6 ? -0.750 -18.178 10.268 1.00 20.99 38 LEU C N 1
ATOM 2429 C CA . LEU C 3 6 ? -0.689 -17.072 9.273 1.00 20.06 38 LEU C CA 1
ATOM 2430 C C . LEU C 3 6 ? -2.005 -16.296 9.228 1.00 19.41 38 LEU C C 1
ATOM 2431 O O . LEU C 3 6 ? -3.077 -16.892 9.072 1.00 20.83 38 LEU C O 1
ATOM 2436 N N . ASP C 3 7 ? -1.918 -14.982 9.396 1.00 17.61 39 ASP C N 1
ATOM 2437 C CA . ASP C 3 7 ? -3.106 -14.136 9.468 1.00 18.06 39 ASP C CA 1
ATOM 2438 C C . ASP C 3 7 ? -3.032 -13.138 8.340 1.00 17.15 39 ASP C C 1
ATOM 2439 O O . ASP C 3 7 ? -2.372 -12.101 8.480 1.00 17.07 39 ASP C O 1
ATOM 2444 N N . PRO C 3 8 ? -3.701 -13.447 7.209 1.00 17.57 40 PRO C N 1
ATOM 2445 C CA . PRO C 3 8 ? -3.774 -12.460 6.134 1.00 17.09 40 PRO C CA 1
ATOM 2446 C C . PRO C 3 8 ? -4.424 -11.192 6.654 1.00 16.60 40 PRO C C 1
ATOM 2447 O O . PRO C 3 8 ? -5.451 -11.255 7.380 1.00 17.50 40 PRO C O 1
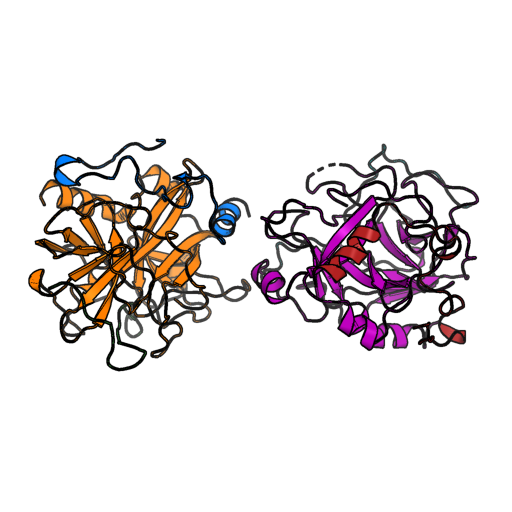ATOM 2451 N N . ARG C 3 9 ? -3.849 -10.052 6.302 1.00 16.31 41 ARG C N 1
ATOM 2452 C CA . ARG C 3 9 ? -4.362 -8.770 6.834 1.00 17.91 41 ARG C CA 1
ATOM 2453 C C . ARG C 3 9 ? -5.616 -8.127 6.174 1.00 22.64 41 ARG C C 1
ATOM 2454 O O . ARG C 3 9 ? -5.930 -6.957 6.363 1.00 20.85 41 ARG C O 1
ATOM 2462 N N . SER C 3 10 ? -6.464 -8.885 5.521 1.00 28.11 42 SER C N 1
ATOM 2463 C CA . SER C 3 10 ? -7.804 -8.275 5.686 1.00 35.22 42 SER C CA 1
ATOM 2464 C C . SER C 3 10 ? -9.039 -8.951 6.316 1.00 39.23 42 SER C C 1
ATOM 2465 O O . SER C 3 10 ? -9.540 -9.983 5.836 1.00 42.04 42 SER C O 1
ATOM 2468 N N . PHE C 3 11 ? -9.532 -8.326 7.393 1.00 41.87 43 PHE C N 1
ATOM 2469 C CA . PHE C 3 11 ? -10.934 -8.512 7.816 1.00 45.44 43 PHE C CA 1
ATOM 2470 C C . PHE C 3 11 ? -11.651 -7.218 8.252 1.00 46.22 43 PHE C C 1
ATOM 2471 O O . PHE C 3 11 ? -11.013 -6.191 8.512 1.00 45.67 43 PHE C O 1
ATOM 2479 N N . LEU C 3 12 ? -12.976 -7.299 8.350 1.00 118.39 44 LEU C N 1
ATOM 2480 C CA . LEU C 3 12 ? -13.836 -6.145 8.084 1.00 109.31 44 LEU C CA 1
ATOM 2481 C C . LEU C 3 12 ? -14.984 -5.923 9.085 1.00 106.58 44 LEU C C 1
ATOM 2482 O O . LEU C 3 12 ? -15.289 -6.801 9.900 1.00 112.50 44 LEU C O 1
ATOM 2487 N N . LEU C 3 13 ? -15.615 -4.745 8.989 1.00 98.90 45 LEU C N 1
ATOM 2488 C CA . LEU C 3 13 ? -16.768 -4.339 9.821 1.00 96.41 45 LEU C CA 1
ATOM 2489 C C . LEU C 3 13 ? -17.204 -2.879 9.552 1.00 88.51 45 LEU C C 1
ATOM 2490 O O . LEU C 3 13 ? -16.475 -2.111 8.910 1.00 85.19 45 LEU C O 1
ATOM 2495 N N . ARG C 3 14 ? -18.408 -2.529 10.019 1.00 86.71 46 ARG C N 1
ATOM 2496 C CA . ARG C 3 14 ? -18.878 -1.135 10.117 1.00 81.17 46 ARG C CA 1
ATOM 2497 C C . ARG C 3 14 ? -18.978 -0.806 11.601 1.00 84.00 46 ARG C C 1
ATOM 2498 O O . ARG C 3 14 ? -20.045 -0.977 12.204 1.00 86.41 46 ARG C O 1
ATOM 2506 N N . ASN C 3 15 ? -17.877 -0.324 12.180 1.00 84.54 47 ASN C N 1
ATOM 2507 C CA . ASN C 3 15 ? -17.692 -0.320 13.647 1.00 89.27 47 ASN C CA 1
ATOM 2508 C C . ASN C 3 15 ? -18.680 0.451 14.540 1.00 89.83 47 ASN C C 1
ATOM 2509 O O . ASN C 3 15 ? -18.993 -0.029 15.638 1.00 96.37 47 ASN C O 1
ATOM 2514 N N . PRO C 3 16 ? -19.158 1.641 14.098 1.00 84.29 48 PRO C N 1
ATOM 2515 C CA . PRO C 3 16 ? -20.197 2.304 14.895 1.00 86.05 48 PRO C CA 1
ATOM 2516 C C . PRO C 3 16 ? -21.375 1.361 15.161 1.00 89.02 48 PRO C C 1
ATOM 2517 O O . PRO C 3 16 ? -21.934 1.364 16.259 1.00 95.45 48 PRO C O 1
ATOM 2521 N N . ASN C 3 17 ? -21.702 0.560 14.143 1.00 85.06 49 ASN C N 1
ATOM 2522 C CA . ASN C 3 17 ? -22.737 -0.487 14.130 1.00 87.79 49 ASN C CA 1
ATOM 2523 C C . ASN C 3 17 ? -23.712 -0.230 12.980 1.00 81.64 49 ASN C C 1
ATOM 2524 O O . ASN C 3 17 ? -24.402 0.796 12.948 1.00 79.53 49 ASN C O 1
ATOM 2529 N N . ASP C 3 18 ? -23.711 -1.147 12.011 1.00 78.86 50 ASP C N 1
ATOM 2530 C CA . ASP C 3 18 ? -24.615 -1.105 10.854 1.00 73.18 50 ASP C CA 1
ATOM 2531 C C . ASP C 3 18 ? -24.339 0.017 9.821 1.00 64.14 50 ASP C C 1
ATOM 2532 O O . ASP C 3 18 ? -25.082 0.116 8.824 1.00 61.58 50 ASP C O 1
ATOM 2537 N N . LYS C 3 19 ? -23.304 0.855 10.021 1.00 59.43 51 LYS C N 1
ATOM 2538 C CA . LYS C 3 19 ? -23.212 2.100 9.217 1.00 51.23 51 LYS C CA 1
ATOM 2539 C C . LYS C 3 19 ? -21.903 2.720 8.690 1.00 46.51 51 LYS C C 1
ATOM 2540 O O . LYS C 3 19 ? -21.060 3.216 9.433 1.00 48.38 51 LYS C O 1
ATOM 2546 N N . TYR C 3 20 ? -21.827 2.712 7.366 1.00 40.57 52 TYR C N 1
ATOM 2547 C CA . TYR C 3 20 ? -21.149 3.694 6.554 1.00 35.74 52 TYR C CA 1
ATOM 2548 C C . TYR C 3 20 ? -22.236 4.603 5.993 1.00 32.95 52 TYR C C 1
ATOM 2549 O O . TYR C 3 20 ? -23.399 4.183 5.909 1.00 31.73 52 TYR C O 1
ATOM 2558 N N . GLU C 3 21 ? -21.896 5.836 5.622 1.00 31.24 53 GLU C N 1
ATOM 2559 C CA . GLU C 3 21 ? -22.913 6.718 5.007 1.00 30.49 53 GLU C CA 1
ATOM 2560 C C . GLU C 3 21 ? -23.030 6.352 3.530 1.00 28.82 53 GLU C C 1
ATOM 2561 O O . GLU C 3 21 ? -22.044 5.977 2.913 1.00 28.88 53 GLU C O 1
ATOM 2567 N N . PRO C 3 22 ? -24.238 6.462 2.945 1.00 26.90 54 PRO C N 1
ATOM 2568 C CA . PRO C 3 22 ? -24.437 6.108 1.531 1.00 26.79 54 PRO C CA 1
ATOM 2569 C C . PRO C 3 22 ? -23.692 7.039 0.550 1.00 29.16 54 PRO C C 1
ATOM 2570 O O . PRO C 3 22 ? -23.458 8.212 0.857 1.00 28.79 54 PRO C O 1
ATOM 2574 N N . PHE C 3 23 ? -23.356 6.489 -0.621 1.00 32.24 55 PHE C N 1
ATOM 2575 C CA . PHE C 3 23 ? -22.727 7.240 -1.706 1.00 37.61 55 PHE C CA 1
ATOM 2576 C C . PHE C 3 23 ? -23.195 6.903 -3.143 1.00 41.22 55 PHE C C 1
ATOM 2577 O O . PHE C 3 23 ? -23.785 5.844 -3.417 1.00 40.35 55 PHE C O 1
ATOM 2585 N N . TRP C 3 24 ? -22.947 7.877 -4.019 1.00 47.83 56 TRP C N 1
ATOM 2586 C CA . TRP C 3 24 ? -22.954 7.809 -5.500 1.00 55.20 56 TRP C CA 1
ATOM 2587 C C . TRP C 3 24 ? -24.260 8.121 -6.245 1.00 56.09 56 TRP C C 1
ATOM 2588 O O . TRP C 3 24 ? -24.497 9.261 -6.665 1.00 59.17 56 TRP C O 1
ATOM 2599 N N . GLU C 3 25 ? -25.081 7.085 -6.407 1.00 55.34 57 GLU C N 1
ATOM 2600 C CA . GLU C 3 25 ? -26.177 7.054 -7.383 1.00 57.25 57 GLU C CA 1
ATOM 2601 C C . GLU C 3 25 ? -25.753 7.385 -8.834 1.00 64.22 57 GLU C C 1
ATOM 2602 O O . GLU C 3 25 ? -24.990 6.644 -9.464 1.00 68.21 57 GLU C O 1
ATOM 2609 N N . SER D 1 1 R 2.606 36.294 47.907 1.00 65.46 1 SER D N 1
ATOM 2610 C CA . SER D 1 1 R 3.201 35.224 48.760 1.00 62.69 1 SER D CA 1
ATOM 2611 C C . SER D 1 1 R 4.592 35.640 49.223 1.00 58.00 1 SER D C 1
ATOM 2612 O O . SER D 1 1 R 5.219 36.505 48.603 1.00 55.99 1 SER D O 1
ATOM 2615 N N . GLU D 1 2 Q 5.051 35.039 50.323 1.00 56.62 1 GLU D N 1
ATOM 2616 C CA . GLU D 1 2 Q 6.412 35.251 50.842 1.00 52.67 1 GLU D CA 1
ATOM 2617 C C . GLU D 1 2 Q 7.273 34.000 50.610 1.00 48.38 1 GLU D C 1
ATOM 2618 O O . GLU D 1 2 Q 7.183 33.376 49.555 1.00 47.77 1 GLU D O 1
ATOM 2624 N N 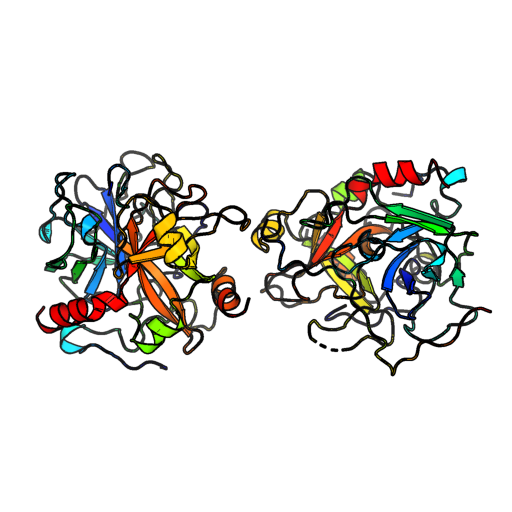. TYR D 1 3 P 8.091 33.639 51.600 1.00 45.17 1 TYR D N 1
ATOM 2625 C CA . TYR D 1 3 P 8.818 32.374 51.583 1.00 41.89 1 TYR D CA 1
ATOM 2626 C C . TYR D 1 3 P 8.791 31.695 52.960 1.00 42.89 1 TYR D C 1
ATOM 2627 O O . TYR D 1 3 P 9.029 32.336 53.986 1.00 43.06 1 TYR D O 1
ATOM 2636 N N . GLN D 1 4 O 8.490 30.401 52.987 1.00 43.24 1 GLN D N 1
ATOM 2637 C CA . GLN D 1 4 O 8.687 29.630 54.215 1.00 44.02 1 GLN D CA 1
ATOM 2638 C C . GLN D 1 4 O 9.771 28.575 54.002 1.00 41.37 1 GLN D C 1
ATOM 2639 O O . GLN D 1 4 O 9.743 27.829 53.023 1.00 40.73 1 GLN D O 1
ATOM 2645 N N . THR D 1 5 N 10.749 28.555 54.903 1.00 39.33 1 THR D N 1
ATOM 2646 C CA . THR D 1 5 N 11.857 27.606 54.838 1.00 37.41 1 THR D CA 1
ATOM 2647 C C . THR D 1 5 N 11.399 26.161 55.026 1.00 39.64 1 THR D C 1
ATOM 2648 O O . THR D 1 5 N 10.466 25.875 55.782 1.00 43.02 1 THR D O 1
ATOM 2652 N N . PHE D 1 6 M 12.074 25.252 54.337 1.00 38.63 1 PHE D N 1
ATOM 2653 C CA . PHE D 1 6 M 11.727 23.851 54.383 1.00 41.47 1 PHE D CA 1
ATOM 2654 C C . PHE D 1 6 M 12.785 23.080 55.147 1.00 41.78 1 PHE D C 1
ATOM 2655 O O . PHE D 1 6 M 12.479 22.123 55.858 1.00 45.14 1 PHE D O 1
ATOM 2663 N N . PHE D 1 7 L 14.032 23.493 54.976 1.00 38.58 1 PHE D N 1
ATOM 2664 C CA . PHE D 1 7 L 15.159 22.747 55.503 1.00 39.42 1 PHE D CA 1
ATOM 2665 C C . PHE D 1 7 L 15.513 23.238 56.899 1.00 39.76 1 PHE D C 1
ATOM 2666 O O . PHE D 1 7 L 15.074 24.318 57.321 1.00 38.17 1 PHE D O 1
ATOM 2674 N N . ASN D 1 8 K 16.255 22.413 57.633 1.00 41.74 1 ASN D N 1
ATOM 2675 C CA . ASN D 1 8 K 16.712 22.789 58.960 1.00 42.86 1 ASN D CA 1
ATOM 2676 C C . ASN D 1 8 K 18.057 23.488 58.834 1.00 40.79 1 ASN D C 1
ATOM 2677 O O . ASN D 1 8 K 19.020 22.864 58.393 1.00 41.47 1 ASN D O 1
ATOM 2682 N N . PRO D 1 9 J 18.128 24.787 59.203 1.00 39.11 1 PRO D N 1
ATOM 2683 C CA . PRO D 1 9 J 19.392 25.536 59.085 1.00 37.55 1 PRO D CA 1
ATOM 2684 C C . PRO D 1 9 J 20.592 24.852 59.754 1.00 39.76 1 PRO D C 1
ATOM 2685 O O . PRO D 1 9 J 21.710 25.023 59.285 1.00 39.69 1 PRO D O 1
ATOM 2689 N N . ARG D 1 10 I 20.363 24.090 60.825 1.00 42.49 1 ARG D N 1
ATOM 2690 C CA . ARG D 1 10 I 21.439 23.369 61.522 1.00 46.09 1 ARG D CA 1
ATOM 2691 C C . ARG D 1 10 I 22.220 22.442 60.577 1.00 46.28 1 ARG D C 1
ATOM 2692 O O . ARG D 1 10 I 23.443 22.320 60.670 1.00 48.27 1 ARG D O 1
ATOM 2700 N N . THR D 1 11 H 21.495 21.789 59.677 1.00 45.26 1 THR D N 1
ATOM 2701 C CA . THR D 1 11 H 22.096 20.886 58.697 1.00 45.48 1 THR D CA 1
ATOM 2702 C C . THR D 1 11 H 22.231 21.483 57.281 1.00 41.81 1 THR D C 1
ATOM 2703 O O . THR D 1 11 H 23.183 21.184 56.558 1.00 42.29 1 THR D O 1
ATOM 2707 N N . PHE D 1 12 G 21.280 22.319 56.890 1.00 37.97 1 PHE D N 1
ATOM 2708 C CA . PHE D 1 12 G 21.287 22.956 55.566 1.00 35.10 1 PHE D CA 1
ATOM 2709 C C . PHE D 1 12 G 22.315 24.099 55.466 1.00 33.90 1 PHE D C 1
ATOM 2710 O O . PHE D 1 12 G 22.802 24.427 54.385 1.00 31.63 1 PHE D O 1
ATOM 2718 N N . GLY D 1 13 F 22.644 24.713 56.598 1.00 34.89 1 GLY D N 1
ATOM 2719 C CA . GLY D 1 13 F 23.428 25.932 56.570 1.00 34.66 1 GLY D CA 1
ATOM 2720 C C . GLY D 1 13 F 22.516 27.141 56.390 1.00 32.62 1 GLY D C 1
ATOM 2721 O O . GLY D 1 13 F 21.288 27.011 56.361 1.00 31.53 1 GLY D O 1
ATOM 2722 N N . SER D 1 14 E 23.118 28.324 56.288 1.00 32.36 1 SER D N 1
ATOM 2723 C CA . SER D 1 14 E 22.363 29.557 56.118 1.00 30.50 1 SER D CA 1
ATOM 2724 C C . SER D 1 14 E 21.978 29.766 54.653 1.00 28.14 1 SER D C 1
ATOM 2725 O O . SER D 1 14 E 22.572 29.177 53.741 1.00 27.95 1 SER D O 1
ATOM 2728 N N . GLY D 1 15 D 20.975 30.608 54.430 1.00 26.48 1 GLY D N 1
ATOM 2729 C CA . GLY D 1 15 D 20.732 31.102 53.091 1.00 24.27 1 GLY D CA 1
ATOM 2730 C C . GLY D 1 15 D 19.385 30.759 52.524 1.00 23.59 1 GLY D C 1
ATOM 2731 O O . GLY D 1 15 D 18.995 31.339 51.507 1.00 21.99 1 GLY D O 1
ATOM 2732 N N . GLU D 1 16 C 18.655 29.837 53.165 1.00 24.83 1 GLU D N 1
ATOM 2733 C CA . GLU D 1 16 C 17.374 29.437 52.598 1.00 24.46 1 GLU D CA 1
ATOM 2734 C C . GLU D 1 16 C 16.341 30.561 52.610 1.00 24.14 1 GLU D C 1
ATOM 2735 O O . GLU D 1 16 C 15.680 30.799 51.603 1.00 23.37 1 GLU D O 1
ATOM 2741 N N . ALA D 1 17 B 16.216 31.247 53.754 1.00 24.20 1 ALA D N 1
ATOM 2742 C CA . ALA D 1 17 B 15.233 32.280 53.946 1.00 24.62 1 ALA D CA 1
ATOM 2743 C C . ALA D 1 17 B 15.215 33.356 52.853 1.00 22.81 1 ALA D C 1
ATOM 2744 O O . ALA D 1 17 B 14.138 33.842 52.463 1.00 22.91 1 ALA D O 1
ATOM 2746 N N . ASP D 1 18 A 16.407 33.735 52.392 1.00 21.61 1 ASP D N 1
ATOM 2747 C CA . ASP D 1 18 A 16.572 34.743 51.344 1.00 20.52 1 ASP D CA 1
ATOM 2748 C C . ASP D 1 18 A 16.830 34.149 49.946 1.00 18.21 1 ASP D C 1
ATOM 2749 O O . ASP D 1 18 A 17.237 34.857 49.017 1.00 17.27 1 ASP D O 1
ATOM 2754 N N . CYS D 1 19 ? 16.557 32.857 49.764 1.00 17.58 1 CYS D N 1
ATOM 2755 C CA . CYS D 1 19 ? 16.906 32.224 48.484 1.00 17.80 1 CYS D CA 1
ATOM 2756 C C . CYS D 1 19 ? 16.194 32.870 47.289 1.00 16.19 1 CYS D C 1
ATOM 2757 O O . CYS D 1 19 ? 15.068 33.394 47.411 1.00 17.78 1 CYS D O 1
ATOM 2760 N N . GLY D 1 20 ? 16.828 32.766 46.125 1.00 15.73 2 GLY D N 1
ATOM 2761 C CA . GLY D 1 20 ? 16.160 33.082 44.856 1.00 15.53 2 GLY D CA 1
ATOM 2762 C C . GLY D 1 20 ? 15.893 34.556 44.584 1.00 16.12 2 GLY D C 1
ATOM 2763 O O . GLY D 1 20 ? 15.196 34.893 43.615 1.00 18.45 2 GLY D O 1
ATOM 2764 N N . LEU D 1 21 ? 16.382 35.431 45.451 1.00 16.64 3 LEU D N 1
ATOM 2765 C CA . LEU D 1 21 ? 16.307 36.882 45.252 1.00 17.46 3 LEU D CA 1
ATOM 2766 C C . LEU D 1 21 ? 17.714 37.402 44.980 1.00 18.27 3 LEU D C 1
ATOM 2767 O O . LEU D 1 21 ? 18.605 37.323 45.856 1.00 20.09 3 LEU D O 1
ATOM 2772 N N . ARG D 1 22 ? 17.944 37.932 43.780 1.00 17.38 4 ARG D N 1
ATOM 2773 C CA . ARG D 1 22 ? 19.316 38.272 43.369 1.00 16.99 4 ARG D CA 1
ATOM 2774 C C . ARG D 1 22 ? 19.730 39.674 43.770 1.00 18.52 4 ARG D C 1
ATOM 2775 O O . ARG D 1 22 ? 19.000 40.638 43.502 1.00 20.14 4 ARG D O 1
ATOM 2783 N N . PRO D 1 23 ? 20.924 39.799 44.372 1.00 19.14 5 PRO D N 1
ATOM 2784 C CA . PRO D 1 23 ? 21.408 41.090 44.833 1.00 21.55 5 PRO D CA 1
ATOM 2785 C C . PRO D 1 23 ? 21.424 42.149 43.747 1.00 23.03 5 PRO D C 1
ATOM 2786 O O . PRO D 1 23 ? 21.114 43.309 44.029 1.00 26.00 5 PRO D O 1
ATOM 2790 N N . LEU D 1 24 ? 21.767 41.762 42.520 1.00 22.99 6 LEU D N 1
ATOM 2791 C CA . LEU D 1 24 ? 21.888 42.749 41.447 1.00 24.84 6 LEU D CA 1
ATOM 2792 C C . LEU D 1 24 ? 20.592 42.988 40.659 1.00 24.91 6 LEU D C 1
ATOM 2793 O O . LEU D 1 24 ? 20.538 43.863 39.780 1.00 27.64 6 LEU D O 1
ATOM 2798 N N . PHE D 1 25 ? 19.539 42.240 40.995 1.00 22.50 7 PHE D N 1
ATOM 2799 C CA . PHE D 1 25 ? 18.281 42.365 40.286 1.00 22.46 7 PHE D CA 1
ATOM 2800 C C . PHE D 1 25 ? 17.084 42.644 41.197 1.00 23.65 7 PHE D C 1
ATOM 2801 O O . PHE D 1 25 ? 16.738 43.807 41.398 1.00 26.49 7 PHE D O 1
ATOM 2809 N N . GLU D 1 26 ? 16.497 41.601 41.787 1.00 22.28 8 GLU D N 1
ATOM 2810 C CA . GLU D 1 26 ? 15.312 41.771 42.648 1.00 23.04 8 GLU D CA 1
ATOM 2811 C C . GLU D 1 26 ? 15.578 42.701 43.821 1.00 24.29 8 GLU D C 1
ATOM 2812 O O . GLU D 1 26 ? 14.710 43.500 44.187 1.00 26.60 8 GLU D O 1
ATOM 2818 N N . LYS D 1 27 ? 16.754 42.577 44.433 1.00 23.97 9 LYS D N 1
ATOM 2819 C CA . LYS D 1 27 ? 17.081 43.398 45.612 1.00 27.16 9 LYS D CA 1
ATOM 2820 C C . LYS D 1 27 ? 17.199 44.877 45.246 1.00 30.16 9 LYS D C 1
ATOM 2821 O O . LYS D 1 27 ? 17.014 45.756 46.100 1.00 33.06 9 LYS D O 1
ATOM 2827 N N . LYS D 1 28 ? 17.487 45.156 43.977 1.00 30.79 10 LYS D N 1
ATOM 2828 C CA . LYS D 1 28 ? 17.657 46.542 43.497 1.00 34.03 10 LYS D CA 1
ATOM 2829 C C . LYS D 1 28 ? 16.492 46.974 42.624 1.00 34.94 10 LYS D C 1
ATOM 2830 O O . LYS D 1 28 ? 16.573 48.005 41.948 1.00 37.23 10 LYS D O 1
ATOM 2836 N N . SER D 1 29 ? 15.438 46.160 42.592 1.00 32.94 11 SER D N 1
ATOM 2837 C CA . SER D 1 29 ? 14.255 46.431 41.759 1.00 34.76 11 SER D CA 1
ATOM 2838 C C . SER D 1 29 ? 14.586 46.567 40.276 1.00 34.86 11 SER D C 1
ATOM 2839 O O . SER D 1 29 ? 13.990 47.400 39.575 1.00 37.53 11 SER D O 1
ATOM 2842 N N . LEU D 1 30 ? 15.534 45.754 39.812 1.00 41.75 12 LEU D N 1
ATOM 2843 C CA . LEU D 1 30 ? 15.934 45.735 38.403 1.00 40.71 12 LEU D CA 1
ATOM 2844 C C . LEU D 1 30 ? 15.587 44.390 37.785 1.00 37.19 12 LEU D C 1
ATOM 2845 O O . LEU D 1 30 ? 15.741 43.342 38.416 1.00 33.83 12 LEU D O 1
ATOM 2850 N N . GLU D 1 31 ? 15.136 44.437 36.539 1.00 38.57 13 GLU D N 1
ATOM 2851 C CA . GLU D 1 31 ? 14.877 43.225 35.769 1.00 36.32 13 GLU D CA 1
ATOM 2852 C C . GLU D 1 31 ? 16.021 42.912 34.818 1.00 34.58 13 GLU D C 1
ATOM 2853 O O . GLU D 1 31 ? 16.661 43.819 34.272 1.00 36.34 13 GLU D O 1
ATOM 2859 N N . ASP D 1 32 ? 16.278 41.622 34.624 1.00 30.60 14 ASP D N 1
ATOM 2860 C CA . ASP D 1 32 ? 17.262 41.206 33.648 1.00 29.63 14 ASP D CA 1
ATOM 2861 C C . ASP D 1 32 ? 16.659 41.252 32.243 1.00 30.56 14 ASP D C 1
ATOM 2862 O O . ASP D 1 32 ? 15.447 41.404 32.084 1.00 30.98 14 ASP D O 1
ATOM 2867 N N . LYS D 1 33 A 17.513 41.152 31.232 1.00 31.01 14 LYS D N 1
ATOM 2868 C CA . LYS D 1 33 A 17.114 41.403 29.856 1.00 33.63 14 LYS D CA 1
ATOM 2869 C C . LYS D 1 33 A 16.051 40.436 29.311 1.00 31.88 14 LYS D C 1
ATOM 2870 O O . LYS D 1 33 A 15.369 40.755 28.332 1.00 3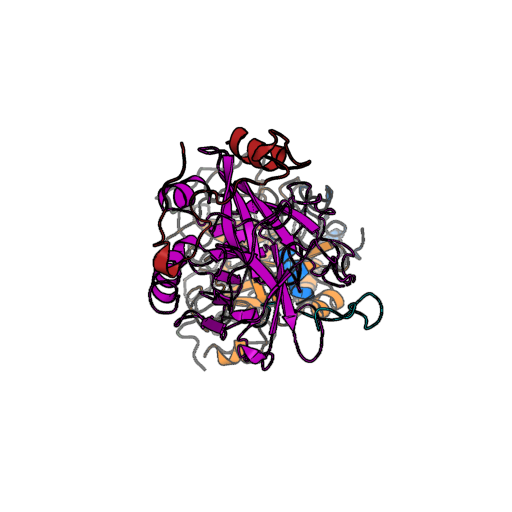3.05 14 LYS D O 1
ATOM 2876 N N . THR D 1 34 B 15.908 39.261 29.924 1.00 28.43 14 THR D N 1
ATOM 2877 C CA . THR D 1 34 B 14.970 38.275 29.372 1.00 27.51 14 THR D CA 1
ATOM 2878 C C . THR D 1 34 B 13.925 37.675 30.353 1.00 25.94 14 THR D C 1
ATOM 2879 O O . THR D 1 34 B 13.126 36.821 29.956 1.00 25.08 14 THR D O 1
ATOM 2883 N N . GLU D 1 35 C 13.902 38.117 31.606 1.00 25.20 14 GLU D N 1
ATOM 2884 C CA . GLU D 1 35 C 12.955 37.530 32.552 1.00 24.86 14 GLU D CA 1
ATOM 2885 C C . GLU D 1 35 C 11.485 37.829 32.197 1.00 27.41 14 GLU D C 1
ATOM 2886 O O . GLU D 1 35 C 10.616 37.022 32.489 1.00 27.02 14 GLU D O 1
ATOM 2892 N N . ARG D 1 36 D 11.248 38.941 31.509 1.00 30.56 14 ARG D N 1
ATOM 2893 C CA . ARG D 1 36 D 9.894 39.297 31.070 1.00 35.03 14 ARG D CA 1
ATOM 2894 C C . ARG D 1 36 D 9.364 38.217 30.109 1.00 34.01 14 ARG D C 1
ATOM 2895 O O . ARG D 1 36 D 8.165 37.984 30.024 1.00 36.59 14 ARG D O 1
ATOM 2903 N N . GLU D 1 37 E 10.266 37.561 29.384 1.00 30.60 14 GLU D N 1
ATOM 2904 C CA . GLU D 1 37 E 9.883 36.434 28.538 1.00 30.67 14 GLU D CA 1
ATOM 2905 C C . GLU D 1 37 E 9.356 35.256 29.377 1.00 28.79 14 GLU D C 1
ATOM 2906 O O . GLU D 1 37 E 8.399 34.590 28.980 1.00 29.81 14 GLU D O 1
ATOM 2912 N N . LEU D 1 38 F 9.991 34.979 30.515 1.00 25.79 14 LEU D N 1
ATOM 2913 C CA . LEU D 1 38 F 9.450 33.976 31.440 1.00 25.72 14 LEU D CA 1
ATOM 2914 C C . LEU D 1 38 F 8.073 34.378 31.936 1.00 28.53 14 LEU D C 1
ATOM 2915 O O . LEU D 1 38 F 7.163 33.552 31.923 1.00 29.42 14 LEU D O 1
ATOM 2920 N N . LEU D 1 39 G 7.944 35.627 32.400 1.00 30.88 14 LEU D N 1
ATOM 2921 C CA . LEU D 1 39 G 6.683 36.165 32.860 1.00 35.75 14 LEU D CA 1
ATOM 2922 C C . LEU D 1 39 G 5.592 36.054 31.786 1.00 38.46 14 LEU D C 1
ATOM 2923 O O . LEU D 1 39 G 4.436 35.735 32.115 1.00 40.47 14 LEU D O 1
ATOM 2928 N N . GLU D 1 40 H 5.961 36.324 30.527 1.00 37.59 14 GLU D N 1
ATOM 2929 C CA . GLU D 1 40 H 4.988 36.349 29.404 1.00 41.38 14 GLU D CA 1
ATOM 2930 C C . GLU D 1 40 H 4.466 34.937 29.147 1.00 40.19 14 GLU D C 1
ATOM 2931 O O . GLU D 1 40 H 3.307 34.762 28.767 1.00 43.29 14 GLU D O 1
ATOM 2937 N N . SER D 1 41 I 5.337 33.937 29.361 1.00 35.66 14 SER D N 1
ATOM 2938 C CA . SER D 1 41 I 5.021 32.512 29.157 1.00 34.90 14 SER D CA 1
ATOM 2939 C C . SER D 1 41 I 3.959 32.011 30.148 1.00 38.19 14 SER D C 1
ATOM 2940 O O . SER D 1 41 I 3.423 30.909 30.003 1.00 39.15 14 SER D O 1
ATOM 2943 N N . TYR D 1 42 J 3.691 32.810 31.172 1.00 40.47 14 TYR D N 1
ATOM 2944 C CA . TYR D 1 42 J 2.527 32.592 32.008 1.00 45.01 14 TYR D CA 1
ATOM 2945 C C . TYR D 1 42 J 1.283 33.296 31.439 1.00 52.23 14 TYR D C 1
ATOM 2946 O O . TYR D 1 42 J 0.192 32.747 31.539 1.00 56.62 14 TYR D O 1
ATOM 2955 N N . ILE D 1 43 K 1.440 34.497 30.866 1.00 54.69 14 ILE D N 1
ATOM 2956 C CA . ILE D 1 43 K 0.282 35.376 30.542 1.00 63.06 14 ILE D CA 1
ATOM 2957 C C . ILE D 1 43 K -0.621 34.802 29.464 1.00 66.96 14 ILE D C 1
ATOM 2958 O O . ILE D 1 43 K -1.829 34.725 29.651 1.00 73.61 14 ILE D O 1
ATOM 2963 N N . ASP D 1 44 L -0.035 34.373 28.350 1.00 65.02 14 ASP D N 1
ATOM 2964 C CA . ASP D 1 44 L -0.819 33.803 27.245 1.00 68.99 14 ASP D CA 1
ATOM 2965 C C . ASP D 1 44 L -1.560 32.539 27.714 1.00 69.93 14 ASP D C 1
ATOM 2966 O O . ASP D 1 44 L -2.351 31.947 26.961 1.00 73.42 14 ASP D O 1
ATOM 2971 N N . GLY D 1 45 M -1.302 32.163 28.971 1.00 14.74 14 GLY D N 1
ATOM 2972 C CA . GLY D 1 45 M -1.932 31.024 29.631 1.00 14.49 14 GLY D CA 1
ATOM 2973 C C . GLY D 1 45 M -3.424 31.179 29.849 1.00 14.11 14 GLY D C 1
ATOM 2974 O O . GLY D 1 45 M -4.217 30.797 28.989 1.00 13.98 14 GLY D O 1
ATOM 2975 N N . ILE E 2 1 ? 25.488 25.532 26.040 1.00 15.96 16 ILE E N 1
ATOM 2976 C CA . ILE E 2 1 ? 24.168 26.150 25.656 1.00 14.56 16 ILE E CA 1
ATOM 2977 C C . ILE E 2 1 ? 24.146 26.549 24.191 1.00 15.64 16 ILE E C 1
ATOM 2978 O O . ILE E 2 1 ? 25.004 27.300 23.730 1.00 17.37 16 ILE E O 1
ATOM 2983 N N . VAL E 2 2 ? 23.163 26.044 23.453 1.00 15.74 17 VAL E N 1
ATOM 2984 C CA . VAL E 2 2 ? 23.021 26.283 22.019 1.00 17.44 17 VAL E CA 1
ATOM 2985 C C . VAL E 2 2 ? 21.961 27.349 21.811 1.00 17.53 17 VAL E C 1
ATOM 2986 O O . VAL E 2 2 ? 20.851 27.244 22.350 1.00 15.95 17 VAL E O 1
ATOM 2990 N N . GLU E 2 3 ? 22.325 28.392 21.066 1.00 18.95 18 GLU E N 1
ATOM 2991 C CA . GLU E 2 3 ? 21.381 29.480 20.737 1.00 20.70 18 GLU E CA 1
ATOM 2992 C C . GLU E 2 3 ? 20.932 30.277 21.963 1.00 19.56 18 GLU E C 1
ATOM 2993 O O . GLU E 2 3 ? 19.811 30.796 21.998 1.00 20.22 18 GLU E O 1
ATOM 2999 N N . GLY E 2 4 ? 21.818 30.380 22.942 1.00 19.09 19 GLY E N 1
ATOM 3000 C CA . GLY E 2 4 ? 21.664 31.283 24.079 1.00 18.61 19 GLY E CA 1
ATOM 3001 C C . GLY E 2 4 ? 22.349 32.617 23.862 1.00 20.56 19 GLY E C 1
ATOM 3002 O O . GLY E 2 4 ? 22.765 32.941 22.738 1.00 21.67 19 GLY E O 1
ATOM 3003 N N . SER E 2 5 ? 22.478 33.369 24.952 1.00 19.04 20 SER E N 1
ATOM 3004 C CA . SER E 2 5 ? 23.195 34.626 24.995 1.00 21.59 20 SER E CA 1
ATOM 3005 C C . SER E 2 5 ? 24.088 34.703 26.216 1.00 21.81 20 SER E C 1
ATOM 3006 O O . SER E 2 5 ? 23.976 33.892 27.149 1.00 18.31 20 SER E O 1
ATOM 3009 N N . ASP E 2 6 ? 24.990 35.688 26.205 1.00 23.66 21 ASP E N 1
ATOM 3010 C CA . ASP E 2 6 ? 25.840 35.933 27.351 1.00 24.84 21 ASP E CA 1
ATOM 3011 C C . ASP E 2 6 ? 24.918 36.280 28.523 1.00 24.31 21 ASP E C 1
ATOM 3012 O O . ASP E 2 6 ? 23.978 37.070 28.369 1.00 25.30 21 ASP E O 1
ATOM 3017 N N . ALA E 2 7 ? 25.170 35.657 29.672 1.00 22.90 22 ALA E N 1
ATOM 3018 C CA . ALA E 2 7 ? 24.462 36.022 30.907 1.00 22.76 22 ALA E CA 1
ATOM 3019 C C . ALA E 2 7 ? 24.914 37.417 31.322 1.00 24.49 22 ALA E C 1
ATOM 3020 O O . ALA E 2 7 ? 26.015 37.829 30.984 1.00 26.05 22 ALA E O 1
ATOM 3022 N N . GLU E 2 8 ? 24.056 38.154 32.016 1.00 23.95 23 GLU E N 1
ATOM 3023 C CA . GLU E 2 8 ? 24.467 39.410 32.616 1.00 26.73 23 GLU E CA 1
ATOM 3024 C C . GLU E 2 8 ? 25.170 39.105 33.919 1.00 25.55 23 GLU E C 1
ATOM 3025 O O . GLU E 2 8 ? 25.001 38.035 34.484 1.00 23.04 23 GLU E O 1
ATOM 3031 N N . ILE E 2 9 ? 25.964 40.057 34.390 1.00 26.79 24 ILE E N 1
ATOM 3032 C CA . ILE E 2 9 ? 26.677 39.862 35.630 1.00 26.53 24 ILE E CA 1
ATOM 3033 C C . ILE E 2 9 ? 25.644 39.749 36.780 1.00 24.78 24 ILE E C 1
ATOM 3034 O O . ILE E 2 9 ? 24.711 40.566 36.889 1.00 24.37 24 ILE E O 1
ATOM 3039 N N . GLY E 2 10 ? 25.793 38.698 37.586 1.00 23.36 25 GLY E N 1
ATOM 3040 C CA . GLY E 2 10 ? 24.918 38.446 38.723 1.00 22.13 25 GLY E CA 1
ATOM 3041 C C . GLY E 2 10 ? 23.527 37.946 38.357 1.00 20.32 25 GLY E C 1
ATOM 3042 O O . GLY E 2 10 ? 22.654 37.896 39.195 1.00 19.56 25 GLY E O 1
ATOM 3043 N N . MET E 2 11 ? 23.339 37.513 37.113 1.00 19.63 26 MET E N 1
ATOM 3044 C CA . MET E 2 11 ? 22.028 37.071 36.652 1.00 18.57 26 MET E CA 1
ATOM 3045 C C . MET E 2 11 ? 21.651 35.674 37.186 1.00 16.84 26 MET E C 1
ATOM 3046 O O . MET E 2 11 ? 20.475 35.341 37.310 1.00 15.89 26 MET E O 1
ATOM 3051 N N . SER E 2 12 ? 22.663 34.860 37.482 1.00 15.95 27 SER E N 1
ATOM 3052 C CA . SER E 2 12 ? 22.483 33.504 37.970 1.00 15.05 27 SER E CA 1
ATOM 3053 C C . SER E 2 12 ? 23.534 33.264 39.064 1.00 15.41 27 SER E C 1
ATOM 3054 O O . SER E 2 12 ? 24.499 32.511 38.858 1.00 15.75 27 SER E O 1
ATOM 3057 N N . PRO E 2 13 ? 23.386 33.933 40.218 1.00 15.88 28 PRO E N 1
ATOM 3058 C CA . PRO E 2 13 ? 24.450 33.894 41.232 1.00 16.31 28 PRO E CA 1
ATOM 3059 C C . PRO E 2 13 ? 24.512 32.557 41.973 1.00 16.60 28 PRO E C 1
ATOM 3060 O O . PRO E 2 13 ? 25.373 32.369 42.861 1.00 17.10 28 PRO E O 1
ATOM 3064 N N . TRP E 2 14 ? 23.622 31.642 41.600 1.00 14.22 29 TRP E N 1
ATOM 3065 C CA . TRP E 2 14 ? 23.628 30.294 42.134 1.00 16.04 29 TRP E CA 1
ATOM 3066 C C . TRP E 2 14 ? 24.402 29.350 41.222 1.00 16.68 29 TRP E C 1
ATOM 3067 O O . TRP E 2 14 ? 24.630 28.198 41.588 1.00 16.83 29 TRP E O 1
ATOM 3078 N N . GLN E 2 15 ? 24.807 29.819 40.042 1.00 17.31 30 GLN E N 1
ATOM 3079 C CA . GLN E 2 15 ? 25.514 28.949 39.099 1.00 16.79 30 GLN E CA 1
ATOM 3080 C C . GLN E 2 15 ? 26.895 28.554 39.646 1.00 18.60 30 GLN E C 1
ATOM 3081 O O . GLN E 2 15 ? 27.699 29.407 40.035 1.00 18.84 30 GLN E O 1
ATOM 3087 N N . VAL E 2 16 ? 27.128 27.247 39.693 1.00 18.23 31 VAL E N 1
ATOM 3088 C CA . VAL E 2 16 ? 28.384 26.687 40.168 1.00 21.10 31 VAL E CA 1
ATOM 3089 C C . VAL E 2 16 ? 29.066 25.970 39.016 1.00 22.97 31 VAL E C 1
ATOM 3090 O O . VAL E 2 16 ? 28.397 25.377 38.151 1.00 22.36 31 VAL E O 1
ATOM 3094 N N . MET E 2 17 ? 30.394 26.066 38.961 1.00 25.50 32 MET E N 1
ATOM 3095 C CA . MET E 2 17 ? 31.172 25.276 38.010 1.00 27.89 32 MET E CA 1
ATOM 3096 C C . MET E 2 17 ? 31.853 24.119 38.748 1.00 30.57 32 MET E C 1
ATOM 3097 O O . MET E 2 17 ? 32.521 24.320 39.771 1.00 31.54 32 MET E O 1
ATOM 3102 N N . LEU E 2 18 ? 31.676 22.909 38.229 1.00 31.16 33 LEU E N 1
ATOM 3103 C CA . LEU E 2 18 ? 32.404 21.766 38.736 1.00 34.46 33 LEU E CA 1
ATOM 3104 C C . LEU E 2 18 ? 33.658 21.652 37.886 1.00 36.83 33 LEU E C 1
ATOM 3105 O O . LEU E 2 18 ? 33.591 21.628 36.659 1.00 35.90 33 LEU E O 1
ATOM 3110 N N . PHE E 2 19 ? 34.804 21.586 38.551 1.00 40.36 34 PHE E N 1
ATOM 3111 C CA . PHE E 2 19 ? 36.074 21.730 37.887 1.00 43.43 34 PHE E CA 1
ATOM 3112 C C . PHE E 2 19 ? 36.942 20.569 38.327 1.00 47.82 34 PHE E C 1
ATOM 3113 O O . PHE E 2 19 ? 37.208 20.439 39.520 1.00 48.88 34 PHE E O 1
ATOM 3121 N N . ARG E 2 20 ? 37.333 19.703 37.381 1.00 50.24 35 ARG E N 1
ATOM 3122 C CA . ARG E 2 20 ? 38.119 18.507 37.710 1.00 55.39 35 ARG E CA 1
ATOM 3123 C C . ARG E 2 20 ? 39.489 18.945 38.167 1.00 59.13 35 ARG E C 1
ATOM 3124 O O . ARG E 2 20 ? 40.069 19.880 37.591 1.00 59.01 35 ARG E O 1
ATOM 3132 N N . LYS E 2 21 ? 39.970 18.281 39.230 1.00 62.89 36 LYS E N 1
ATOM 3133 C CA . LYS E 2 21 ? 41.300 18.483 39.750 1.00 68.10 36 LYS E CA 1
ATOM 3134 C C . LYS E 2 21 ? 42.339 17.964 38.742 1.00 71.97 36 LYS E C 1
ATOM 3135 O O . LYS E 2 21 ? 43.242 18.700 38.335 1.00 73.10 36 LYS E O 1
ATOM 3141 N N . SER E 2 22 A 42.196 16.708 38.330 1.00 74.25 36 SER E N 1
ATOM 3142 C CA . SER E 2 22 A 43.146 16.118 37.383 1.00 79.54 36 SER E CA 1
ATOM 3143 C C . SER E 2 22 A 42.540 15.042 36.483 1.00 79.82 36 SER E C 1
ATOM 3144 O O . SER E 2 22 A 41.991 14.060 36.988 1.00 80.70 36 SER E O 1
ATOM 3147 N N . PRO E 2 23 ? 42.640 15.216 35.146 1.00 79.91 37 PRO E N 1
ATOM 3148 C CA . PRO E 2 23 ? 43.075 16.393 34.363 1.00 79.03 37 PRO E CA 1
ATOM 3149 C C . PRO E 2 23 ? 42.142 17.610 34.474 1.00 73.68 37 PRO E C 1
ATOM 3150 O O . PRO E 2 23 ? 40.938 17.434 34.640 1.00 70.26 37 PRO E O 1
ATOM 3154 N N . GLN E 2 24 ? 42.709 18.816 34.343 1.00 73.20 38 GLN E N 1
ATOM 3155 C CA . GLN E 2 24 ? 41.991 20.086 34.534 1.00 69.17 38 GLN E CA 1
ATOM 3156 C C . GLN E 2 24 ? 41.114 20.522 33.358 1.00 65.21 38 GLN E C 1
ATOM 3157 O O . GLN E 2 24 ? 41.568 20.593 32.210 1.00 66.45 38 GLN E O 1
ATOM 3163 N N . GLU E 2 25 ? 39.858 20.828 33.673 1.00 60.08 39 GLU E N 1
ATOM 3164 C CA . GLU E 2 25 ? 38.813 21.058 32.675 1.00 56.06 39 GLU E CA 1
ATOM 3165 C C . GLU E 2 25 ? 37.499 21.390 33.377 1.00 50.91 39 GLU E C 1
ATOM 3166 O O . GLU E 2 25 ? 37.362 21.166 34.579 1.00 49.80 39 GLU E O 1
ATOM 3172 N N . LEU E 2 26 ? 36.532 21.896 32.614 1.00 47.55 40 LEU E N 1
ATOM 3173 C CA . LEU E 2 26 ? 35.157 22.018 33.086 1.00 42.37 40 LEU E CA 1
ATOM 3174 C C . LEU E 2 26 ? 34.583 20.603 33.100 1.00 41.93 40 LEU E C 1
ATOM 3175 O O . LEU E 2 26 ? 34.650 19.902 32.085 1.00 41.71 40 LEU E O 1
ATOM 3180 N N . LEU E 2 27 ? 34.057 20.156 34.235 1.00 39.72 41 LEU E N 1
ATOM 3181 C CA . LEU E 2 27 ? 33.344 18.883 34.233 1.00 39.70 41 LEU E CA 1
ATOM 3182 C C . LEU E 2 27 ? 31.859 19.094 33.957 1.00 36.13 41 LEU E C 1
ATOM 3183 O O . LEU E 2 27 ? 31.258 18.409 33.122 1.00 36.70 41 LEU E O 1
ATOM 3188 N N . CYS E 2 28 ? 31.269 20.085 34.617 1.00 33.19 42 CYS E N 1
ATOM 3189 C CA . CYS E 2 28 ? 29.827 20.202 34.619 1.00 29.36 42 CYS E CA 1
ATOM 3190 C C . CYS E 2 28 ? 29.430 21.543 35.241 1.00 27.03 42 CYS E C 1
ATOM 3191 O O . CYS E 2 28 ? 30.274 22.256 35.794 1.00 26.38 42 CYS E O 1
ATOM 3194 N N . GLY E 2 29 ? 28.151 21.879 35.126 1.00 24.34 43 GLY E N 1
ATOM 3195 C CA . GLY E 2 29 ? 27.560 22.872 36.027 1.00 22.50 43 GLY E CA 1
ATOM 3196 C C . GLY E 2 29 ? 27.016 22.295 37.322 1.00 22.95 43 GLY E C 1
ATOM 3197 O O . GLY E 2 29 ? 27.041 21.079 37.574 1.00 24.09 43 GLY E O 1
ATOM 3198 N N . ALA E 2 30 ? 26.508 23.194 38.157 1.00 21.53 44 ALA E N 1
ATOM 3199 C CA . ALA E 2 30 ? 25.945 22.819 39.419 1.00 21.90 44 ALA E CA 1
ATOM 3200 C C . ALA E 2 30 ? 25.244 24.057 39.939 1.00 20.42 44 ALA E C 1
ATOM 3201 O O . ALA E 2 30 ? 25.263 25.109 39.293 1.00 19.44 44 ALA E O 1
ATOM 3203 N N . SER E 2 31 ? 24.632 23.926 41.102 1.00 19.62 45 SER E N 1
ATOM 3204 C CA . SER E 2 31 ? 23.910 25.033 41.682 1.00 18.76 45 SER E CA 1
ATOM 3205 C C . SER E 2 31 ? 24.098 25.091 43.182 1.00 19.80 45 SER E C 1
ATOM 3206 O O . SER E 2 31 ? 24.158 24.061 43.882 1.00 20.51 45 SER E O 1
ATOM 3209 N N . LEU E 2 32 ? 24.178 26.328 43.661 1.00 18.97 46 LEU E N 1
ATOM 3210 C CA . LEU E 2 32 ? 24.302 26.615 45.064 1.00 19.38 46 LEU E CA 1
ATOM 3211 C C . LEU E 2 32 ? 22.915 26.684 45.701 1.00 18.72 46 LEU E C 1
ATOM 3212 O O . LEU E 2 32 ? 22.099 27.507 45.292 1.00 16.20 46 LEU E O 1
ATOM 3217 N N . ILE E 2 33 ? 22.665 25.851 46.711 1.00 19.91 47 ILE E N 1
ATOM 3218 C CA . ILE E 2 33 ? 21.345 25.843 47.366 1.00 19.74 47 ILE E CA 1
ATOM 3219 C C . ILE E 2 33 ? 21.372 26.348 48.830 1.00 21.64 47 ILE E C 1
ATOM 3220 O O . ILE E 2 33 ? 20.312 26.626 49.414 1.00 20.19 47 ILE E O 1
ATOM 3225 N N . SER E 2 34 ? 22.581 26.475 49.402 1.00 22.37 48 SER E N 1
ATOM 3226 C CA . SER E 2 34 ? 22.791 27.130 50.702 1.00 24.56 48 SER E CA 1
ATOM 3227 C C . SER E 2 34 ? 24.251 27.549 50.769 1.00 25.86 48 SER E C 1
ATOM 3228 O O . SER E 2 34 ? 24.945 27.469 49.750 1.00 25.67 48 SER E O 1
ATOM 3231 N N . ASP E 2 35 ? 24.728 27.961 51.949 1.00 26.76 49 ASP E N 1
ATOM 3232 C CA . ASP E 2 35 ? 26.126 28.332 52.085 1.00 28.02 49 ASP E CA 1
ATOM 3233 C C . ASP E 2 35 ? 27.032 27.093 52.108 1.00 29.98 49 ASP E C 1
ATOM 3234 O O . ASP E 2 35 ? 28.258 27.226 52.112 1.00 31.67 49 ASP E O 1
ATOM 3239 N N . ARG E 2 36 ? 26.427 25.900 52.102 1.00 30.07 50 ARG E N 1
ATOM 3240 C CA . ARG E 2 36 ? 27.185 24.641 52.259 1.00 33.05 50 ARG E CA 1
ATOM 3241 C C . ARG E 2 36 ? 26.809 23.485 51.340 1.00 32.25 50 ARG E C 1
ATOM 3242 O O . ARG E 2 36 ? 27.499 22.451 51.338 1.00 33.66 50 ARG E O 1
ATOM 3250 N N . TRP E 2 37 ? 25.714 23.625 50.588 1.00 29.96 51 TRP E N 1
ATOM 3251 C CA . TRP E 2 37 ? 25.239 22.524 49.759 1.00 30.03 51 TRP E CA 1
ATOM 3252 C C . TRP E 2 37 ? 25.177 22.913 48.298 1.00 27.88 51 TRP E C 1
ATOM 3253 O O . TRP E 2 37 ? 24.769 24.029 47.963 1.00 26.15 51 TRP E O 1
ATOM 3264 N N . VAL E 2 38 ? 25.607 21.985 47.445 1.00 29.18 52 VAL E N 1
ATOM 3265 C CA . VAL E 2 38 ? 25.652 22.199 46.011 1.00 27.58 52 VAL E CA 1
ATOM 3266 C C . VAL E 2 38 ? 25.014 20.986 45.331 1.00 29.08 52 VAL E C 1
ATOM 3267 O O . VAL E 2 38 ? 25.218 19.830 45.736 1.00 30.82 52 VAL E O 1
ATOM 3271 N N . LEU E 2 39 ? 24.226 21.268 44.305 1.00 27.87 53 LEU E N 1
ATOM 3272 C CA . LEU E 2 39 ? 23.411 20.266 43.662 1.00 28.81 53 LEU E CA 1
ATOM 3273 C C . LEU E 2 39 ? 23.931 20.107 42.248 1.00 28.02 53 LEU E C 1
ATOM 3274 O O . LEU E 2 39 ? 24.296 21.094 41.605 1.00 26.36 53 LEU E O 1
ATOM 3279 N N . THR E 2 40 ? 24.002 18.862 41.770 1.00 29.02 54 THR E N 1
ATOM 3280 C CA . THR E 2 40 ? 24.438 18.608 40.396 1.00 27.73 54 THR E CA 1
ATOM 3281 C C . THR E 2 40 ? 23.843 17.281 39.928 1.00 29.13 54 THR E C 1
ATOM 3282 O O . THR E 2 40 ? 23.029 16.666 40.642 1.00 29.92 54 THR E O 1
ATOM 3286 N N . ALA E 2 41 ? 24.232 16.864 38.723 1.00 28.24 55 ALA E N 1
ATOM 3287 C CA . ALA E 2 41 ? 23.728 15.622 38.138 1.00 29.87 55 ALA E CA 1
ATOM 3288 C C . ALA E 2 41 ? 24.610 14.475 38.598 1.00 33.45 55 ALA E C 1
ATOM 3289 O O . ALA E 2 41 ? 25.835 14.603 38.595 1.00 33.09 55 ALA E O 1
ATOM 3291 N N . ALA E 2 42 ? 23.988 13.361 38.995 1.00 36.20 56 ALA E N 1
ATOM 3292 C CA . ALA E 2 42 ? 24.745 12.185 39.417 1.00 40.70 56 ALA E CA 1
ATOM 3293 C C . ALA E 2 42 ? 25.779 11.768 38.366 1.00 42.09 56 ALA E C 1
ATOM 3294 O O . ALA E 2 42 ? 26.881 11.365 38.731 1.00 45.06 56 ALA E O 1
ATOM 3296 N N . HIS E 2 43 ? 25.455 11.905 37.072 1.00 40.85 57 HIS E N 1
ATOM 3297 C CA . HIS E 2 43 ? 26.371 11.407 36.035 1.00 42.44 57 HIS E CA 1
ATOM 3298 C C . HIS E 2 43 ? 27.632 12.250 35.835 1.00 42.09 57 HIS E C 1
ATOM 3299 O O . HIS E 2 43 ? 28.574 11.814 35.177 1.00 43.82 57 HIS E O 1
ATOM 3306 N N . CYS E 2 44 ? 27.647 13.444 36.415 1.00 40.24 58 CYS E N 1
ATOM 3307 C CA . CYS E 2 44 ? 28.847 14.271 36.460 1.00 40.60 58 CYS E CA 1
ATOM 3308 C C . CYS E 2 44 ? 29.858 13.651 37.409 1.00 44.50 58 CYS E C 1
ATOM 3309 O O . CYS E 2 44 ? 31.046 13.945 37.316 1.00 46.27 58 CYS E O 1
ATOM 3312 N N . LEU E 2 45 ? 29.374 12.779 38.295 1.00 46.41 59 LEU E N 1
ATOM 3313 C CA . LEU E 2 45 ? 30.185 12.211 39.362 1.00 50.44 59 LEU E CA 1
ATOM 3314 C C . LEU E 2 45 ? 30.402 10.708 39.167 1.00 54.27 59 LEU E C 1
ATOM 3315 O O . LEU E 2 45 ? 31.514 10.199 39.353 1.00 57.73 59 LEU E O 1
ATOM 3320 N N . LEU E 2 46 ? 29.333 10.016 38.773 1.00 54.11 60 LEU E N 1
ATOM 3321 C CA . LEU E 2 46 ? 29.350 8.572 38.573 1.00 57.43 60 LEU E CA 1
ATOM 3322 C C . LEU E 2 46 ? 28.694 8.235 37.242 1.00 56.42 60 LEU E C 1
ATOM 3323 O O . LEU E 2 46 ? 27.473 8.383 37.078 1.00 53.53 60 LEU E O 1
ATOM 3328 N N . TYR E 2 47 A 29.527 7.807 36.294 1.00 58.45 60 TYR E N 1
ATOM 3329 C CA . TYR E 2 47 A 29.063 7.264 35.022 1.00 58.95 60 TYR E CA 1
ATOM 3330 C C . TYR E 2 47 A 30.011 6.148 34.548 1.00 63.99 60 TYR E C 1
ATOM 3331 O O . TYR E 2 47 A 31.003 6.403 33.852 1.00 64.91 60 TYR E O 1
ATOM 3340 N N . PRO E 2 48 B 29.716 4.897 34.949 1.00 67.38 60 PRO E N 1
ATOM 3341 C CA . PRO E 2 48 B 30.601 3.775 34.589 1.00 72.93 60 PRO E CA 1
ATOM 3342 C C . PRO E 2 48 B 30.882 3.636 33.078 1.00 73.88 60 PRO E C 1
ATOM 3343 O O . PRO E 2 48 B 31.994 3.241 32.727 1.00 77.36 60 PRO E O 1
ATOM 3347 N N . PRO E 2 49 C 29.907 3.983 32.190 1.00 71.70 60 PRO E N 1
ATOM 3348 C CA . PRO E 2 49 C 30.193 3.862 30.748 1.00 72.83 60 PRO E CA 1
ATOM 3349 C C . PRO E 2 49 C 31.286 4.795 30.222 1.00 72.89 60 PRO E C 1
ATOM 3350 O O . PRO E 2 49 C 31.781 4.589 29.116 1.00 74.51 60 PRO E O 1
ATOM 3354 N N . TRP E 2 50 D 31.642 5.822 30.987 1.00 71.82 60 TRP E N 1
ATOM 3355 C CA . TRP E 2 50 D 32.799 6.640 30.634 1.00 72.65 60 TRP E CA 1
ATOM 3356 C C . TRP E 2 50 D 33.918 6.450 31.651 1.00 76.12 60 TRP E C 1
ATOM 3357 O O . TRP E 2 50 D 34.833 7.272 31.734 1.00 76.26 60 TRP E O 1
ATOM 3368 N N . ASP E 2 51 E 33.837 5.344 32.395 1.00 79.39 60 ASP E N 1
ATOM 3369 C CA . ASP E 2 51 E 34.737 5.036 33.511 1.00 83.31 60 ASP E CA 1
ATOM 3370 C C . ASP E 2 51 E 34.828 6.125 34.594 1.00 80.99 60 ASP E C 1
ATOM 3371 O O . ASP E 2 51 E 35.885 6.342 35.199 1.00 83.16 60 ASP E O 1
ATOM 3376 N N . LYS E 2 52 F 33.697 6.778 34.847 1.00 76.50 60 LYS E N 1
ATOM 3377 C CA . LYS E 2 52 F 33.622 7.889 35.797 1.00 74.25 60 LYS E CA 1
ATOM 3378 C C . LYS E 2 52 F 33.058 7.463 37.153 1.00 75.18 60 LYS E C 1
ATOM 3379 O O . LYS E 2 52 F 31.931 6.953 37.237 1.00 73.84 60 LYS E O 1
ATOM 3385 N N . ASN E 2 53 G 33.856 7.674 38.206 1.00 77.84 60 ASN E N 1
ATOM 3386 C CA . ASN E 2 53 G 33.447 7.431 39.594 1.00 80.07 60 ASN E CA 1
ATOM 3387 C C . ASN E 2 53 G 34.231 8.355 40.525 1.00 79.66 60 ASN E C 1
ATOM 3388 O O . ASN E 2 53 G 35.202 7.942 41.166 1.00 83.28 60 ASN E O 1
ATOM 3393 N N . PHE E 2 54 H 33.802 9.607 40.595 1.00 75.01 60 PHE E N 1
ATOM 3394 C CA . PHE E 2 54 H 34.539 10.629 41.325 1.00 74.71 60 PHE E CA 1
ATOM 3395 C C . PHE E 2 54 H 34.418 10.557 42.847 1.00 76.05 60 PHE E C 1
ATOM 3396 O O . PHE E 2 54 H 33.347 10.276 43.389 1.00 75.59 60 PHE E O 1
ATOM 3404 N N . THR E 2 55 I 35.539 10.799 43.523 1.00 78.18 60 THR E N 1
ATOM 3405 C CA . THR E 2 55 I 35.563 10.946 44.979 1.00 79.11 60 THR E CA 1
ATOM 3406 C C . THR E 2 55 I 35.725 12.438 45.332 1.00 75.59 60 THR E C 1
ATOM 3407 O O . THR E 2 55 I 36.007 13.256 44.460 1.00 72.84 60 THR E O 1
ATOM 3411 N N . GLU E 2 56 ? 35.540 12.783 46.603 1.00 75.28 61 GLU E N 1
ATOM 3412 C CA . GLU E 2 56 ? 35.597 14.177 47.065 1.00 72.17 61 GLU E CA 1
ATOM 3413 C C . GLU E 2 56 ? 36.896 14.894 46.694 1.00 72.91 61 GLU E C 1
ATOM 3414 O O . GLU E 2 56 ? 36.867 15.949 46.058 1.00 69.54 61 GLU E O 1
ATOM 3420 N N . ASN E 2 57 ? 38.031 14.309 47.078 1.00 77.21 62 ASN E N 1
ATOM 3421 C CA . ASN E 2 57 ? 39.349 14.861 46.748 1.00 78.90 62 ASN E CA 1
ATOM 3422 C C . ASN E 2 57 ? 39.543 15.144 45.251 1.00 76.85 62 ASN E C 1
ATOM 3423 O O . ASN E 2 57 ? 40.438 15.909 44.869 1.00 77.44 62 ASN E O 1
ATOM 3428 N N . ASP E 2 58 ? 38.689 14.535 44.418 1.00 74.60 63 ASP E N 1
ATOM 3429 C CA . ASP E 2 58 ? 38.862 14.545 42.966 1.00 72.98 63 ASP E CA 1
ATOM 3430 C C . ASP E 2 58 ? 38.431 15.837 42.273 1.00 68.21 63 ASP E C 1
ATOM 3431 O O . ASP E 2 58 ? 38.641 15.994 41.066 1.00 67.88 63 ASP E O 1
ATOM 3436 N N . LEU E 2 59 ? 37.800 16.752 43.004 1.00 64.62 64 LEU E N 1
ATOM 3437 C CA . LEU E 2 59 ? 37.178 17.908 42.349 1.00 59.41 64 LEU E CA 1
ATOM 3438 C C . LEU E 2 59 ? 37.233 19.191 43.176 1.00 57.13 64 LEU E C 1
ATOM 3439 O O . LEU E 2 59 ? 37.666 19.198 44.329 1.00 58.70 64 LEU E O 1
ATOM 3444 N N . LEU E 2 60 ? 36.800 20.282 42.553 1.00 52.64 65 LEU E N 1
ATOM 3445 C CA . LEU E 2 60 ? 36.640 21.567 43.213 1.00 49.62 65 LEU E CA 1
ATOM 3446 C C . LEU E 2 60 ? 35.399 22.185 42.621 1.00 44.88 65 LEU E C 1
ATOM 3447 O O . LEU E 2 60 ? 34.939 21.758 41.570 1.00 43.28 65 LEU E O 1
ATOM 3452 N N . VAL E 2 61 ? 34.865 23.198 43.294 1.00 42.21 66 VAL E N 1
ATOM 3453 C CA . VAL E 2 61 ? 33.830 24.012 42.663 1.00 38.47 66 VAL E CA 1
ATOM 3454 C C . VAL E 2 61 ? 34.217 25.482 42.638 1.00 37.18 66 VAL E C 1
ATOM 3455 O O . VAL E 2 61 ? 34.963 25.957 43.498 1.00 39.41 66 VAL E O 1
ATOM 3459 N N . ARG E 2 62 ? 33.691 26.196 41.650 1.00 34.26 67 ARG E N 1
ATOM 3460 C CA . ARG E 2 62 ? 33.980 27.598 41.484 1.00 32.28 67 ARG E CA 1
ATOM 3461 C C . ARG E 2 62 ? 32.658 28.308 41.444 1.00 29.35 67 ARG E C 1
ATOM 3462 O O . ARG E 2 62 ? 31.818 28.040 40.578 1.00 25.19 67 ARG E O 1
ATOM 3470 N N . ILE E 2 63 ? 32.471 29.170 42.432 1.00 28.59 68 ILE E N 1
ATOM 3471 C CA . ILE E 2 63 ? 31.185 29.832 42.655 1.00 26.63 68 ILE E CA 1
ATOM 3472 C C . ILE E 2 63 ? 31.315 31.319 42.339 1.00 26.29 68 ILE E C 1
ATOM 3473 O O . ILE E 2 63 ? 32.332 31.927 42.641 1.00 27.56 68 ILE E O 1
ATOM 3478 N N . GLY E 2 64 ? 30.280 31.900 41.728 1.00 24.41 69 GLY E N 1
ATOM 3479 C CA . GLY E 2 64 ? 30.266 33.327 41.439 1.00 24.11 69 GLY E CA 1
ATOM 3480 C C . GLY E 2 64 ? 30.978 33.702 40.158 1.00 25.46 69 GLY E C 1
ATOM 3481 O O . GLY E 2 64 ? 31.374 34.855 40.008 1.00 26.14 69 GLY E O 1
ATOM 3482 N N . LYS E 2 65 ? 31.144 32.736 39.240 1.00 24.79 70 LYS E N 1
ATOM 3483 C CA . LYS E 2 65 ? 31.852 32.965 37.987 1.00 26.75 70 LYS E CA 1
ATOM 3484 C C . LYS E 2 65 ? 30.979 33.531 36.872 1.00 26.26 70 LYS E C 1
ATOM 3485 O O . LYS E 2 65 ? 29.749 33.370 36.873 1.00 22.98 70 LYS E O 1
ATOM 3491 N N . HIS E 2 66 ? 31.659 34.170 35.919 1.00 27.16 71 HIS E N 1
ATOM 3492 C CA . HIS E 2 66 ? 31.056 34.681 34.706 1.00 26.32 71 HIS E CA 1
ATOM 3493 C C . HIS E 2 66 ? 31.910 34.234 33.526 1.00 26.92 71 HIS E C 1
ATOM 3494 O O . HIS E 2 66 ? 31.439 33.544 32.631 1.00 25.14 71 HIS E O 1
ATOM 3501 N N . SER E 2 67 ? 33.183 34.617 33.536 1.00 29.01 72 SER E N 1
ATOM 3502 C CA . SER E 2 67 ? 34.125 34.088 32.566 1.00 30.06 72 SER E CA 1
ATOM 3503 C C . SER E 2 67 ? 34.316 32.594 32.795 1.00 29.60 72 SER E C 1
ATOM 3504 O O . SER E 2 67 ? 34.373 32.164 33.943 1.00 30.05 72 SER E O 1
ATOM 3507 N N . ARG E 2 68 ? 34.461 31.828 31.732 1.00 29.35 73 ARG E N 1
ATOM 3508 C CA . ARG E 2 68 ? 34.739 30.443 31.837 1.00 30.65 73 ARG E CA 1
ATOM 3509 C C . ARG E 2 68 ? 36.156 30.109 32.315 1.00 34.21 73 ARG E C 1
ATOM 3510 O O . ARG E 2 68 ? 36.342 29.245 33.093 1.00 34.88 73 ARG E O 1
ATOM 3518 N N . THR E 2 69 ? 37.133 30.767 31.761 1.00 37.61 74 THR E N 1
ATOM 3519 C CA . THR E 2 69 ? 38.551 30.355 31.946 1.00 42.00 74 THR E CA 1
ATOM 3520 C C . THR E 2 69 ? 39.408 31.205 32.894 1.00 44.29 74 THR E C 1
ATOM 3521 O O . THR E 2 69 ? 40.462 30.744 33.399 1.00 46.48 74 THR E O 1
ATOM 3525 N N . ARG E 2 70 ? 38.966 32.434 33.145 1.00 43.87 75 ARG E N 1
ATOM 3526 C CA . ARG E 2 70 ? 39.711 33.331 34.032 1.00 46.15 75 ARG E CA 1
ATOM 3527 C C . ARG E 2 70 ? 39.484 33.013 35.506 1.00 44.75 75 ARG E C 1
ATOM 3528 O O . ARG E 2 70 ? 38.443 32.457 35.896 1.00 40.71 75 ARG E O 1
ATOM 3536 N N . TYR E 2 71 ? 40.468 33.388 36.315 1.00 46.61 76 TYR E N 1
ATOM 3537 C CA . TYR E 2 71 ? 40.393 33.278 37.760 1.00 46.25 76 TYR E CA 1
ATOM 3538 C C . TYR E 2 71 ? 39.967 34.647 38.277 1.00 45.60 76 TYR E C 1
ATOM 3539 O O . TYR E 2 71 ? 40.778 35.548 38.471 1.00 48.66 76 TYR E O 1
ATOM 3548 N N . GLU E 2 72 ? 38.664 34.784 38.481 1.00 41.86 77 GLU E N 1
ATOM 3549 C CA . GLU E 2 72 ? 38.028 36.073 38.739 1.00 40.34 77 GLU E CA 1
ATOM 3550 C C . GLU E 2 72 ? 38.247 36.509 40.188 1.00 41.44 77 GLU E C 1
ATOM 3551 O O . GLU E 2 72 ? 37.333 36.499 41.003 1.00 39.01 77 GLU E O 1
ATOM 3557 N N . ARG E 2 73 A 39.487 36.902 40.494 1.00 44.98 77 ARG E N 1
ATOM 3558 C CA . ARG E 2 73 A 39.899 37.214 41.859 1.00 46.83 77 ARG E CA 1
ATOM 3559 C C . ARG E 2 73 A 38.948 38.207 42.547 1.00 45.14 77 ARG E C 1
ATOM 3560 O O . ARG E 2 73 A 38.481 39.168 41.934 1.00 43.84 77 ARG E O 1
ATOM 3568 N N . ASN E 2 74 ? 38.649 37.930 43.814 1.00 45.07 78 ASN E N 1
ATOM 3569 C CA . ASN E 2 74 ? 37.755 38.754 44.644 1.00 44.24 78 ASN E CA 1
ATOM 3570 C C . ASN E 2 74 ? 36.301 38.765 44.183 1.00 40.46 78 ASN E C 1
ATOM 3571 O O . ASN E 2 74 ? 35.489 39.493 44.741 1.00 39.53 78 ASN E O 1
ATOM 3576 N N . ILE E 2 75 ? 35.981 37.970 43.162 1.00 39.17 79 ILE E N 1
ATOM 3577 C CA . ILE E 2 75 ? 34.578 37.789 42.721 1.00 36.28 79 ILE E CA 1
ATOM 3578 C C . ILE E 2 75 ? 34.175 36.332 42.945 1.00 34.56 79 ILE E C 1
ATOM 3579 O O . ILE E 2 75 ? 33.229 36.042 43.670 1.00 32.88 79 ILE E O 1
ATOM 3584 N N . GLU E 2 76 ? 34.911 35.409 42.327 1.00 34.88 80 GLU E N 1
ATOM 3585 C CA . GLU E 2 76 ? 34.647 33.995 42.497 1.00 33.53 80 GLU E CA 1
ATOM 3586 C C . GLU E 2 76 ? 35.247 33.406 43.776 1.00 35.31 80 GLU E C 1
ATOM 3587 O O . GLU E 2 76 ? 36.151 33.979 44.369 1.00 37.39 80 GLU E O 1
ATOM 3593 N N . LYS E 2 77 ? 34.749 32.243 44.182 1.00 35.35 81 LYS E N 1
ATOM 3594 C CA . LYS E 2 77 ? 35.238 31.576 45.390 1.00 37.74 81 LYS E CA 1
ATOM 3595 C C . LYS E 2 77 ? 35.460 30.126 45.040 1.00 38.71 81 LYS E C 1
ATOM 3596 O O . LYS E 2 77 ? 34.594 29.495 44.442 1.00 36.29 81 LYS E O 1
ATOM 3602 N N . ILE E 2 78 ? 36.640 29.610 45.374 1.00 42.11 82 ILE E N 1
ATOM 3603 C CA . ILE E 2 78 ? 36.951 28.220 45.092 1.00 44.41 82 ILE E CA 1
ATOM 3604 C C . ILE E 2 78 ? 36.701 27.428 46.355 1.00 45.24 82 ILE E C 1
ATOM 3605 O O . ILE E 2 78 ? 37.140 27.809 47.431 1.00 46.94 82 ILE E O 1
ATOM 3610 N N . SER E 2 79 ? 35.953 26.344 46.234 1.00 44.67 83 SER E N 1
ATOM 3611 C CA . SER E 2 79 ? 35.609 25.571 47.410 1.00 46.40 83 SER E CA 1
ATOM 3612 C C . SER E 2 79 ? 35.922 24.096 47.220 1.00 48.35 83 SER E C 1
ATOM 3613 O O . SER E 2 79 ? 35.730 23.532 46.139 1.00 46.50 83 SER E O 1
ATOM 3616 N N . MET E 2 80 ? 36.452 23.488 48.277 1.00 51.35 84 MET E N 1
ATOM 3617 C CA . MET E 2 80 ? 36.750 22.071 48.263 1.00 54.38 84 MET E CA 1
ATOM 3618 C C . MET E 2 80 ? 35.509 21.323 48.709 1.00 53.50 84 MET E C 1
ATOM 3619 O O . MET E 2 80 ? 34.625 21.911 49.356 1.00 51.89 84 MET E O 1
ATOM 3624 N N . LEU E 2 81 ? 35.432 20.044 48.356 1.00 55.04 85 LEU E N 1
ATOM 3625 C CA . LEU E 2 81 ? 34.308 19.189 48.733 1.00 55.28 85 LEU E CA 1
ATOM 3626 C C . LEU E 2 81 ? 34.590 18.409 50.018 1.00 59.44 85 LEU E C 1
ATOM 3627 O O . LEU E 2 81 ? 35.742 18.222 50.370 1.00 63.38 85 LEU E O 1
ATOM 3632 N N . GLU E 2 82 ? 33.534 17.939 50.682 1.00 59.53 86 GLU E N 1
ATOM 3633 C CA . GLU E 2 82 ? 33.652 17.122 51.885 1.00 63.71 86 GLU E CA 1
ATOM 3634 C C . GLU E 2 82 ? 32.937 15.758 51.806 1.00 64.83 86 GLU E C 1
ATOM 3635 O O . GLU E 2 82 ? 33.466 14.756 52.292 1.00 67.79 86 GLU E O 1
ATOM 3641 N N . LYS E 2 83 ? 31.742 15.730 51.211 1.00 61.89 87 LYS E N 1
ATOM 3642 C CA . LYS E 2 83 ? 30.980 14.489 50.999 1.00 63.20 87 LYS E CA 1
ATOM 3643 C C . LYS E 2 83 ? 30.064 14.581 49.784 1.00 59.67 87 LYS E C 1
ATOM 3644 O O . LYS E 2 83 ? 29.304 15.548 49.630 1.00 56.63 87 LYS E O 1
ATOM 3650 N N . ILE E 2 84 ? 30.142 13.574 48.918 1.00 60.26 88 ILE E N 1
ATOM 3651 C CA . ILE E 2 84 ? 29.262 13.483 47.753 1.00 57.01 88 ILE E CA 1
ATOM 3652 C C . ILE E 2 84 ? 28.204 12.421 48.026 1.00 57.98 88 ILE E C 1
ATOM 3653 O O . ILE E 2 84 ? 28.531 11.328 48.510 1.00 61.04 88 ILE E O 1
ATOM 3658 N N . TYR E 2 85 ? 26.941 12.739 47.755 1.00 54.58 89 TYR E N 1
ATOM 3659 C CA . TYR E 2 85 ? 25.897 11.720 47.803 1.00 56.44 89 TYR E CA 1
ATOM 3660 C C . TYR E 2 85 ? 25.191 11.575 46.481 1.00 53.82 89 TYR E C 1
ATOM 3661 O O . TYR E 2 85 ? 24.678 12.555 45.931 1.00 50.14 89 TYR E O 1
ATOM 36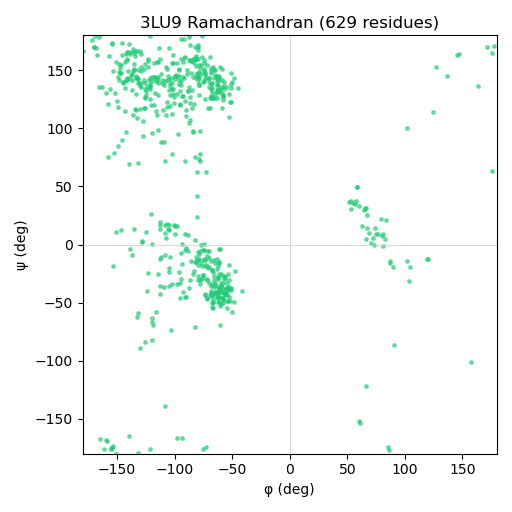70 N N . ILE E 2 86 ? 25.171 10.340 45.991 1.00 56.12 90 ILE E N 1
ATOM 3671 C CA . ILE E 2 86 ? 24.472 9.978 44.762 1.00 54.09 90 ILE E CA 1
ATOM 3672 C C . ILE E 2 86 ? 23.168 9.293 45.198 1.00 55.47 90 ILE E C 1
ATOM 3673 O O . ILE E 2 86 ? 23.174 8.506 46.167 1.00 58.59 90 ILE E O 1
ATOM 3678 N N . HIS E 2 87 ? 22.062 9.589 44.514 1.00 53.96 91 HIS E N 1
ATOM 3679 C CA . HIS E 2 87 ? 20.770 8.946 44.806 1.00 55.79 91 HIS E CA 1
ATOM 3680 C C . HIS E 2 87 ? 20.881 7.423 44.644 1.00 59.66 91 HIS E C 1
ATOM 3681 O O . HIS E 2 87 ? 21.371 6.965 43.621 1.00 59.01 91 HIS E O 1
ATOM 3688 N N . PRO E 2 88 ? 20.422 6.650 45.654 1.00 63.53 92 PRO E N 1
ATOM 3689 C CA . PRO E 2 88 ? 20.574 5.171 45.706 1.00 68.51 92 PRO E CA 1
ATOM 3690 C C . PRO E 2 88 ? 19.899 4.377 44.580 1.00 69.38 92 PRO E C 1
ATOM 3691 O O . PRO E 2 88 ? 20.198 3.195 44.384 1.00 73.18 92 PRO E O 1
ATOM 3695 N N . ARG E 2 89 ? 18.991 5.007 43.852 1.00 66.07 93 ARG E N 1
ATOM 3696 C CA . ARG E 2 89 ? 18.322 4.328 42.756 1.00 66.50 93 ARG E CA 1
ATOM 3697 C C . ARG E 2 89 ? 18.563 5.044 41.426 1.00 62.20 93 ARG E C 1
ATOM 3698 O O . ARG E 2 89 ? 17.762 4.948 40.489 1.00 61.33 93 ARG E O 1
ATOM 3706 N N . TYR E 2 90 ? 19.689 5.751 41.364 1.00 59.45 94 TYR E N 1
ATOM 3707 C CA . TYR E 2 90 ? 20.166 6.374 40.140 1.00 55.38 94 TYR E CA 1
ATOM 3708 C C . TYR E 2 90 ? 20.507 5.291 39.123 1.00 57.82 94 TYR E C 1
ATOM 3709 O O . TYR E 2 90 ? 21.264 4.352 39.416 1.00 60.75 94 TYR E O 1
ATOM 3718 N N . ASN E 2 91 ? 19.911 5.433 37.945 1.00 55.23 95 ASN E N 1
ATOM 3719 C CA . ASN E 2 91 ? 19.939 4.416 36.894 1.00 57.90 95 ASN E CA 1
ATOM 3720 C C . ASN E 2 91 ? 20.803 4.849 35.717 1.00 55.91 95 ASN E C 1
ATOM 3721 O O . ASN E 2 91 ? 20.307 5.455 34.768 1.00 53.89 95 ASN E O 1
ATOM 3726 N N . TRP E 2 92 ? 22.094 4.537 35.788 1.00 57.98 96 TRP E N 1
ATOM 3727 C CA . TRP E 2 92 ? 23.057 4.931 34.763 1.00 57.05 96 TRP E CA 1
ATOM 3728 C C . TRP E 2 92 ? 23.063 3.969 33.565 1.00 59.76 96 TRP E C 1
ATOM 3729 O O . TRP E 2 92 ? 23.475 4.346 32.466 1.00 57.90 96 TRP E O 1
ATOM 3740 N N . ARG E 2 93 ? 22.607 2.737 33.795 1.00 64.21 97 ARG E N 1
ATOM 3741 C CA . ARG E 2 93 ? 22.610 1.676 32.786 1.00 67.70 97 ARG E CA 1
ATOM 3742 C C . ARG E 2 93 ? 21.669 1.943 31.629 1.00 65.44 97 ARG E C 1
ATOM 3743 O O . ARG E 2 93 ? 22.013 1.685 30.475 1.00 66.20 97 ARG E O 1
ATOM 3751 N N . GLU E 2 94 A 20.467 2.413 31.949 1.00 63.48 97 GLU E N 1
ATOM 3752 C CA . GLU E 2 94 A 19.415 2.565 30.954 1.00 61.66 97 GLU E CA 1
ATOM 3753 C C . GLU E 2 94 A 19.250 4.017 30.539 1.00 56.45 97 GLU E C 1
ATOM 3754 O O . GLU E 2 94 A 19.693 4.402 29.457 1.00 54.75 97 GLU E O 1
ATOM 3760 N N . ASN E 2 95 ? 18.661 4.818 31.430 1.00 54.54 98 ASN E N 1
ATOM 3761 C CA . ASN E 2 95 ? 18.024 6.075 31.056 1.00 50.00 98 ASN E CA 1
ATOM 3762 C C . ASN E 2 95 ? 18.333 7.258 31.961 1.00 47.57 98 ASN E C 1
ATOM 3763 O O . ASN E 2 95 ? 17.652 8.287 31.893 1.00 44.54 98 ASN E O 1
ATOM 3768 N N . LEU E 2 96 ? 19.342 7.119 32.811 1.00 48.22 99 LEU E N 1
ATOM 3769 C CA . LEU E 2 96 ? 19.721 8.211 33.685 1.00 46.26 99 LEU E CA 1
ATOM 3770 C C . LEU E 2 96 ? 18.578 8.630 34.631 1.00 45.32 99 LEU E C 1
ATOM 3771 O O . LEU E 2 96 ? 18.444 9.798 34.963 1.00 42.61 99 LEU E O 1
ATOM 3776 N N . ASP E 2 97 ? 17.748 7.675 35.043 1.00 47.89 100 ASP E N 1
ATOM 3777 C CA . ASP E 2 97 ? 16.676 7.926 36.011 1.00 47.65 100 ASP E CA 1
ATOM 3778 C C . ASP E 2 97 ? 17.291 8.368 37.344 1.00 47.17 100 ASP E C 1
ATOM 3779 O O . ASP E 2 97 ? 18.310 7.817 37.768 1.00 48.54 100 ASP E O 1
ATOM 3784 N N . ARG E 2 98 ? 16.690 9.379 37.972 1.00 44.80 101 ARG E N 1
ATOM 3785 C CA . ARG E 2 98 ? 17.178 9.916 39.258 1.00 44.50 101 ARG E CA 1
ATOM 3786 C C . ARG E 2 98 ? 18.636 10.413 39.148 1.00 42.82 101 ARG E C 1
ATOM 3787 O O . ARG E 2 98 ? 19.500 10.058 39.964 1.00 44.39 101 ARG E O 1
ATOM 3795 N N . ASP E 2 99 ? 18.89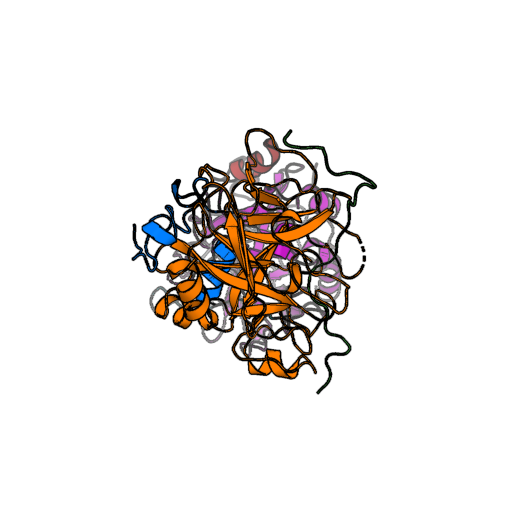4 11.232 38.121 1.00 39.31 102 ASP E N 1
ATOM 3796 C CA . ASP E 2 99 ? 20.233 11.754 37.823 1.00 37.42 102 ASP E CA 1
ATOM 3797 C C . ASP E 2 99 ? 20.536 12.942 38.735 1.00 36.03 102 ASP E C 1
ATOM 3798 O O . ASP E 2 99 ? 20.739 14.077 38.283 1.00 31.79 102 ASP E O 1
ATOM 3803 N N . ILE E 2 100 ? 20.570 12.675 40.038 1.00 37.91 103 ILE E N 1
ATOM 3804 C CA . ILE E 2 100 ? 20.673 13.760 41.014 1.00 37.03 103 ILE E CA 1
ATOM 3805 C C . ILE E 2 100 ? 21.759 13.407 42.022 1.00 39.68 103 ILE E C 1
ATOM 3806 O O . ILE E 2 100 ? 21.943 12.222 42.372 1.00 43.04 103 ILE E O 1
ATOM 3811 N N . ALA E 2 101 ? 22.506 14.428 42.449 1.00 38.64 104 ALA E N 1
ATOM 3812 C CA . ALA E 2 101 ? 23.577 14.250 43.435 1.00 40.19 104 ALA E CA 1
ATOM 3813 C C . ALA E 2 101 ? 23.739 15.488 44.289 1.00 38.53 104 ALA E C 1
ATOM 3814 O O . ALA E 2 101 ? 23.522 16.603 43.820 1.00 34.88 104 ALA E O 1
ATOM 3816 N N . LEU E 2 102 ? 24.139 15.292 45.543 1.00 40.34 105 LEU E N 1
ATOM 3817 C CA . LEU E 2 102 ? 24.418 16.418 46.429 1.00 39.71 105 LEU E CA 1
ATOM 3818 C C . LEU E 2 102 ? 25.877 16.440 46.840 1.00 41.20 105 LEU E C 1
ATOM 3819 O O . LEU E 2 102 ? 26.478 15.392 47.116 1.00 44.60 105 LEU E O 1
ATOM 3824 N N . MET E 2 103 ? 26.435 17.646 46.891 1.00 39.22 106 MET E N 1
ATOM 3825 C CA . MET E 2 103 ? 27.796 17.857 47.357 1.00 39.95 106 MET E CA 1
ATOM 3826 C C . MET E 2 103 ? 27.808 18.810 48.553 1.00 39.60 106 MET E C 1
ATOM 3827 O O . MET E 2 103 ? 27.116 19.847 48.550 1.00 36.20 106 MET E O 1
ATOM 3832 N N . LYS E 2 104 ? 28.599 18.449 49.562 1.00 41.70 107 LYS E N 1
ATOM 3833 C CA . LYS E 2 104 ? 28.785 19.283 50.755 1.00 42.57 107 LYS E CA 1
ATOM 3834 C C . LYS E 2 104 ? 30.103 20.029 50.661 1.00 42.99 107 LYS E C 1
ATOM 3835 O O . LYS E 2 104 ? 31.138 19.436 50.402 1.00 46.42 107 LYS E O 1
ATOM 3841 N N . LEU E 2 105 ? 30.074 21.335 50.873 1.00 41.49 108 LEU E N 1
ATOM 3842 C CA . LEU E 2 105 ? 31.311 22.093 50.924 1.00 42.24 108 LEU E CA 1
ATOM 3843 C C . LEU E 2 105 ? 32.011 21.804 52.246 1.00 46.70 108 LEU E C 1
ATOM 3844 O O . LEU E 2 105 ? 31.354 21.515 53.253 1.00 47.65 108 LEU E O 1
ATOM 3849 N N . LYS E 2 106 ? 33.341 21.866 52.221 1.00 49.82 109 LYS E N 1
ATOM 3850 C CA . LYS E 2 106 ? 34.185 21.668 53.400 1.00 54.34 109 LYS E CA 1
ATOM 3851 C C . LYS E 2 106 ? 33.977 22.788 54.429 1.00 53.70 109 LYS E C 1
ATOM 3852 O O . LYS E 2 106 ? 33.996 22.552 55.645 1.00 55.45 109 LYS E O 1
ATOM 3858 N N . LYS E 2 107 ? 33.777 24.005 53.921 1.00 51.12 110 LYS E N 1
ATOM 3859 C CA . LYS E 2 107 ? 33.540 25.204 54.727 1.00 49.85 110 LYS E CA 1
ATOM 3860 C C . LYS E 2 107 ? 32.469 26.016 54.000 1.00 45.61 110 LYS E C 1
ATOM 3861 O O . LYS E 2 107 ? 32.388 25.944 52.775 1.00 44.69 110 LYS E O 1
ATOM 3867 N N . PRO E 2 108 ? 31.634 26.769 54.739 1.00 43.92 111 PRO E N 1
ATOM 3868 C CA . PRO E 2 108 ? 30.570 27.539 54.075 1.00 40.57 111 PRO E CA 1
ATOM 3869 C C . PRO E 2 108 ? 31.102 28.697 53.232 1.00 39.48 111 PRO E C 1
ATOM 3870 O O . PRO E 2 108 ? 32.135 29.285 53.569 1.00 41.31 111 PRO E O 1
ATOM 3874 N N . VAL E 2 109 ? 30.381 29.034 52.165 1.00 36.76 112 VAL E N 1
ATOM 3875 C CA . VAL E 2 109 ? 30.771 30.126 51.277 1.00 35.97 112 VAL E CA 1
ATOM 3876 C C . VAL E 2 109 ? 30.060 31.438 51.697 1.00 34.70 112 VAL E C 1
ATOM 3877 O O . VAL E 2 109 ? 28.905 31.430 52.145 1.00 33.07 112 VAL E O 1
ATOM 3881 N N . ALA E 2 110 ? 30.782 32.552 51.624 1.00 34.50 113 ALA E N 1
ATOM 3882 C CA . ALA E 2 110 ? 30.188 33.849 51.896 1.00 32.81 113 ALA E CA 1
ATOM 3883 C C . ALA E 2 110 ? 29.405 34.289 50.669 1.00 30.43 113 ALA E C 1
ATOM 3884 O O . ALA E 2 110 ? 29.849 34.117 49.517 1.00 30.22 113 ALA E O 1
ATOM 3886 N N . PHE E 2 111 ? 28.223 34.826 50.928 1.00 27.79 114 PHE E N 1
ATOM 3887 C CA . PHE E 2 111 ? 27.376 35.334 49.854 1.00 25.80 114 PHE E CA 1
ATOM 3888 C C . PHE E 2 111 ? 27.820 36.732 49.469 1.00 25.57 114 PHE E C 1
ATOM 3889 O O . PHE E 2 111 ? 28.466 37.440 50.264 1.00 26.29 114 PHE E O 1
ATOM 3897 N N . SER E 2 112 ? 27.436 37.142 48.264 1.00 24.38 115 SER E N 1
ATOM 3898 C CA . SER E 2 112 ? 27.853 38.420 47.724 1.00 25.08 115 SER E CA 1
ATOM 3899 C C . SER E 2 112 ? 26.919 38.814 46.597 1.00 23.41 115 SER E C 1
ATOM 3900 O O . SER E 2 112 ? 25.940 38.121 46.347 1.00 22.02 115 SER E O 1
ATOM 3903 N N . ASP E 2 113 ? 27.204 39.935 45.931 1.00 24.28 116 ASP E N 1
ATOM 3904 C CA . ASP E 2 113 ? 26.479 40.296 44.706 1.00 23.77 116 ASP E CA 1
ATOM 3905 C C . ASP E 2 113 ? 26.494 39.183 43.652 1.00 22.18 116 ASP E C 1
ATOM 3906 O O . ASP E 2 113 ? 25.582 39.108 42.822 1.00 21.88 116 ASP E O 1
ATOM 3911 N N . TYR E 2 114 ? 27.509 38.320 43.693 1.00 22.79 117 TYR E N 1
ATOM 3912 C CA . TYR E 2 114 ? 27.744 37.277 42.654 1.00 21.63 117 TYR E CA 1
ATOM 3913 C C . TYR E 2 114 ? 27.454 35.852 43.104 1.00 20.43 117 TYR E C 1
ATOM 3914 O O . TYR E 2 114 ? 27.459 34.912 42.292 1.00 19.85 117 TYR E O 1
ATOM 3923 N N . ILE E 2 115 ? 27.213 35.701 44.409 1.00 20.58 118 ILE E N 1
ATOM 3924 C CA . ILE E 2 115 ? 27.032 34.402 45.038 1.00 18.98 118 ILE E CA 1
ATOM 3925 C C . ILE E 2 115 ? 25.812 34.444 45.948 1.00 18.37 118 ILE E C 1
ATOM 3926 O O . ILE E 2 115 ? 25.798 35.175 46.935 1.00 18.11 118 ILE E O 1
ATOM 3931 N N . HIS E 2 116 ? 24.798 33.653 45.592 1.00 17.20 119 HIS E N 1
ATOM 3932 C CA . HIS E 2 116 ? 23.512 33.652 46.308 1.00 17.77 119 HIS E CA 1
ATOM 3933 C C . HIS E 2 116 ? 22.755 32.388 45.932 1.00 16.22 119 HIS E C 1
ATOM 3934 O O . HIS E 2 116 ? 22.692 32.059 44.745 1.00 16.19 119 HIS E O 1
ATOM 3941 N N . PRO E 2 117 ? 22.155 31.682 46.916 1.00 15.72 120 PRO E N 1
ATOM 3942 C CA . PRO E 2 117 ? 21.486 30.410 46.605 1.00 15.50 120 PRO E CA 1
ATOM 3943 C C . PRO E 2 117 ? 20.158 30.572 45.885 1.00 14.63 120 PRO E C 1
ATOM 3944 O O . PRO E 2 117 ? 19.487 31.611 46.035 1.00 13.83 120 PRO E O 1
ATOM 3948 N N . VAL E 2 118 ? 19.836 29.558 45.095 1.00 13.23 121 VAL E N 1
ATOM 3949 C CA . VAL E 2 118 ? 18.527 29.413 44.460 1.00 14.32 121 VAL E CA 1
ATOM 3950 C C . VAL E 2 118 ? 17.568 28.739 45.429 1.00 16.02 121 VAL E C 1
ATOM 3951 O O . VAL E 2 118 ? 18.022 28.056 46.355 1.00 18.59 121 VAL E O 1
ATOM 3955 N N . CYS E 2 119 ? 16.256 28.909 45.237 1.00 16.43 122 CYS E N 1
ATOM 3956 C CA . CYS E 2 119 ? 15.293 28.187 46.067 1.00 18.17 122 CYS E CA 1
ATOM 3957 C C . CYS E 2 119 ? 15.039 26.813 45.469 1.00 19.35 122 CYS E C 1
ATOM 3958 O O . CYS E 2 119 ? 15.118 26.646 44.246 1.00 18.49 122 CYS E O 1
ATOM 3961 N N . LEU E 2 120 ? 14.769 25.831 46.336 1.00 20.96 123 LEU E N 1
ATOM 3962 C CA . LEU E 2 120 ? 14.207 24.561 45.883 1.00 23.84 123 LEU E CA 1
ATOM 3963 C C . LEU E 2 120 ? 12.691 24.596 46.051 1.00 24.85 123 LEU E C 1
ATOM 3964 O O . LEU E 2 120 ? 12.175 25.090 47.080 1.00 25.88 123 LEU E O 1
ATOM 3969 N N . PRO E 2 121 ? 11.953 24.076 45.065 1.00 25.55 124 PRO E N 1
ATOM 3970 C CA . PRO E 2 121 ? 10.498 24.255 45.152 1.00 27.32 124 PRO E CA 1
ATOM 3971 C C . PRO E 2 121 ? 9.830 23.435 46.272 1.00 30.65 124 PRO E C 1
ATOM 3972 O O . PRO E 2 121 ? 10.261 22.324 46.579 1.00 31.81 124 PRO E O 1
ATOM 3976 N N . ASP E 2 122 ? 8.820 24.034 46.899 1.00 32.59 125 ASP E N 1
ATOM 3977 C CA . ASP E 2 122 ? 7.858 23.314 47.742 1.00 36.74 125 ASP E CA 1
ATOM 3978 C C . ASP E 2 122 ? 6.887 22.578 46.835 1.00 37.88 125 ASP E C 1
ATOM 3979 O O . ASP E 2 122 ? 6.966 22.687 45.606 1.00 36.01 125 ASP E O 1
ATOM 3984 N N . ARG E 2 123 ? 5.944 21.858 47.435 1.00 40.82 126 ARG E N 1
ATOM 3985 C CA . ARG E 2 123 ? 4.964 21.077 46.694 1.00 43.45 126 ARG E CA 1
ATOM 3986 C C . ARG E 2 123 ? 4.070 21.874 45.746 1.00 42.73 126 ARG E C 1
ATOM 3987 O O . ARG E 2 123 ? 3.905 21.494 44.585 1.00 41.37 126 ARG E O 1
ATOM 3995 N N . GLU E 2 124 ? 3.460 22.936 46.270 1.00 43.58 127 GLU E N 1
ATOM 3996 C CA . GLU E 2 124 ? 2.511 23.760 45.523 1.00 44.87 127 GLU E CA 1
ATOM 3997 C C . GLU E 2 124 ? 3.169 24.525 44.380 1.00 41.47 127 GLU E C 1
ATOM 3998 O O . GLU E 2 124 ? 2.600 24.615 43.290 1.00 41.61 127 GLU E O 1
ATOM 4004 N N . THR E 2 125 ? 4.347 25.092 44.656 1.00 38.39 128 THR E N 1
ATOM 4005 C CA . THR E 2 125 ? 5.150 25.772 43.637 1.00 35.39 128 THR E CA 1
ATOM 4006 C C . THR E 2 125 ? 5.473 24.825 42.504 1.00 34.10 128 THR E C 1
ATOM 4007 O O . THR E 2 125 ? 5.237 25.150 41.341 1.00 33.86 128 THR E O 1
ATOM 4011 N N . ALA E 2 126 ? 5.981 23.645 42.851 1.00 33.94 129 ALA E N 1
ATOM 4012 C CA . ALA E 2 126 ? 6.305 22.623 41.873 1.00 33.32 129 ALA E CA 1
ATOM 4013 C C . ALA E 2 126 ? 5.090 22.237 41.015 1.00 35.21 129 ALA E C 1
ATOM 4014 O O . ALA E 2 126 ? 5.206 22.097 39.805 1.00 33.94 129 ALA E O 1
ATOM 4016 N N . ALA E 2 127 A 3.924 22.104 41.645 1.00 38.13 129 ALA E N 1
ATOM 4017 C CA . ALA E 2 127 A 2.681 21.760 40.942 1.00 40.58 129 ALA E CA 1
ATOM 4018 C C . ALA E 2 127 A 2.189 22.880 40.024 1.00 40.02 129 ALA E C 1
ATOM 4019 O O . ALA E 2 127 A 1.742 22.599 38.912 1.00 41.20 129 ALA E O 1
ATOM 4021 N N . SER E 2 128 B 2.289 24.138 40.456 1.00 38.45 129 SER E N 1
ATOM 4022 C CA . SER E 2 128 B 1.728 25.239 39.664 1.00 39.43 129 SER E CA 1
ATOM 4023 C C . SER E 2 128 B 2.589 25.681 38.500 1.00 36.39 129 SER E C 1
ATOM 4024 O O . SER E 2 128 B 2.063 26.191 37.511 1.00 35.73 129 SER E O 1
ATOM 4027 N N . LEU E 2 129 C 3.906 25.534 38.654 1.00 33.25 129 LEU E N 1
ATOM 4028 C CA . LEU E 2 129 C 4.855 26.047 37.659 1.00 30.90 129 LEU E CA 1
ATOM 4029 C C . LEU E 2 129 C 5.323 25.055 36.625 1.00 30.28 129 LEU E C 1
ATOM 4030 O O . LEU E 2 129 C 5.608 25.434 35.490 1.00 29.15 129 LEU E O 1
ATOM 4035 N N . LEU E 2 130 ? 5.436 23.789 37.000 1.00 32.21 130 LEU E N 1
ATOM 4036 C CA . LEU E 2 130 ? 5.886 22.778 36.044 1.00 32.28 130 LEU E CA 1
ATOM 4037 C C . LEU E 2 130 ? 4.745 22.374 35.116 1.00 33.71 130 LEU E C 1
ATOM 4038 O O . LEU E 2 130 ? 4.179 21.282 35.234 1.00 35.08 130 LEU E O 1
ATOM 4043 N N . GLN E 2 131 ? 4.418 23.277 34.197 1.00 33.10 131 GLN E N 1
ATOM 4044 C CA . GLN E 2 131 ? 3.343 23.046 33.227 1.00 34.09 131 GLN E CA 1
ATOM 4045 C C . GLN E 2 131 ? 3.886 23.264 31.808 1.00 32.51 131 GLN E C 1
ATOM 4046 O O . GLN E 2 131 ? 4.674 24.186 31.563 1.00 29.34 131 GLN E O 1
ATOM 4052 N N . ALA E 2 132 ? 3.428 22.428 30.878 1.00 33.43 132 ALA E N 1
ATOM 4053 C CA . ALA E 2 132 ? 3.762 22.589 29.479 1.00 32.45 132 ALA E CA 1
ATOM 4054 C C . ALA E 2 132 ? 3.352 23.972 28.995 1.00 32.56 132 ALA E C 1
ATOM 4055 O O . ALA E 2 132 ? 2.238 24.444 29.272 1.00 35.34 132 ALA E O 1
ATOM 4057 N N . GLY E 2 133 ? 4.256 24.626 28.278 1.00 29.72 133 GLY E N 1
ATOM 4058 C CA . GLY E 2 133 ? 4.000 25.958 27.767 1.00 30.35 133 GLY E CA 1
ATOM 4059 C C . GLY E 2 133 ? 4.707 27.052 28.543 1.00 28.65 133 GLY E C 1
ATOM 4060 O O . GLY E 2 133 ? 5.034 28.093 27.973 1.00 29.05 133 GLY E O 1
ATOM 4061 N N . TYR E 2 134 ? 4.914 26.850 29.844 1.00 27.54 134 TYR E N 1
ATOM 4062 C CA . TYR E 2 134 ? 5.627 27.842 30.637 1.00 25.24 134 TYR E CA 1
ATOM 4063 C C . TYR E 2 134 ? 7.115 27.676 30.407 1.00 22.58 134 TYR E C 1
ATOM 4064 O O . TYR E 2 134 ? 7.596 26.560 30.217 1.00 21.34 134 TYR E O 1
ATOM 4073 N N . LYS E 2 135 ? 7.830 28.785 30.456 1.00 20.88 135 LYS E N 1
ATOM 4074 C CA . LYS E 2 135 ? 9.272 28.749 30.209 1.00 18.00 135 LYS E CA 1
ATOM 4075 C C . LYS E 2 135 ? 10.092 28.739 31.470 1.00 16.96 135 LYS E C 1
ATOM 4076 O O . LYS E 2 135 ? 9.734 29.386 32.449 1.00 16.92 135 LYS E O 1
ATOM 4082 N N . GLY E 2 136 ? 11.235 28.037 31.416 1.00 14.89 136 GLY E N 1
ATOM 4083 C CA . GLY E 2 136 ? 12.275 28.112 32.444 1.00 13.63 136 GLY E CA 1
ATOM 4084 C C . GLY E 2 136 ? 13.577 28.560 31.786 1.00 12.34 136 GLY E C 1
ATOM 4085 O O . GLY E 2 136 ? 13.614 28.818 30.586 1.00 11.43 136 GLY E O 1
ATOM 4086 N N . ARG E 2 137 ? 14.631 28.692 32.585 1.00 11.18 137 ARG E N 1
ATOM 4087 C CA . ARG E 2 137 ? 15.874 29.252 32.118 1.00 10.91 137 ARG E CA 1
ATOM 4088 C C . ARG E 2 137 ? 16.991 28.267 32.409 1.00 9.29 137 ARG E C 1
ATOM 4089 O O . ARG E 2 137 ? 17.061 27.705 33.501 1.00 10.27 137 ARG E O 1
ATOM 4097 N N . VAL E 2 138 ? 17.840 28.030 31.423 1.00 8.66 138 VAL E N 1
ATOM 4098 C CA . VAL E 2 138 ? 18.975 27.135 31.653 1.00 9.93 138 VAL E CA 1
ATOM 4099 C C . VAL E 2 138 ? 20.294 27.897 31.415 1.00 10.64 138 VAL E C 1
ATOM 4100 O O . VAL E 2 138 ? 20.361 28.754 30.531 1.00 10.85 138 VAL E O 1
ATOM 4104 N N . THR E 2 139 ? 21.327 27.585 32.204 1.00 11.34 139 THR E N 1
ATOM 4105 C CA . THR E 2 139 ? 22.598 28.316 32.118 1.00 12.11 139 THR E CA 1
ATOM 4106 C C . THR E 2 139 ? 23.735 27.331 32.152 1.00 13.02 139 THR E C 1
ATOM 4107 O O . THR E 2 139 ? 23.630 26.254 32.732 1.00 13.17 139 THR E O 1
ATOM 4111 N N . GLY E 2 140 ? 24.818 27.698 31.475 1.00 13.35 140 GLY E N 1
ATOM 4112 C CA . GLY E 2 140 ? 26.003 26.870 31.491 1.00 15.36 140 GLY E CA 1
ATOM 4113 C C . GLY E 2 140 ? 27.122 27.391 30.636 1.00 16.84 140 GLY E C 1
ATOM 4114 O O . GLY E 2 140 ? 26.951 28.341 29.849 1.00 16.41 140 GLY E O 1
ATOM 4115 N N . TRP E 2 141 ? 28.283 26.738 30.792 1.00 17.97 141 TRP E N 1
ATOM 4116 C CA . TRP E 2 141 ? 29.474 27.030 30.051 1.00 20.24 141 TRP E CA 1
ATOM 4117 C C . TRP E 2 141 ? 29.744 25.920 29.043 1.00 21.46 141 TRP E C 1
ATOM 4118 O O . TRP E 2 141 ? 30.856 25.827 28.513 1.00 23.77 141 TRP E O 1
ATOM 4129 N N . GLY E 2 142 ? 28.726 25.098 28.761 1.00 20.31 142 GLY E N 1
ATOM 4130 C CA . GLY E 2 142 ? 28.879 23.975 27.834 1.00 20.62 142 GLY E CA 1
ATOM 4131 C C . GLY E 2 142 ? 28.926 24.405 26.390 1.00 21.67 142 GLY E C 1
ATOM 4132 O O . GLY E 2 142 ? 28.896 25.610 26.051 1.00 21.86 142 GLY E O 1
ATOM 4133 N N . ASN E 2 143 ? 28.978 23.401 25.523 1.00 23.41 143 ASN E N 1
ATOM 4134 C CA . ASN E 2 143 ? 29.195 23.605 24.108 1.00 25.65 143 ASN E CA 1
ATOM 4135 C C . ASN E 2 143 ? 28.104 24.442 23.471 1.00 23.94 143 ASN E C 1
ATOM 4136 O O . ASN E 2 143 ? 26.942 24.302 23.820 1.00 22.16 143 ASN E O 1
ATOM 4141 N N . LEU E 2 144 ? 28.501 25.279 22.518 1.00 24.83 144 LEU E N 1
ATOM 4142 C CA . LEU E 2 144 ? 27.590 26.175 21.798 1.00 24.92 144 LEU E CA 1
ATOM 4143 C C . LEU E 2 144 ? 26.826 25.512 20.657 1.00 25.34 144 LEU E C 1
ATOM 4144 O O . LEU E 2 144 ? 25.896 26.100 20.092 1.00 24.31 144 LEU E O 1
ATOM 4149 N N . LYS E 2 145 ? 27.280 24.331 20.249 1.00 26.55 145 LYS E N 1
ATOM 4150 C CA . LYS E 2 145 ? 26.578 23.549 19.222 1.00 27.11 145 LYS E CA 1
ATOM 4151 C C . LYS E 2 145 ? 26.938 22.074 19.334 1.00 27.79 145 LYS E C 1
ATOM 4152 O O . LYS E 2 145 ? 27.912 21.709 20.014 1.00 28.96 145 LYS E O 1
ATOM 4158 N N . GLU E 2 146 ? 26.123 21.223 18.721 1.00 27.34 146 GLU E N 1
ATOM 4159 C CA . GLU E 2 146 ? 26.340 19.773 18.794 1.00 28.45 146 GLU E CA 1
ATOM 4160 C C . GLU E 2 146 ? 27.674 19.348 18.186 1.00 31.13 146 GLU E C 1
ATOM 4161 O O . GLU E 2 146 ? 28.395 18.566 18.805 1.00 32.98 146 GLU E O 1
ATOM 4167 N N . THR E 2 147 ? 28.001 19.876 17.013 1.00 93.53 147 THR E N 1
ATOM 4168 C CA . THR E 2 147 ? 29.296 19.619 16.392 1.00 91.46 147 THR E CA 1
ATOM 4169 C C . THR E 2 147 ? 30.347 20.550 16.987 1.00 87.19 147 THR E C 1
ATOM 4170 O O . THR E 2 147 ? 31.498 20.564 16.561 1.00 86.69 147 THR E O 1
ATOM 4174 N N . GLY E 2 155 ? 33.243 24.425 20.032 1.00 71.33 150 GLY E N 1
ATOM 4175 C CA . GLY E 2 155 ? 33.011 25.825 20.347 1.00 69.84 150 GLY E CA 1
ATOM 4176 C C . GLY E 2 155 ? 32.461 26.008 21.750 1.00 70.67 150 GLY E C 1
ATOM 4177 O O . GLY E 2 155 ? 31.276 25.795 21.990 1.00 70.16 150 GLY E O 1
ATOM 4178 N N . GLN E 2 156 ? 33.336 26.376 22.681 1.00 73.68 151 GLN E N 1
ATOM 4179 C CA . GLN E 2 156 ? 32.915 26.743 24.027 1.00 75.65 151 GLN E CA 1
ATOM 4180 C C . GLN E 2 156 ? 32.779 28.253 24.174 1.00 75.13 151 GLN E C 1
ATOM 4181 O O . GLN E 2 156 ? 33.476 29.006 23.493 1.00 75.80 151 GLN E O 1
ATOM 4187 N N . PRO E 2 157 ? 31.861 28.702 25.055 1.00 75.95 152 PRO E N 1
ATOM 4188 C CA . PRO E 2 157 ? 31.643 30.125 25.216 1.00 77.35 152 PRO E CA 1
ATOM 4189 C C . PRO E 2 157 ? 32.688 30.732 26.123 1.00 81.67 152 PRO E C 1
ATOM 4190 O O . PRO E 2 157 ? 33.225 30.063 26.996 1.00 84.28 152 PRO E O 1
ATOM 4194 N N . SER E 2 158 ? 32.951 32.009 25.932 1.00 27.52 153 SER E N 1
ATOM 4195 C CA . SER E 2 158 ? 33.922 32.713 26.777 1.00 32.54 153 SER E CA 1
ATOM 4196 C C . SER E 2 158 ? 33.317 33.076 28.119 1.00 30.29 153 SER E C 1
ATOM 4197 O O . SER E 2 158 ? 34.014 33.109 29.131 1.00 31.17 153 SER E O 1
ATOM 4200 N N . VAL E 2 159 ? 32.020 33.374 28.117 1.00 28.38 154 VAL E N 1
ATOM 4201 C CA . VAL E 2 159 ? 31.299 33.687 29.353 1.00 26.26 154 VAL E CA 1
ATOM 4202 C C . VAL E 2 159 ? 30.017 32.846 29.470 1.00 22.90 154 VAL E C 1
ATOM 4203 O O . VAL E 2 159 ? 29.532 32.275 28.476 1.00 22.02 154 VAL E O 1
ATOM 4207 N N . LEU E 2 160 ? 29.466 32.802 30.686 1.00 21.46 155 LEU E N 1
ATOM 4208 C CA . LEU E 2 160 ? 28.258 32.038 30.981 1.00 18.53 155 LEU E CA 1
ATOM 4209 C C . LEU E 2 160 ? 27.133 32.338 30.008 1.00 18.15 155 LEU E C 1
ATOM 4210 O O . LEU E 2 160 ? 26.837 33.515 29.754 1.00 19.59 155 LEU E O 1
ATOM 4215 N N . GLN E 2 161 ? 26.473 31.281 29.529 1.00 16.48 156 GLN E N 1
ATOM 4216 C CA . GLN E 2 161 ? 25.390 31.397 28.535 1.00 15.59 156 GLN E CA 1
ATOM 4217 C C . GLN E 2 161 ? 24.046 31.136 29.194 1.00 14.30 156 GLN E C 1
ATOM 4218 O O . GLN E 2 161 ? 23.971 30.408 30.185 1.00 11.93 156 GLN E O 1
ATOM 4224 N N . VAL E 2 162 ? 22.995 31.754 28.643 1.00 13.26 157 VAL E N 1
ATOM 4225 C CA . VAL E 2 162 ? 21.646 31.615 29.197 1.00 13.67 157 VAL E CA 1
ATOM 4226 C C . VAL E 2 162 ? 20.700 31.426 28.031 1.00 13.18 157 VAL E C 1
ATOM 4227 O O . VAL E 2 162 ? 20.886 32.031 26.962 1.00 13.46 157 VAL E O 1
ATOM 4231 N N . VAL E 2 163 ? 19.708 30.561 28.237 1.00 13.32 158 VAL E N 1
ATOM 4232 C CA . VAL E 2 163 ? 18.628 30.383 27.278 1.00 13.29 158 VAL E CA 1
ATOM 4233 C C . VAL E 2 163 ? 17.312 30.103 27.997 1.00 12.26 158 VAL E C 1
ATOM 4234 O O . VAL E 2 163 ? 17.282 29.406 29.002 1.00 11.21 158 VAL E O 1
ATOM 4238 N N . ASN E 2 164 ? 16.226 30.690 27.497 1.00 12.64 159 ASN E N 1
ATOM 4239 C CA . ASN E 2 164 ? 14.899 30.394 28.097 1.00 12.80 159 ASN E CA 1
ATOM 4240 C C . ASN E 2 164 ? 14.174 29.397 27.188 1.00 13.66 159 ASN E C 1
ATOM 4241 O O . ASN E 2 164 ? 14.204 29.555 25.954 1.00 13.86 159 ASN E O 1
ATOM 4246 N N . LEU E 2 165 ? 13.582 28.358 27.786 1.00 13.38 160 LEU E N 1
ATOM 4247 C CA . LEU E 2 165 ? 12.948 27.274 27.005 1.00 14.52 160 LEU E CA 1
ATOM 4248 C C . LEU E 2 165 ? 11.651 26.802 27.655 1.00 15.41 160 LEU E C 1
ATOM 4249 O O . LEU E 2 165 ? 11.573 26.703 28.874 1.00 16.15 160 LEU E O 1
ATOM 4254 N N . PRO E 2 166 ? 10.630 26.470 26.832 1.00 17.37 161 PRO E N 1
ATOM 4255 C CA . PRO E 2 166 ? 9.338 26.031 27.357 1.00 19.38 161 PRO E CA 1
ATOM 4256 C C . PRO E 2 166 ? 9.350 24.562 27.787 1.00 19.63 161 PRO E C 1
ATOM 4257 O O . PRO E 2 166 ? 9.989 23.711 27.138 1.00 18.61 161 PRO E O 1
ATOM 4261 N N . ILE E 2 167 ? 8.625 24.275 28.864 1.00 20.13 162 ILE E N 1
ATOM 4262 C CA . ILE E 2 167 ? 8.423 22.912 29.306 1.00 22.02 162 ILE E CA 1
ATOM 4263 C C . ILE E 2 167 ? 7.517 22.245 28.291 1.00 24.50 162 ILE E C 1
ATOM 4264 O O . ILE E 2 167 ? 6.636 22.882 27.729 1.00 26.36 162 ILE E O 1
ATOM 4269 N N . VAL E 2 168 ? 7.772 20.976 28.032 1.00 25.04 163 VAL E N 1
ATOM 4270 C CA . VAL E 2 168 ? 7.024 20.245 26.990 1.00 27.90 163 VAL E CA 1
ATOM 4271 C C . VAL E 2 168 ? 6.140 19.185 27.625 1.00 30.83 163 VAL E C 1
ATOM 4272 O O . VAL E 2 168 ? 6.512 18.616 28.643 1.00 31.56 163 VAL E O 1
ATOM 4276 N N . GLU E 2 169 ? 4.969 18.922 27.029 1.00 34.16 164 GLU E N 1
ATOM 4277 C CA . GLU E 2 169 ? 4.041 17.908 27.546 1.00 39.44 164 GLU E CA 1
ATOM 4278 C C . GLU E 2 169 ? 4.683 16.525 27.533 1.00 39.78 164 GLU E C 1
ATOM 4279 O O . GLU E 2 169 ? 5.403 16.194 26.607 1.00 37.82 164 GLU E O 1
ATOM 4285 N N . ARG E 2 170 ? 4.416 15.732 28.569 1.00 42.07 165 ARG E N 1
ATOM 4286 C CA . ARG E 2 170 ? 5.030 14.415 28.733 1.00 43.47 165 ARG E CA 1
ATOM 4287 C C . ARG E 2 170 ? 4.802 13.472 27.527 1.00 45.01 165 ARG E C 1
ATOM 4288 O O . ARG E 2 170 ? 5.743 12.797 27.115 1.00 43.54 165 ARG E O 1
ATOM 4296 N N . PRO E 2 171 ? 3.568 13.430 26.963 1.00 47.44 166 PRO E N 1
ATOM 4297 C CA . PRO E 2 171 ? 3.370 12.647 25.731 1.00 48.97 166 PRO E CA 1
ATOM 4298 C C . PRO E 2 171 ? 4.247 13.078 24.554 1.00 45.53 166 PRO E C 1
ATOM 4299 O O . PRO E 2 171 ? 4.703 12.232 23.802 1.00 45.64 166 PRO E O 1
ATOM 4303 N N . VAL E 2 172 ? 4.485 14.378 24.401 1.00 42.99 167 VAL E N 1
ATOM 4304 C CA . VAL E 2 172 ? 5.390 14.853 23.356 1.00 40.22 167 VAL E CA 1
ATOM 4305 C C . VAL E 2 172 ? 6.842 14.465 23.675 1.00 37.48 167 VAL E C 1
ATOM 4306 O O . VAL E 2 172 ? 7.559 14.004 22.787 1.00 36.07 167 VAL E O 1
ATOM 4310 N N . CYS E 2 173 ? 7.250 14.629 24.938 1.00 36.96 168 CYS E N 1
ATOM 4311 C CA . CYS E 2 173 ? 8.545 14.130 25.445 1.00 36.03 168 CYS E CA 1
ATOM 4312 C C . CYS E 2 173 ? 8.733 12.635 25.167 1.00 37.55 168 CYS E C 1
ATOM 4313 O O . CYS E 2 173 ? 9.786 12.213 24.680 1.00 35.77 168 CYS E O 1
ATOM 4316 N N . LYS E 2 174 ? 7.703 11.857 25.512 1.00 40.52 169 LYS E N 1
ATOM 4317 C CA . LYS E 2 174 ? 7.657 10.406 25.317 1.00 43.20 169 LYS E CA 1
ATOM 4318 C C . LYS E 2 174 ? 7.779 10.041 23.837 1.00 42.70 169 LYS E C 1
ATOM 4319 O O . LYS E 2 174 ? 8.640 9.247 23.460 1.00 42.29 169 LYS E O 1
ATOM 4325 N N . ASP E 2 175 ? 6.931 10.641 23.004 1.00 42.47 170 ASP E N 1
ATOM 4326 C CA . ASP E 2 175 ? 6.929 10.358 21.569 1.00 42.83 170 ASP E CA 1
ATOM 4327 C C . ASP E 2 175 ? 8.271 10.689 20.909 1.00 39.49 170 ASP E C 1
ATOM 4328 O O . ASP E 2 175 ? 8.670 10.013 19.963 1.00 39.56 170 ASP E O 1
ATOM 4333 N N . SER E 2 176 ? 8.950 11.725 21.413 1.00 36.13 171 SER E N 1
ATOM 4334 C CA . SER E 2 176 ? 10.197 12.237 20.807 1.00 32.96 171 SER E CA 1
ATOM 4335 C C . SER E 2 176 ? 11.421 11.319 20.931 1.00 32.89 171 SER E C 1
ATOM 4336 O O . SER E 2 176 ? 12.456 11.586 20.320 1.00 31.37 171 SER E O 1
ATOM 4339 N N . THR E 2 177 ? 11.322 10.277 21.754 1.00 35.25 172 THR E N 1
ATOM 4340 C CA . THR E 2 177 ? 12.485 9.441 22.076 1.00 35.53 172 THR E CA 1
ATOM 4341 C C . THR E 2 177 ? 12.153 7.957 22.336 1.00 39.41 172 THR E C 1
ATOM 4342 O O . THR E 2 177 ? 11.073 7.630 22.856 1.00 40.94 172 THR E O 1
ATOM 4346 N N . ARG E 2 178 ? 13.101 7.093 21.966 1.00 39.80 173 ARG E N 1
ATOM 4347 C CA . ARG E 2 178 ? 13.067 5.659 22.252 1.00 44.55 173 ARG E CA 1
ATOM 4348 C C . ARG E 2 178 ? 13.425 5.344 23.707 1.00 46.38 173 ARG E C 1
ATOM 4349 O O . ARG E 2 178 ? 13.127 4.250 24.185 1.00 49.54 173 ARG E O 1
ATOM 4357 N N . ILE E 2 179 ? 14.075 6.285 24.397 1.00 43.91 174 ILE E N 1
ATOM 4358 C CA . ILE E 2 179 ? 14.446 6.056 25.795 1.00 46.32 174 ILE E CA 1
ATOM 4359 C C . ILE E 2 179 ? 13.169 6.051 26.636 1.00 48.57 174 ILE E C 1
ATOM 4360 O O . ILE E 2 179 ? 12.289 6.893 26.430 1.00 47.17 174 ILE E O 1
ATOM 4365 N N . ARG E 2 180 ? 13.054 5.087 27.552 1.00 52.57 175 ARG E N 1
ATOM 4366 C CA . ARG E 2 180 ? 11.929 5.045 28.470 1.00 55.51 175 ARG E CA 1
ATOM 4367 C C . ARG E 2 180 ? 12.087 6.228 29.419 1.00 53.12 175 ARG E C 1
ATOM 4368 O O . ARG E 2 180 ? 13.089 6.340 30.132 1.00 53.67 175 ARG E O 1
ATOM 4376 N N . ILE E 2 181 ? 11.124 7.140 29.393 1.00 51.36 176 ILE E N 1
ATOM 4377 C CA . ILE E 2 181 ? 11.202 8.308 30.267 1.00 48.42 176 ILE E CA 1
ATOM 4378 C C . ILE E 2 181 ? 10.363 8.091 31.527 1.00 51.24 176 ILE E C 1
ATOM 4379 O O . ILE E 2 181 ? 9.332 7.416 31.498 1.00 54.87 176 ILE E O 1
ATOM 4384 N N . THR E 2 182 ? 10.834 8.616 32.646 1.00 50.14 177 THR E N 1
ATOM 4385 C CA . THR E 2 182 ? 10.191 8.333 33.923 1.00 53.46 177 THR E CA 1
ATOM 4386 C C . THR E 2 182 ? 9.582 9.626 34.461 1.00 51.60 177 THR E C 1
ATOM 4387 O O . THR E 2 182 ? 9.829 10.702 33.918 1.00 47.19 177 THR E O 1
ATOM 4391 N N . ASP E 2 183 ? 8.763 9.522 35.502 1.00 54.61 178 ASP E N 1
ATOM 4392 C CA . ASP E 2 183 ? 8.183 10.731 36.086 1.00 53.11 178 ASP E CA 1
ATOM 4393 C C . ASP E 2 183 ? 9.233 11.583 36.817 1.00 49.46 178 ASP E C 1
ATOM 4394 O O . ASP E 2 183 ? 8.921 12.687 37.264 1.00 47.74 178 ASP E O 1
ATOM 4399 N N . ASN E 2 184 ? 10.461 11.065 36.926 1.00 48.39 179 ASN E N 1
ATOM 4400 C CA . ASN E 2 184 ? 11.570 11.763 37.587 1.00 45.56 179 ASN E CA 1
ATOM 4401 C C . ASN E 2 184 ? 12.380 12.608 36.606 1.00 41.51 179 ASN E C 1
ATOM 4402 O O . ASN E 2 184 ? 13.457 13.098 36.931 1.00 38.83 179 ASN E O 1
ATOM 4407 N N . MET E 2 185 ? 11.856 12.725 35.391 1.00 40.70 180 MET E N 1
ATOM 4408 C CA . MET E 2 185 ? 12.410 13.583 34.365 1.00 36.89 180 MET E CA 1
ATOM 4409 C C . MET E 2 185 ? 11.305 14.445 33.824 1.00 35.81 180 MET E C 1
ATOM 4410 O O . MET E 2 185 ? 10.138 14.049 33.844 1.00 37.92 180 MET E O 1
ATOM 4415 N N . PHE E 2 186 ? 11.685 15.619 33.322 1.00 31.30 181 PHE E N 1
ATOM 4416 C CA . PHE E 2 186 ? 10.833 16.367 32.434 1.00 30.26 181 PHE E CA 1
ATOM 4417 C C . PHE E 2 186 ? 11.681 16.815 31.236 1.00 27.75 181 PHE E C 1
ATOM 4418 O O . PHE E 2 186 ? 12.911 16.714 31.246 1.00 25.91 181 PHE E O 1
ATOM 4426 N N . CYS E 2 187 ? 11.014 17.273 30.195 1.00 28.11 182 CYS E N 1
ATOM 4427 C CA . CYS E 2 187 ? 11.736 17.716 29.034 1.00 26.16 182 CYS E CA 1
ATOM 4428 C C . CYS E 2 187 ? 11.342 19.137 28.651 1.00 24.49 182 CYS E C 1
ATOM 4429 O O . CYS E 2 187 ? 10.265 19.609 29.007 1.00 24.73 182 CYS E O 1
ATOM 4432 N N . ALA E 2 188 ? 12.251 19.829 27.969 1.00 21.69 183 ALA E N 1
ATOM 4433 C CA . ALA E 2 188 ? 11.998 21.201 27.538 1.00 19.84 183 ALA E CA 1
ATOM 4434 C C . ALA E 2 188 ? 12.699 21.512 26.227 1.00 18.40 183 ALA E C 1
ATOM 4435 O O . ALA E 2 188 ? 13.708 20.888 25.863 1.00 18.23 183 ALA E O 1
ATOM 4437 N N . GLY E 2 189 ? 12.157 22.486 25.512 1.00 17.82 184 GLY E N 1
ATOM 4438 C CA . GLY E 2 189 ? 12.740 22.915 24.247 1.00 17.49 184 GLY E CA 1
ATOM 4439 C C . GLY E 2 189 ? 11.596 23.342 23.364 1.00 18.88 184 GLY E C 1
ATOM 4440 O O . GLY E 2 189 ? 10.441 23.023 23.639 1.00 18.86 184 GLY E O 1
ATOM 4441 N N . TYR E 2 190 A 11.915 24.079 22.302 1.00 19.06 184 TYR E N 1
ATOM 4442 C CA . TYR E 2 190 A 10.891 24.463 21.338 1.00 20.67 184 TYR E CA 1
ATOM 4443 C C . TYR E 2 190 A 10.546 23.328 20.388 1.00 22.57 184 TYR E C 1
ATOM 4444 O O . TYR E 2 190 A 11.403 22.493 20.056 1.00 20.33 184 TYR E O 1
ATOM 4453 N N . LYS E 2 191 ? 9.285 23.303 19.943 1.00 24.78 185 LYS E N 1
ATOM 4454 C CA . LYS E 2 191 ? 8.876 22.389 18.870 1.00 27.28 185 LYS E CA 1
ATOM 4455 C C . LYS E 2 191 ? 9.281 22.931 17.500 1.00 27.85 185 LYS E C 1
ATOM 4456 O O . LYS E 2 191 ? 9.525 24.133 17.351 1.00 28.21 185 LYS E O 1
ATOM 4462 N N . PRO E 2 192 ? 9.353 22.046 16.490 1.00 29.64 186 PRO E N 1
ATOM 4463 C CA . PRO E 2 192 ? 9.782 22.372 15.124 1.00 31.01 186 PRO E CA 1
ATOM 4464 C C . PRO E 2 192 ? 9.153 23.606 14.472 1.00 33.46 186 PRO E C 1
ATOM 4465 O O . PRO E 2 192 ? 9.740 24.164 13.552 1.00 35.12 186 PRO E O 1
ATOM 4469 N N . ASP E 2 193 A 7.983 24.034 14.926 1.00 36.06 186 ASP E N 1
ATOM 4470 C CA . ASP E 2 193 A 7.285 25.153 14.269 1.00 38.25 186 ASP E CA 1
ATOM 4471 C C . ASP E 2 193 A 7.172 26.447 15.088 1.00 38.03 186 ASP E C 1
ATOM 4472 O O . ASP E 2 193 A 6.430 27.365 14.719 1.00 40.17 186 ASP E O 1
ATOM 4477 N N . GLU E 2 194 B 7.930 26.536 16.175 1.00 35.08 186 GLU E N 1
ATOM 4478 C CA . GLU E 2 194 B 7.713 27.584 17.153 1.00 35.13 186 GLU E CA 1
ATOM 4479 C C . GLU E 2 194 B 8.531 28.847 16.895 1.00 35.52 186 GLU E C 1
ATOM 4480 O O . GLU E 2 194 B 8.320 29.873 17.558 1.00 36.74 186 GLU E O 1
ATOM 4486 N N . GLY E 2 195 C 9.404 28.787 15.877 1.00 34.79 186 GLY E N 1
ATOM 4487 C CA . GLY E 2 195 C 10.183 29.946 15.418 1.00 34.83 186 GLY E CA 1
ATOM 4488 C C . GLY E 2 195 C 11.372 30.351 16.265 1.00 32.74 186 GLY E C 1
ATOM 4489 O O . GLY E 2 195 C 11.949 31.438 16.061 1.00 34.42 186 GLY E O 1
ATOM 4490 N N . LYS E 2 196 D 11.704 29.507 17.243 1.00 29.19 186 LYS E N 1
ATOM 4491 C CA . LYS E 2 196 D 12.842 29.720 18.121 1.00 26.59 186 LYS E CA 1
ATOM 4492 C C . LYS E 2 196 D 13.431 28.336 18.381 1.00 22.89 186 LYS E C 1
ATOM 4493 O O . LYS E 2 196 D 12.762 27.313 18.220 1.00 21.43 186 LYS E O 1
ATOM 4499 N N . ARG E 2 197 ? 14.696 28.287 18.739 1.00 21.29 187 ARG E N 1
ATOM 4500 C CA . ARG E 2 197 ? 15.289 26.993 19.038 1.00 19.07 187 ARG E CA 1
ATOM 4501 C C . ARG E 2 197 ? 16.190 27.175 20.253 1.00 17.92 187 ARG E C 1
ATOM 4502 O O . ARG E 2 197 ? 16.046 28.171 20.980 1.00 17.73 187 ARG E O 1
ATOM 4510 N N . GLY E 2 198 ? 17.067 26.216 20.530 1.00 16.18 188 GLY E N 1
ATOM 4511 C CA . GLY E 2 198 ? 17.951 26.340 21.682 1.00 15.06 188 GLY E CA 1
ATOM 4512 C C . GLY E 2 198 ? 17.890 25.138 22.585 1.00 14.07 188 GLY E C 1
ATOM 4513 O O . GLY E 2 198 ? 16.878 24.428 22.623 1.00 14.58 188 GLY E O 1
ATOM 4514 N N . ASP E 2 199 ? 18.984 24.885 23.300 1.00 12.61 189 ASP E N 1
ATOM 4515 C CA . ASP E 2 199 ? 19.050 23.662 24.106 1.00 12.91 189 ASP E CA 1
ATOM 4516 C C . ASP E 2 199 ? 20.263 23.789 25.016 1.00 12.97 189 ASP E C 1
ATOM 4517 O O . ASP E 2 199 ? 21.100 24.706 24.851 1.00 12.42 189 ASP E O 1
ATOM 4522 N N . ALA E 2 200 ? 20.358 22.872 25.976 1.00 12.65 190 ALA E N 1
ATOM 4523 C CA . ALA E 2 200 ? 21.591 22.687 26.700 1.00 13.32 190 ALA E CA 1
ATOM 4524 C C . ALA E 2 200 ? 22.416 21.700 25.873 1.00 15.31 190 ALA E C 1
ATOM 4525 O O . ALA E 2 200 ? 21.925 21.152 24.878 1.00 15.15 190 ALA E O 1
ATOM 4527 N N . CYS E 2 201 ? 23.670 21.495 26.259 1.00 16.89 191 CYS E N 1
ATOM 4528 C CA . CYS E 2 201 ? 24.539 20.616 25.471 1.00 19.45 191 CYS E CA 1
ATOM 4529 C C . CYS E 2 201 ? 25.632 20.080 26.383 1.00 21.79 191 CYS E C 1
ATOM 4530 O O . CYS E 2 201 ? 25.637 20.362 27.572 1.00 20.84 191 CYS E O 1
ATOM 4533 N N . GLU E 2 202 ? 26.559 19.325 25.812 1.00 24.47 192 GLU E N 1
ATOM 4534 C CA . GLU E 2 202 ? 27.623 18.742 26.585 1.00 28.50 192 GLU E CA 1
ATOM 4535 C C . GLU E 2 202 ? 28.460 19.794 27.340 1.00 28.48 192 GLU E C 1
ATOM 4536 O O . GLU E 2 202 ? 28.918 20.785 26.750 1.00 29.19 192 GLU E O 1
ATOM 4542 N N . GLY E 2 203 ? 28.625 19.583 28.650 1.00 28.07 193 GLY E N 1
ATOM 4543 C CA . GLY E 2 203 ? 29.315 20.535 29.530 1.00 27.68 193 GLY E CA 1
ATOM 4544 C C . GLY E 2 203 ? 28.345 21.327 30.391 1.00 24.97 193 GLY E C 1
ATOM 4545 O O . GLY E 2 203 ? 28.731 21.937 31.416 1.00 26.44 193 GLY E O 1
ATOM 4546 N N . ASP E 2 204 ? 27.077 21.345 29.964 1.00 21.39 194 ASP E N 1
ATOM 4547 C CA . ASP E 2 204 ? 26.021 21.999 30.721 1.00 19.01 194 ASP E CA 1
ATOM 4548 C C . ASP E 2 204 ? 25.404 21.101 31.790 1.00 19.27 194 ASP E C 1
ATOM 4549 O O . ASP E 2 204 ? 24.715 21.599 32.658 1.00 18.58 194 ASP E O 1
ATOM 4554 N N . ALA E 2 205 ? 25.647 19.781 31.752 1.00 21.20 195 ALA E N 1
ATOM 4555 C CA . ALA E 2 205 ? 25.009 18.898 32.736 1.00 22.51 195 ALA E CA 1
ATOM 4556 C C . ALA E 2 205 ? 25.209 19.393 34.158 1.00 22.55 195 ALA E C 1
ATOM 4557 O O . ALA E 2 205 ? 26.233 19.981 34.472 1.00 24.52 195 ALA E O 1
ATOM 4559 N N . GLY E 2 206 ? 24.229 19.151 35.018 1.00 22.80 196 GLY E N 1
ATOM 4560 C CA . GLY E 2 206 ? 24.372 19.524 36.444 1.00 23.73 196 GLY E CA 1
ATOM 4561 C C . GLY E 2 206 ? 23.943 20.952 36.704 1.00 21.82 196 GLY E C 1
ATOM 4562 O O . GLY E 2 206 ? 23.675 21.318 37.834 1.00 22.47 196 GLY E O 1
ATOM 4563 N N . GLY E 2 207 ? 23.835 21.744 35.637 1.00 20.29 197 GLY E N 1
ATOM 4564 C CA . GLY E 2 207 ? 23.400 23.134 35.713 1.00 19.33 197 GLY E CA 1
ATOM 4565 C C . GLY E 2 207 ? 21.907 23.203 35.961 1.00 18.53 197 GLY E C 1
ATOM 4566 O O . GLY E 2 207 ? 21.179 22.216 35.738 1.00 19.92 197 GLY E O 1
ATOM 4567 N N . PRO E 2 208 ? 21.444 24.342 36.476 1.00 17.01 198 PRO E N 1
ATOM 4568 C CA . PRO E 2 208 ? 20.051 24.413 36.887 1.00 16.74 198 PRO E CA 1
ATOM 4569 C C . PRO E 2 208 ? 19.075 24.865 35.780 1.00 16.11 198 PRO E C 1
ATOM 4570 O O . PRO E 2 208 ? 19.433 25.671 34.893 1.00 15.71 198 PRO E O 1
ATOM 4574 N N . PHE E 2 209 ? 17.859 24.317 35.834 1.00 15.37 199 PHE E N 1
ATOM 4575 C CA . PHE E 2 209 ? 16.730 24.767 35.001 1.00 14.39 199 PHE E CA 1
ATOM 4576 C C . PHE E 2 209 ? 15.863 25.477 36.052 1.00 14.34 199 PHE E C 1
ATOM 4577 O O . PHE E 2 209 ? 15.351 24.832 36.970 1.00 14.83 199 PHE E O 1
ATOM 4585 N N . VAL E 2 210 ? 15.776 26.801 35.945 1.00 12.94 200 VAL E N 1
ATOM 4586 C CA . VAL E 2 210 ? 15.124 27.628 36.976 1.00 13.19 200 VAL E CA 1
ATOM 4587 C C . VAL E 2 210 ? 13.871 28.294 36.415 1.00 13.74 200 VAL E C 1
ATOM 4588 O O . VAL E 2 210 ? 13.723 28.487 35.207 1.00 14.28 200 VAL E O 1
ATOM 4592 N N . MET E 2 211 ? 12.971 28.650 37.312 1.00 14.60 201 MET E N 1
ATOM 4593 C CA . MET E 2 211 ? 11.774 29.365 36.917 1.00 16.22 201 MET E CA 1
ATOM 4594 C C . MET E 2 211 ? 11.587 30.453 37.944 1.00 17.19 201 MET E C 1
ATOM 4595 O O . MET E 2 211 ? 11.891 30.240 39.123 1.00 17.37 201 MET E O 1
ATOM 4600 N N . LYS E 2 212 ? 11.049 31.592 37.507 1.00 18.60 202 LYS E N 1
ATOM 4601 C CA . LYS E 2 212 ? 10.768 32.669 38.427 1.00 20.64 202 LYS E CA 1
ATOM 4602 C C . LYS E 2 212 ? 9.317 32.550 38.830 1.00 23.76 202 LYS E C 1
ATOM 4603 O O . LYS E 2 212 ? 8.449 32.561 37.955 1.00 24.50 202 LYS E O 1
ATOM 4609 N N . SER E 2 213 ? 9.068 32.398 40.136 1.00 25.24 203 SER E N 1
ATOM 4610 C CA . SER E 2 213 ? 7.716 32.215 40.638 1.00 30.17 203 SER E CA 1
ATOM 4611 C C . SER E 2 213 ? 6.939 33.496 40.415 1.00 32.67 203 SER E C 1
ATOM 4612 O O . SER E 2 213 ? 7.452 34.584 40.705 1.00 31.84 203 SER E O 1
ATOM 4615 N N . PRO E 2 214 ? 5.687 33.374 39.909 1.00 36.31 204 PRO E N 1
ATOM 4616 C CA . PRO E 2 214 ? 4.871 34.554 39.797 1.00 39.29 204 PRO E CA 1
ATOM 4617 C C . PRO E 2 214 ? 4.206 34.895 41.145 1.00 41.97 204 PRO E C 1
ATOM 4618 O O . PRO E 2 214 ? 3.654 35.989 41.300 1.00 45.21 204 PRO E O 1
ATOM 4622 N N . PHE E 2 215 A 4.279 33.973 42.114 1.00 41.57 204 PHE E N 1
ATOM 4623 C CA . PHE E 2 215 A 3.675 34.188 43.452 1.00 42.66 204 PHE E CA 1
ATOM 4624 C C . PHE E 2 215 A 4.559 34.972 44.423 1.00 41.02 204 PHE E C 1
ATOM 4625 O O . PHE E 2 215 A 4.037 35.578 45.351 1.00 42.70 204 PHE E O 1
ATOM 4633 N N . ASN E 2 216 B 5.886 34.947 44.247 1.00 36.84 204 ASN E N 1
ATOM 4634 C CA . ASN E 2 216 B 6.783 35.669 45.192 1.00 34.76 204 ASN E CA 1
ATOM 4635 C C . ASN E 2 216 B 8.098 36.292 44.646 1.00 31.32 204 ASN E C 1
ATOM 4636 O O . ASN E 2 216 B 8.968 36.729 45.427 1.00 29.39 204 ASN E O 1
ATOM 4641 N N . ASN E 2 217 ? 8.215 36.361 43.319 1.00 29.94 205 ASN E N 1
ATOM 4642 C CA . ASN E 2 217 ? 9.337 37.018 42.649 1.00 29.02 205 ASN E CA 1
ATOM 4643 C C . ASN E 2 217 ? 10.651 36.289 42.879 1.00 24.57 205 ASN E C 1
ATOM 4644 O O . ASN E 2 217 ? 11.713 36.838 42.580 1.00 24.92 205 ASN E O 1
ATOM 4649 N N . ARG E 2 218 ? 10.594 35.052 43.374 1.00 23.26 206 ARG E N 1
ATOM 4650 C CA . ARG E 2 218 ? 11.841 34.269 43.622 1.00 19.69 206 ARG E CA 1
ATOM 4651 C C . ARG E 2 218 ? 12.112 33.242 42.520 1.00 18.89 206 ARG E C 1
ATOM 4652 O O . ARG E 2 218 ? 11.195 32.798 41.820 1.00 19.51 206 ARG E O 1
ATOM 4660 N N . TRP E 2 219 ? 13.383 32.871 42.387 1.00 17.04 207 TRP E N 1
ATOM 4661 C CA . TRP E 2 219 ? 13.818 31.903 41.398 1.00 15.53 207 TRP E CA 1
ATOM 4662 C C . TRP E 2 219 ? 13.874 30.536 42.077 1.00 15.75 207 TRP E C 1
ATOM 4663 O O . TRP E 2 219 ? 14.447 30.395 43.172 1.00 14.68 207 TRP E O 1
ATOM 4674 N N . TYR E 2 220 ? 13.289 29.539 41.418 1.00 16.87 208 TYR E N 1
ATOM 4675 C CA . TYR E 2 220 ? 13.269 28.169 41.935 1.00 18.18 208 TYR E CA 1
ATOM 4676 C C . TYR E 2 220 ? 13.965 27.225 40.982 1.00 17.94 208 TYR E C 1
ATOM 4677 O O . TYR E 2 220 ? 13.778 27.318 39.781 1.00 17.59 208 TYR E O 1
ATOM 4686 N N . GLN E 2 221 ? 14.721 26.275 41.519 1.00 19.49 209 GLN E N 1
ATOM 4687 C CA . GLN E 2 221 ? 15.338 25.289 40.666 1.00 18.86 209 GLN E CA 1
ATOM 4688 C C . GLN E 2 221 ? 14.435 24.084 40.493 1.00 21.08 209 GLN E C 1
ATOM 4689 O O . GLN E 2 221 ? 14.233 23.293 41.411 1.00 22.80 209 GLN E O 1
ATOM 4695 N N . MET E 2 222 ? 13.904 23.926 39.282 1.00 20.48 210 MET E N 1
ATOM 4696 C CA . MET E 2 222 ? 12.948 22.868 38.996 1.00 22.64 210 MET E CA 1
ATOM 4697 C C . MET E 2 222 ? 13.614 21.635 38.428 1.00 22.44 210 MET E C 1
ATOM 4698 O O . MET E 2 222 ? 13.080 20.555 38.565 1.00 23.24 210 MET E O 1
ATOM 4703 N N . GLY E 2 223 ? 14.731 21.831 37.720 1.00 20.57 211 GLY E N 1
ATOM 4704 C CA . GLY E 2 223 ? 15.408 20.751 37.010 1.00 20.83 211 GLY E CA 1
ATOM 4705 C C . GLY E 2 223 ? 16.917 20.841 37.114 1.00 20.07 211 GLY E C 1
ATOM 4706 O O . GLY E 2 223 ? 17.474 21.884 37.511 1.00 18.73 211 GLY E O 1
ATOM 4707 N N . ILE E 2 224 ? 17.578 19.746 36.746 1.00 20.30 212 ILE E N 1
ATOM 4708 C CA . ILE E 2 224 ? 19.019 19.708 36.563 1.00 19.30 212 ILE E CA 1
ATOM 4709 C C . ILE E 2 224 ? 19.279 19.199 35.136 1.00 19.14 212 ILE E C 1
ATOM 4710 O O . ILE E 2 224 ? 18.728 18.174 34.764 1.00 19.32 212 ILE E O 1
ATOM 4715 N N . VAL E 2 225 ? 20.093 19.918 34.349 1.00 17.74 213 VAL E N 1
ATOM 4716 C CA . VAL E 2 225 ? 20.470 19.496 32.992 1.00 16.90 213 VAL E CA 1
ATOM 4717 C C . VAL E 2 225 ? 20.986 18.064 33.101 1.00 20.15 213 VAL E C 1
ATOM 4718 O O . VAL E 2 225 ? 21.916 17.809 33.883 1.00 21.92 213 VAL E O 1
ATOM 4722 N N . SER E 2 226 ? 20.371 17.148 32.371 1.00 20.73 214 SER E N 1
ATOM 4723 C CA . SER E 2 226 ? 20.762 15.731 32.458 1.00 24.25 214 SER E CA 1
ATOM 4724 C C . SER E 2 226 ? 21.265 15.178 31.123 1.00 24.67 214 SER E C 1
ATOM 4725 O O . SER E 2 226 ? 22.459 14.915 30.978 1.00 26.83 214 SER E O 1
ATOM 4728 N N . TRP E 2 227 ? 20.367 15.032 30.145 1.00 24.04 215 TRP E N 1
ATOM 4729 C CA . TRP E 2 227 ? 20.720 14.396 28.874 1.00 24.53 215 TRP E CA 1
ATOM 4730 C C . TRP E 2 227 ? 19.874 14.821 27.681 1.00 22.76 215 TRP E C 1
ATOM 4731 O O . TRP E 2 227 ? 18.898 15.568 27.806 1.00 22.17 215 TRP E O 1
ATOM 4742 N N . GLY E 2 228 ? 20.284 14.357 26.513 1.00 22.40 216 GLY E N 1
ATOM 4743 C CA . GLY E 2 228 ? 19.602 14.669 25.283 1.00 21.61 216 GLY E CA 1
ATOM 4744 C C . GLY E 2 228 ? 20.102 13.710 24.233 1.00 24.05 216 GLY E C 1
ATOM 4745 O O . GLY E 2 228 ? 20.951 12.861 24.500 1.00 25.69 216 GLY E O 1
ATOM 4746 N N . GLU E 2 229 ? 19.577 13.809 23.048 1.00 24.45 217 GLU E N 1
ATOM 4747 C CA . GLU E 2 229 ? 20.173 13.130 21.942 1.00 26.64 217 GLU E CA 1
ATOM 4748 C C . GLU E 2 229 ? 20.654 14.194 20.984 1.00 24.88 217 GLU E C 1
ATOM 4749 O O . GLU E 2 229 ? 19.869 14.899 20.456 1.00 24.43 217 GLU E O 1
ATOM 4755 N N . GLY E 2 230 ? 21.963 14.317 20.862 1.00 24.27 219 GLY E N 1
ATOM 4756 C CA . GLY E 2 230 ? 22.592 15.460 20.272 1.00 22.99 219 GLY E CA 1
ATOM 4757 C C . GLY E 2 230 ? 22.234 16.719 21.063 1.00 21.36 219 GLY E C 1
ATOM 4758 O O . GLY E 2 230 ? 21.998 16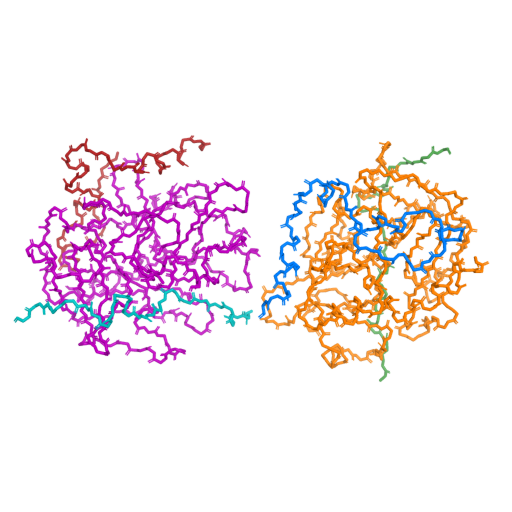.624 22.210 1.00 20.88 219 GLY E O 1
ATOM 4759 N N . CYS E 2 231 ? 22.216 17.868 20.403 1.00 20.75 220 CYS E N 1
ATOM 4760 C CA . CYS E 2 231 ? 21.817 19.114 21.045 1.00 19.05 220 CYS E CA 1
ATOM 4761 C C . CYS E 2 231 ? 21.052 19.906 20.014 1.00 17.88 220 CYS E C 1
ATOM 4762 O O . CYS E 2 231 ? 21.444 19.984 18.850 1.00 18.21 220 CYS E O 1
ATOM 4765 N N . ASP E 2 232 ? 19.928 20.467 20.439 1.00 16.27 221 ASP E N 1
ATOM 4766 C CA . ASP E 2 232 ? 19.148 21.370 19.581 1.00 15.14 221 ASP E CA 1
ATOM 4767 C C . ASP E 2 232 ? 18.721 20.768 18.255 1.00 16.99 221 ASP E C 1
ATOM 4768 O O . ASP E 2 232 ? 18.676 21.462 17.227 1.00 17.10 221 ASP E O 1
ATOM 4773 N N . ARG E 2 233 A 18.422 19.468 18.248 1.00 16.35 221 ARG E N 1
ATOM 4774 C CA . ARG E 2 233 A 17.954 18.848 17.012 1.00 18.97 221 ARG E CA 1
ATOM 4775 C C . ARG E 2 233 A 16.466 19.084 16.900 1.00 19.13 221 ARG E C 1
ATOM 4776 O O . ARG E 2 233 A 15.760 19.077 17.915 1.00 18.50 221 ARG E O 1
ATOM 4784 N N . ASP E 2 234 ? 15.998 19.282 15.678 1.00 20.35 222 ASP E N 1
ATOM 4785 C CA . ASP E 2 234 ? 14.565 19.402 15.416 1.00 22.37 222 ASP E CA 1
ATOM 4786 C C . ASP E 2 234 ? 13.830 18.149 15.894 1.00 23.81 222 ASP E C 1
ATOM 4787 O O . ASP E 2 234 ? 14.220 17.027 15.550 1.00 25.06 222 ASP E O 1
ATOM 4792 N N . GLY E 2 235 ? 12.783 18.350 16.694 1.00 24.35 223 GLY E N 1
ATOM 4793 C CA . GLY E 2 235 ? 11.931 17.256 17.181 1.00 26.55 223 GLY E CA 1
ATOM 4794 C C . GLY E 2 235 ? 12.494 16.475 18.359 1.00 25.39 223 GLY E C 1
ATOM 4795 O O . GLY E 2 235 ? 11.937 15.441 18.747 1.00 27.97 223 GLY E O 1
ATOM 4796 N N . LYS E 2 236 ? 13.606 16.965 18.913 1.00 23.12 224 LYS E N 1
ATOM 4797 C CA . LYS E 2 236 ? 14.232 16.430 20.111 1.00 22.61 224 LYS E CA 1
ATOM 4798 C C . LYS E 2 236 ? 14.142 17.498 21.195 1.00 20.93 224 LYS E C 1
ATOM 4799 O O . LYS E 2 236 ? 13.983 18.683 20.899 1.00 19.34 224 LYS E O 1
ATOM 4805 N N . TYR E 2 237 ? 14.213 17.062 22.443 1.00 20.99 225 TYR E N 1
ATOM 4806 C CA . TYR E 2 237 ? 14.071 17.928 23.607 1.00 20.47 225 TYR E CA 1
ATOM 4807 C C . TYR E 2 237 ? 15.156 17.570 24.603 1.00 19.99 225 TYR E C 1
ATOM 4808 O O . TYR E 2 237 ? 15.615 16.427 24.647 1.00 22.75 225 TYR E O 1
ATOM 4817 N N . GLY E 2 238 ? 15.581 18.560 25.378 1.00 18.92 226 GLY E N 1
ATOM 4818 C CA . GLY E 2 238 ? 16.528 18.330 26.473 1.00 18.22 226 GLY E CA 1
ATOM 4819 C C . GLY E 2 238 ? 15.791 17.744 27.660 1.00 19.73 226 GLY E C 1
ATOM 4820 O O . GLY E 2 238 ? 14.641 18.104 27.916 1.00 18.53 226 GLY E O 1
ATOM 4821 N N . PHE E 2 239 ? 16.453 16.828 28.373 1.00 20.64 227 PHE E N 1
ATOM 4822 C CA . PHE E 2 239 ? 15.857 16.151 29.513 1.00 22.53 227 PHE E CA 1
ATOM 4823 C C . PHE E 2 239 ? 16.526 16.586 30.796 1.00 22.63 227 PHE E C 1
ATOM 4824 O O . PHE E 2 239 ? 17.741 16.801 30.844 1.00 21.62 227 PHE E O 1
ATOM 4832 N N . TYR E 2 240 ? 15.689 16.771 31.806 1.00 22.36 228 TYR E N 1
ATOM 4833 C CA . TYR E 2 240 ? 16.088 17.390 33.064 1.00 22.43 228 TYR E CA 1
ATOM 4834 C C . TYR E 2 240 ? 15.627 16.533 34.236 1.00 25.32 228 TYR E C 1
ATOM 4835 O O . TYR E 2 240 ? 14.508 16.037 34.234 1.00 26.65 228 TYR E O 1
ATOM 4844 N N . THR E 2 241 ? 16.489 16.407 35.243 1.00 26.26 229 THR E N 1
ATOM 4845 C CA . THR E 2 241 ? 16.152 15.715 36.482 1.00 29.17 229 THR E CA 1
ATOM 4846 C C . THR E 2 241 ? 15.092 16.539 37.214 1.00 29.13 229 THR E C 1
ATOM 4847 O O . THR E 2 241 ? 15.273 17.744 37.433 1.00 26.99 229 THR E O 1
ATOM 4851 N N . HIS E 2 242 ? 13.985 15.885 37.563 1.00 31.65 230 HIS E N 1
ATOM 4852 C CA . HIS E 2 242 ? 12.839 16.527 38.211 1.00 31.39 230 HIS E CA 1
ATOM 4853 C C . HIS E 2 242 ? 13.152 16.746 39.702 1.00 31.78 230 HIS E C 1
ATOM 4854 O O . HIS E 2 242 ? 13.012 15.834 40.525 1.00 33.90 230 HIS E O 1
ATOM 4861 N N . VAL E 2 243 ? 13.582 17.958 40.051 1.00 28.65 231 VAL E N 1
ATOM 4862 C CA . VAL E 2 243 ? 14.135 18.196 41.394 1.00 29.21 231 VAL E CA 1
ATOM 4863 C C . VAL E 2 243 ? 13.108 17.952 42.509 1.00 31.53 231 VAL E C 1
ATOM 4864 O O . VAL E 2 243 ? 13.438 17.312 43.536 1.00 33.63 231 VAL E O 1
ATOM 4868 N N . PHE E 2 244 ? 11.882 18.446 42.329 1.00 31.43 232 PHE E N 1
ATOM 4869 C CA . PHE E 2 244 ? 10.892 18.271 43.385 1.00 35.08 232 PHE E CA 1
ATOM 4870 C C . PHE E 2 244 ? 10.560 16.805 43.670 1.00 39.03 232 PHE E C 1
ATOM 4871 O O . PHE E 2 244 ? 10.391 16.423 44.825 1.00 40.64 232 PHE E O 1
ATOM 4879 N N . ARG E 2 245 ? 10.465 15.989 42.623 1.00 40.02 233 ARG E N 1
ATOM 4880 C CA . ARG E 2 245 ? 10.213 14.565 42.828 1.00 45.12 233 ARG E CA 1
ATOM 4881 C C . ARG E 2 245 ? 11.301 13.897 43.674 1.00 45.71 233 ARG E C 1
ATOM 4882 O O . ARG E 2 245 ? 11.048 12.888 44.317 1.00 49.24 233 ARG E O 1
ATOM 4890 N N . LEU E 2 246 ? 12.505 14.464 43.668 1.00 42.42 234 LEU E N 1
ATOM 4891 C CA . LEU E 2 246 ? 13.633 13.864 44.377 1.00 43.58 234 LEU E CA 1
ATOM 4892 C C . LEU E 2 246 ? 13.999 14.611 45.665 1.00 42.89 234 LEU E C 1
ATOM 4893 O O . LEU E 2 246 ? 15.052 14.377 46.270 1.00 43.11 234 LEU E O 1
ATOM 4898 N N . LYS E 2 247 ? 13.103 15.496 46.085 1.00 42.48 235 LYS E N 1
ATOM 4899 C CA . LYS E 2 247 ? 13.350 16.368 47.236 1.00 41.55 235 LYS E CA 1
ATOM 4900 C C . LYS E 2 247 ? 13.326 15.644 48.597 1.00 45.38 235 LYS E C 1
ATOM 4901 O O . LYS E 2 247 ? 14.019 16.056 49.528 1.00 44.50 235 LYS E O 1
ATOM 4907 N N . LYS E 2 248 ? 12.535 14.578 48.706 1.00 48.97 236 LYS E N 1
ATOM 4908 C CA . LYS E 2 248 ? 12.547 13.738 49.901 1.00 53.49 236 LYS E CA 1
ATOM 4909 C C . LYS E 2 248 ? 13.932 13.128 50.131 1.00 53.78 236 LYS E C 1
ATOM 4910 O O . LYS E 2 248 ? 14.386 13.039 51.273 1.00 55.07 236 LYS E O 1
ATOM 4916 N N . TRP E 2 249 ? 14.619 12.760 49.048 1.00 52.09 237 TRP E N 1
ATOM 4917 C CA . TRP E 2 249 ? 15.984 12.238 49.156 1.00 52.29 237 TRP E CA 1
ATOM 4918 C C . TRP E 2 249 ? 16.969 13.326 49.517 1.00 48.73 237 TRP E C 1
ATOM 4919 O O . TRP E 2 249 ? 17.806 13.129 50.398 1.00 50.79 237 TRP E O 1
ATOM 4930 N N . ILE E 2 250 ? 16.887 14.463 48.823 1.00 44.73 238 ILE E N 1
ATOM 4931 C CA . ILE E 2 250 ? 17.660 15.648 49.190 1.00 41.19 238 ILE E CA 1
ATOM 4932 C C . ILE E 2 250 ? 17.512 15.927 50.702 1.00 43.59 238 ILE E C 1
ATOM 4933 O O . ILE E 2 250 ? 18.514 16.111 51.391 1.00 43.34 238 ILE E O 1
ATOM 4938 N N . GLN E 2 251 ? 16.273 15.944 51.203 1.00 45.52 239 GLN E N 1
ATOM 4939 C CA . GLN E 2 251 ? 16.025 16.226 52.629 1.00 48.23 239 GLN E CA 1
ATOM 4940 C C . GLN E 2 251 ? 16.427 15.115 53.596 1.00 52.56 239 GLN E C 1
ATOM 4941 O O . GLN E 2 251 ? 16.383 15.301 54.826 1.00 54.44 239 GLN E O 1
ATOM 4947 N N . LYS E 2 252 ? 16.844 13.977 53.039 1.00 54.45 240 LYS E N 1
ATOM 4948 C CA . LYS E 2 252 ? 17.373 12.841 53.800 1.00 59.80 240 LYS E CA 1
ATOM 4949 C C . LYS E 2 252 ? 18.909 12.910 53.923 1.00 59.65 240 LYS E C 1
ATOM 4950 O O . LYS E 2 252 ? 19.452 12.645 54.997 1.00 62.36 240 LYS E O 1
ATOM 4956 N N . VAL E 2 253 ? 19.595 13.296 52.842 1.00 57.03 241 VAL E N 1
ATOM 4957 C CA . VAL E 2 253 ? 21.065 13.434 52.835 1.00 57.45 241 VAL E CA 1
ATOM 4958 C C . VAL E 2 253 ? 21.562 14.573 53.748 1.00 56.35 241 VAL E C 1
ATOM 4959 O O . VAL E 2 253 ? 22.405 14.366 54.621 1.00 58.81 241 VAL E O 1
ATOM 4963 N N . ILE E 2 254 ? 21.037 15.771 53.514 1.00 52.86 242 ILE E N 1
ATOM 4964 C CA . ILE E 2 254 ? 21.336 16.953 54.308 1.00 51.81 242 ILE E CA 1
ATOM 4965 C C . ILE E 2 254 ? 21.153 16.626 55.798 1.00 55.94 242 ILE E C 1
ATOM 4966 O O . ILE E 2 254 ? 22.098 16.725 56.578 1.00 57.59 242 ILE E O 1
ATOM 4971 N N . ASP E 2 255 ? 19.951 16.190 56.174 1.00 58.47 243 ASP E N 1
ATOM 4972 C CA . ASP E 2 255 ? 19.614 15.927 57.581 1.00 62.68 243 ASP E CA 1
ATOM 4973 C C . ASP E 2 255 ? 20.463 14.867 58.271 1.00 67.76 243 ASP E C 1
ATOM 4974 O O . ASP E 2 255 ? 20.294 14.637 59.465 1.00 71.05 243 ASP E O 1
ATOM 4979 N N . GLN E 2 256 ? 21.366 14.225 57.531 1.00 69.42 244 GLN E N 1
ATOM 4980 C CA . GLN E 2 256 ? 22.192 13.149 58.087 1.00 75.27 244 GLN E CA 1
ATOM 4981 C C . GLN E 2 256 ? 23.698 13.391 57.950 1.00 75.66 244 GLN E C 1
ATOM 4982 O O . GLN E 2 256 ? 24.482 12.865 58.727 1.00 79.74 244 GLN E O 1
ATOM 4988 N N . PHE E 2 257 ? 24.094 14.194 56.966 1.00 72.06 245 PHE E N 1
ATOM 4989 C CA . PHE E 2 257 ? 25.514 14.423 56.674 1.00 72.78 245 PHE E CA 1
ATOM 4990 C C . PHE E 2 257 ? 25.945 15.880 56.798 1.00 69.37 245 PHE E C 1
ATOM 4991 O O . PHE E 2 257 ? 27.114 16.211 56.600 1.00 69.82 245 PHE E O 1
ATOM 4999 N N . GLY E 2 258 ? 25.007 16.743 57.149 1.00 66.49 246 GLY E N 1
ATOM 5000 C CA . GLY E 2 258 ? 25.178 18.161 56.890 1.00 63.03 246 GLY E CA 1
ATOM 5001 C C . GLY E 2 258 ? 25.923 18.961 57.944 1.00 64.02 246 GLY E C 1
ATOM 5002 O O . GLY E 2 258 ? 26.396 20.063 57.652 1.00 61.72 246 GLY E O 1
ATOM 5003 N N . ALA F 3 1 ? 13.854 -0.267 25.517 1.00 104.29 33 ALA F N 1
ATOM 5004 C CA . ALA F 3 1 ? 15.139 0.137 26.077 1.00 101.83 33 ALA F CA 1
ATOM 5005 C C . ALA F 3 1 ? 16.288 -0.026 25.070 1.00 101.33 33 ALA F C 1
ATOM 5006 O O . ALA F 3 1 ? 17.124 -0.930 25.201 1.00 105.65 33 ALA F O 1
ATOM 5008 N N . THR F 3 2 ? 16.293 0.826 24.043 1.00 96.60 34 THR F N 1
ATOM 5009 C CA . THR F 3 2 ? 17.448 0.967 23.149 1.00 94.83 34 THR F CA 1
ATOM 5010 C C . THR F 3 2 ? 18.113 2.308 23.443 1.00 88.58 34 THR F C 1
ATOM 5011 O O . THR F 3 2 ? 18.036 3.262 22.661 1.00 84.50 34 THR F O 1
ATOM 5015 N N . ASN F 3 3 ? 18.759 2.367 24.602 1.00 87.92 35 ASN F N 1
ATOM 5016 C CA . ASN F 3 3 ? 19.342 3.598 25.100 1.00 82.06 35 ASN F CA 1
ATOM 5017 C C . ASN F 3 3 ? 20.670 3.991 24.437 1.00 79.77 35 ASN F C 1
ATOM 5018 O O . ASN F 3 3 ? 21.244 5.032 24.761 1.00 76.32 35 ASN F O 1
ATOM 5023 N N . ALA F 3 4 ? 21.132 3.168 23.495 1.00 81.39 36 ALA F N 1
ATOM 5024 C CA . ALA F 3 4 ? 22.365 3.416 22.737 1.00 79.46 36 ALA F CA 1
ATOM 5025 C C . ALA F 3 4 ? 22.547 4.877 22.308 1.00 72.82 36 ALA F C 1
ATOM 5026 O O . ALA F 3 4 ? 23.657 5.404 22.365 1.00 72.09 36 ALA F O 1
ATOM 5028 N N . THR F 3 5 ? 21.457 5.525 21.896 1.00 67.89 37 THR F N 1
ATOM 5029 C CA . THR F 3 5 ? 21.502 6.927 21.449 1.00 61.46 37 THR F CA 1
ATOM 5030 C C . THR F 3 5 ? 21.567 7.984 22.562 1.00 56.52 37 THR F C 1
ATOM 5031 O O . THR F 3 5 ? 21.708 9.174 22.257 1.00 53.62 37 THR F O 1
ATOM 5035 N N . LEU F 3 6 ? 21.474 7.589 23.834 1.00 55.48 38 LEU F N 1
ATOM 5036 C CA . LEU F 3 6 ? 21.433 8.598 24.928 1.00 49.69 38 LEU F CA 1
ATOM 5037 C C . LEU F 3 6 ? 22.768 9.341 25.096 1.00 46.35 38 LEU F C 1
ATOM 5038 O O . LEU F 3 6 ? 23.819 8.718 25.186 1.00 47.57 38 LEU F O 1
ATOM 5043 N N . ASP F 3 7 ? 22.721 10.674 25.099 1.00 40.92 39 ASP F N 1
ATOM 5044 C CA . ASP F 3 7 ? 23.924 11.497 25.251 1.00 38.44 39 ASP F CA 1
ATOM 5045 C C . ASP F 3 7 ? 23.885 12.291 26.565 1.00 36.07 39 ASP F C 1
ATOM 5046 O O . ASP F 3 7 ? 23.247 13.355 26.624 1.00 32.21 39 ASP F O 1
ATOM 5051 N N . PRO F 3 8 ? 24.575 11.787 27.610 1.00 37.86 40 PRO F N 1
ATOM 5052 C CA . PRO F 3 8 ? 24.638 12.517 28.887 1.00 36.43 40 PRO F CA 1
ATOM 5053 C C . PRO F 3 8 ? 25.347 13.855 28.677 1.00 34.27 40 PRO F C 1
ATOM 5054 O O . PRO F 3 8 ? 26.357 13.925 27.972 1.00 35.41 40 PRO F O 1
ATOM 5058 N N . ARG F 3 9 ? 24.828 14.918 29.269 1.00 31.28 41 ARG F N 1
ATOM 5059 C CA . ARG F 3 9 ? 25.384 16.224 28.964 1.00 29.42 41 ARG F CA 1
ATOM 5060 C C . ARG F 3 9 ? 26.703 16.651 29.684 1.00 31.98 41 ARG F C 1
ATOM 5061 O O . ARG F 3 9 ? 26.872 17.815 30.048 1.00 30.12 41 ARG F O 1
ATOM 5069 N N . SER F 3 10 ? 27.650 15.719 29.795 0.00 30.00 42 SER F N 1
ATOM 5070 C CA . SER F 3 10 ? 28.989 16.028 30.309 0.00 30.00 42 SER F CA 1
ATOM 5071 C C . SER F 3 10 ? 30.118 15.566 29.371 0.00 30.00 42 SER F C 1
ATOM 5072 O O . SER F 3 10 ? 30.563 14.418 29.440 0.00 30.00 42 SER F O 1
ATOM 5075 N N . PHE F 3 11 ? 30.571 16.470 28.500 0.00 30.00 43 PHE F N 1
ATOM 5076 C CA . PHE F 3 11 ? 31.689 16.211 27.576 0.00 30.00 43 PHE F CA 1
ATOM 5077 C C . PHE F 3 11 ? 32.672 17.382 27.647 0.00 30.00 43 PHE F C 1
ATOM 5078 O O . PHE F 3 11 ? 32.275 18.516 27.929 0.00 30.00 43 PHE F O 1
ATOM 5086 N N . LEU F 3 12 ? 33.952 17.104 27.403 0.00 30.00 44 LEU F N 1
ATOM 5087 C CA . LEU F 3 12 ? 35.020 17.983 27.891 0.00 30.00 44 LEU F CA 1
ATOM 5088 C C . LEU F 3 12 ? 36.134 18.298 26.880 0.00 30.00 44 LEU F C 1
ATOM 5089 O O . LEU F 3 12 ? 36.370 17.528 25.942 0.00 30.00 44 LEU F O 1
ATOM 5094 N N . LEU F 3 13 ? 36.796 19.443 27.094 0.00 30.00 45 LEU F N 1
ATOM 5095 C CA . LEU F 3 13 ? 37.950 19.937 26.309 0.00 30.00 45 LEU F CA 1
ATOM 5096 C C . LEU F 3 13 ? 38.176 21.431 26.583 0.00 30.00 45 LEU F C 1
ATOM 5097 O O . LEU F 3 13 ? 37.215 22.203 26.620 0.00 30.00 45 LEU F O 1
ATOM 5102 N N . ARG F 3 14 ? 39.436 21.834 26.771 0.00 30.00 46 ARG F N 1
ATOM 5103 C CA . ARG F 3 14 ? 39.787 23.250 27.003 0.00 30.00 46 ARG F CA 1
ATOM 5104 C C . ARG F 3 14 ? 39.920 24.018 25.685 0.00 30.00 46 ARG F C 1
ATOM 5105 O O . ARG F 3 14 ? 40.981 23.994 25.047 0.00 30.00 46 ARG F O 1
ATOM 5113 N N . ASN F 3 15 ? 38.848 24.716 25.302 0.00 30.00 47 ASN F N 1
ATOM 5114 C CA . ASN F 3 15 ? 38.740 25.331 23.967 0.00 30.00 47 ASN F CA 1
ATOM 5115 C C . ASN F 3 15 ? 39.526 26.634 23.696 0.00 30.00 47 ASN F C 1
ATOM 5116 O O . ASN F 3 15 ? 39.674 27.013 22.529 0.00 30.00 47 ASN F O 1
ATOM 5121 N N . PRO F 3 16 ? 40.017 27.331 24.753 1.00 91.45 48 PRO F N 1
ATOM 5122 C CA . PRO F 3 16 ? 40.980 28.415 24.496 1.00 88.56 48 PRO F CA 1
ATOM 5123 C C . PRO F 3 16 ? 42.237 27.882 23.801 1.00 92.18 48 PRO F C 1
ATOM 5124 O O . PRO F 3 16 ? 42.466 28.176 22.620 1.00 98.25 48 PRO F O 1
ATOM 5128 N N . ASN F 3 17 ? 43.022 27.096 24.540 1.00 89.88 49 ASN F N 1
ATOM 5129 C CA . ASN F 3 17 ? 44.208 26.410 24.026 1.00 95.02 49 ASN F CA 1
ATOM 5130 C C . ASN F 3 17 ? 44.922 25.696 25.177 1.00 91.86 49 ASN F C 1
ATOM 5131 O O . ASN F 3 17 ? 46.073 26.021 25.515 1.00 91.00 49 ASN F O 1
ATOM 5136 N N . ASP F 3 18 ? 44.217 24.729 25.777 1.00 91.35 50 ASP F N 1
ATOM 5137 C CA . ASP F 3 18 ? 44.710 23.923 26.915 1.00 89.44 50 ASP F CA 1
ATOM 5138 C C . ASP F 3 18 ? 44.919 24.758 28.183 1.00 79.09 50 ASP F C 1
ATOM 5139 O O . ASP F 3 18 ? 45.795 24.444 29.004 1.00 78.78 50 ASP F O 1
ATOM 5144 N N . LYS F 3 19 ? 44.104 25.803 28.360 1.00 71.67 51 LYS F N 1
ATOM 5145 C CA . LYS F 3 19 ? 44.433 26.831 29.339 1.00 62.60 51 LYS F CA 1
ATOM 5146 C C . LYS F 3 19 ? 43.281 27.442 30.145 1.00 57.37 51 LYS F C 1
ATOM 5147 O O . LYS F 3 19 ? 42.581 28.352 29.707 1.00 55.77 51 LYS F O 1
ATOM 5153 N N . TYR F 3 20 ? 43.108 26.907 31.342 1.00 54.93 52 TYR F N 1
ATOM 5154 C CA . TYR F 3 20 ? 42.394 27.537 32.432 1.00 50.74 52 TYR F CA 1
ATOM 5155 C C . TYR F 3 20 ? 43.415 28.213 33.297 1.00 46.97 52 TYR F C 1
ATOM 5156 O O . TYR F 3 20 ? 44.453 27.628 33.459 1.00 47.25 52 TYR F O 1
ATOM 5165 N N . GLU F 3 21 ? 43.102 29.409 33.834 1.00 44.53 53 GLU F N 1
ATOM 5166 C CA . GLU F 3 21 ? 44.035 30.206 34.620 1.00 42.46 53 GLU F CA 1
ATOM 5167 C C . GLU F 3 21 ? 44.258 29.611 35.993 1.00 41.43 53 GLU F C 1
ATOM 5168 O O . GLU F 3 21 ? 43.303 29.086 36.592 1.00 41.46 53 GLU F O 1
ATOM 5174 N N . PRO F 3 22 ? 45.504 29.714 36.510 1.00 40.32 54 PRO F N 1
ATOM 5175 C CA . PRO F 3 22 ? 45.790 29.067 37.779 1.00 41.16 54 PRO F CA 1
ATOM 5176 C C . PRO F 3 22 ? 44.938 29.707 38.849 1.00 41.15 54 PRO F C 1
ATOM 5177 O O . PRO F 3 22 ? 44.673 30.912 38.786 1.00 40.26 54 PRO F O 1
ATOM 5181 N N . PHE F 3 23 ? 44.492 28.913 39.813 1.00 44.26 55 PHE F N 1
ATOM 5182 C CA . PHE F 3 23 ? 43.690 29.481 40.895 1.00 47.45 55 PHE F CA 1
ATOM 5183 C C . PHE F 3 23 ? 44.050 28.916 42.265 1.00 51.32 55 PHE F C 1
ATOM 5184 O O . PHE F 3 23 ? 44.701 27.868 42.396 1.00 52.13 55 PHE F O 1
ATOM 5192 N N . TRP F 3 24 ? 43.582 29.639 43.275 1.00 55.66 56 TRP F N 1
ATOM 5193 C CA . TRP F 3 24 ? 43.766 29.336 44.688 1.00 61.48 56 TRP F CA 1
ATOM 5194 C C . TRP F 3 24 ? 45.220 29.457 45.095 1.00 60.98 56 TRP F C 1
ATOM 5195 O O . TRP F 3 24 ? 45.801 30.530 44.908 1.00 59.81 56 TRP F O 1
ATOM 5206 N N . GLU F 3 25 ? 45.802 28.374 45.616 1.00 64.60 57 GLU F N 1
ATOM 5207 C CA . GLU F 3 25 ? 47.084 28.411 46.341 1.00 66.63 57 GLU F CA 1
ATOM 5208 C C . GLU F 3 25 ? 46.886 29.102 47.696 1.00 70.77 57 GLU F C 1
ATOM 5209 O O . GLU F 3 25 ? 47.145 28.512 48.747 1.00 75.90 57 GLU F O 1
#

Solvent-accessible surface area: 27103 Å² total; per-residue (Å²): 125,121,40,170,70,95,13,58,86,184,3,4,4,66,18,13,60,48,0,0,24,0,24,36,15,32,111,120,107,104,99,4,168,41,1,55,47,0,61,52,10,42,144,139,1,3,98,29,59,92,7,38,100,12,5,13,3,3,1,0,0,0,0,60,88,96,79,38,22,2,0,1,2,0,0,0,1,0,14,56,0,0,0,0,0,0,0,0,0,32,23,48,80,118,138,18,112,34,68,32,124,63,2,10,0,0,0,5,12,44,14,6,23,123,61,17,154,112,62,5,74,17,14,65,4,75,102,15,43,49,19,111,158,17,41,66,193,63,0,4,7,39,1,0,0,0,0,28,0,104,158,74,14,73,68,42,66,67,0,11,0,2,1,8,0,56,144,124,12,4,64,33,2,34,84,44,42,56,13,0,4,0,3,1,3,0,2,57,111,78,110,134,27,18,5,87,26,5,13,5,15,8,0,6,9,6,76,93,90,53,4,118,127,20,16,169,5,117,17,16,95,22,6,11,0,0,4,19,65,62,110,33,44,59,114,6,10,0,0,11,2,0,0,0,0,0,0,5,0,16,2,64,120,21,85,2,0,5,0,0,0,0,0,4,1,0,14,4,7,28,99,102,26,57,12,1,4,1,2,14,0,23,107,10,10,141,23,0,57,135,16,0,81,148,88,128,47,44,95,75,21,48,3,2,1,78,48,77,66,37,84,97,95,129,3,66,113,42,141,205,115,160,44,166,70,95,14,77,87,202,16,4,2,63,17,13,68,51,0,0,28,0,24,34,13,23,106,119,105,96,125,8,163,47,12,149,49,1,97,86,10,32,133,122,93,0,11,110,26,68,93,5,40,106,12,5,11,3,3,2,0,0,0,0,70,79,81,81,74,20,6,3,0,2,0,0,0,2,0,11,67,1,0,0,0,0,0,0,0,1,43,18,50,73,125,144,19,118,24,64,37,113,50,0,15,0,0,0,7,12,46,10,9,25,155,45,31,171,139,58,5,80,13,15,56,5,76,79,19,80,36,20,104,155,21,40,65,188,40,0,2,11,44,1,0,0,0,0,30,3,106,156,76,13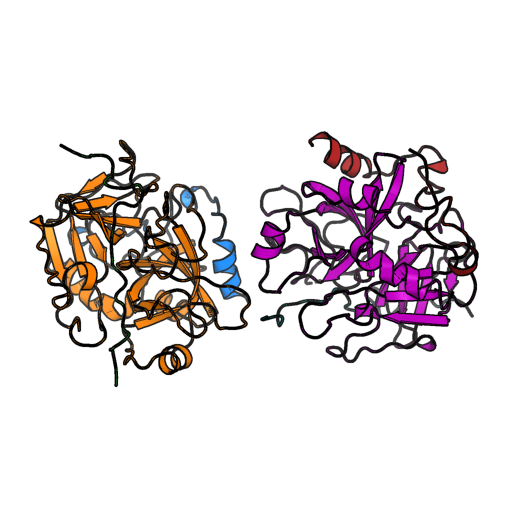,75,68,46,66,62,1,11,0,1,1,8,0,56,161,141,13,6,67,40,3,33,82,44,46,54,21,0,4,0,4,1,1,0,23,60,132,71,156,58,28,6,83,26,6,12,8,13,10,0,12,10,8,67,84,88,45,3,130,102,19,6,48,4,131,24,16,81,11,3,12,0,0,6,24,54,70,129,78,80,110,100,5,8,0,0,22,2,1,0,0,0,1,0,5,0,24,3,70,100,25,78,28,1,6,0,0,0,0,0,1,0,0,10,3,6,23,100,59,22,48,12,0,5,1,2,22,0,40,128,7,8,153,15,0,63,134,5,0,81,144,80,26,59,38,23,102,63,17,51,4,2,3,112,65,119,63,70,65,106,99,146,15,80,116,34,133,217

Sequence (641 aa):
SEYQTFFNPRTFGSGEADCGLRPLFEKKSLEDKTERELLESYIDIVEGSDAEIGMSPWQVMLFRKSPQELLCGASLISDRWVLTAAHCLLYPPWDKNFTENDLLVRIGKHSRTRYERNIEKISMLEKIYIHPRYNWRENLDRDIALMKLKKPVAFSDYIHPVCLPDRETAASLLQAGYKGRVTGWGNLKETKGQPSVLQVVNLPIVERPVCKDSTRIRITDNMFCAGYKPDEGKRGDACEGDAGGPFVMKSPFNNRWYQMGIVSWGEGCDRDGKYGFYTHVFRLKKWIQKVIDQFATNATLDPRSFLLRNPNDKYEPFWESEYQTFFNPRTFGSGEADCGLRPLFEKKSLEDKTERELLESYIDGIVEGSDAEIGMSPWQVMLFRKSPQELLCGASLISDRWVLTAAHCLLYPPWDKNFTENDLLVRIGKHSRTRYERNIEKISMLEKIYIHPRYNWRENLDRDIALMKLKKPVAFSDYIHPVCLPDRETAASLLQAGYKGRVTGWGNLKETGQPSVLQVVNLPIVERPVCKDSTRIRITDNMFCAGYKPDEGKRGDACEGDAGGPFVMKSPFNNRWYQMGIVSWGEGCDRDGKYGFYTHVFRLKKWIQKVIDQFGATNATLDPRSFLLRNPNDKYEPFWE

Secondary structure (DSSP, 8-state):
------S-HHHH-S-STTTT--TTTGGGTPPPSSHHHHHHHHH-/-BS-EEPPTTSSTTEEEEEETTTTEEEEEEEE-SSSEEEE-GGGTEEGGGTEE--GGG-EEEES--BSSS--TTT-EEEEEEEEEE-TT-BTTTT-BT--EEEEESSPPPPBTTB-PPBPPPHHHHHHH--TT-EEEEEESS-SS------SB-EEEEEEB--HHHHHHT-SSPP-TTEEEE-PPTTSS---B--TT-TT-EEEEE-TTTS-EEEEEEEEEESSSS-TT--EEEEETGGGHHHHHHHHHH-/---TT-EES-----TTTT-PPP---/------S-HHHH-S-STTTT--TTTGGGT---TTHHHHHHHHHT-/-BS-EEPPTTSSTTEEEEEETTTTEEEEEEEE-SSSEEEE-GGGTEEGGGTEE--GGGEEEEES--BSSS--TTT-EEEEEEEEEE-TT-BTTTT-BT--EEEEESSPPPP-SS--PPBPP-HHHHHHH--TT-EEEEEESS-SS-----SB-EEEEEEB--HHHHHHT-SSPP-TTEEEE---TTSS---B--TT-TT-EEEEE-TTTS-EEEEEEEEEESSSS-TT--EEEEETGGGHHHHHHHHHHH-/--GGG-EES-----TTTS-PPP---

GO terms:
  GO:0030195 negative regulation of blood coagulation (P, IDA)
  GO:0048018 receptor ligand activity (F, IDA)
  GO:2000379 positive regulation of reactive oxygen species metabolic process (P, IDA)
  GO:0005515 protein binding (F, IPI)
  GO:0006508 proteolysis (P, TAS)
  GO:0007596 blood coagulation (P, TAS)
  GO:0005576 extracellular region (C, TAS)
  GO:0005788 endoplasmic reticulum lumen (C, TAS)
  GO:0005796 Golgi lumen (C, TAS)
  GO:0005886 plasma membrane (C, TAS)
  GO:0070053 thrombospondin receptor activity (F, IDA)
  GO:0005576 extracellular region (C, IDA)
  GO:0009611 response to wounding (P, IDA)
  GO:0045861 negative regulation of proteolysis (P, IDA)
  GO:0004252 serine-type endopeptidase activity (F, IDA)
  GO:1900182 positive regulation of protein localization to nucleus (P, IDA)
  GO:1900738 positive regulation of phospholipase C-activating G protein-coupled receptor signaling pathway (P, IDA)
  GO:0030168 platelet activation (P, IDA)
  GO:0030194 positive regulation of blood coagulation (P, IDA)
  GO:0051281 positive regulation of release of sequestered calcium ion into cytosol (P, IDA)

InterPro domains:
  IPR000001 Kringle [PF00051] (108-186)
  IPR000001 Kringle [PF00051] (213-291)
  IPR000001 Kringle [PS50070] (107-186)
  IPR000001 Kringle [PS50070] (212-291)
  IPR000001 Kringle [SM00130] (106-188)
  IPR000001 Kringle [SM00130] (211-293)
  IPR000001 Kringle [cd00108] (105-186)
  IPR000001 Kringle [cd00108] (211-292)
  IPR000294 Gamma-carboxyglutamic acid-rich (GLA) domain [PF00594] (48-88)
  IPR000294 Gamma-carboxyglutamic acid-rich (GLA) domain [PR00001] (47-60)
  IPR000294 Gamma-carboxyglutamic acid-rich (GLA) domain [PR00001] (61-74)
  IPR000294 Gamma-carboxyglutamic acid-rich (GLA) domain [PR00001] (75-89)
  IPR000294 Gamma-carboxyglutamic acid-rich (GLA) domain [PS00011] (59-84)
  IPR000294 Gamma-carboxyglutamic acid-rich (GLA) domain [PS50998] (43-89)
  IPR000294 Gamma-carboxyglutamic acid-rich (GLA) domain [SM00069] (25-88)
  IPR001254 Serine proteases, trypsin domain [PF00089] (364-613)
  IPR001254 Serine proteases, trypsin domain [PS50240] (364-618)
  IPR001254 Serine proteases, trypsin domain [SM00020] (363-613)
  IPR001254 Serine proteases, trypsin domain [cd00190] (364-616)
  IPR001314 Peptidase S1A, chymotrypsin family [PR00722] (392-407)

Foldseek 3Di:
DPDDDDDDCVVVPDDRVPPPQDVVDNVVPHDDDCVVVVVVVVPD/DAQWAADDQLNQQQKKFKWFVVVTDGQEIWGAAFQWKIKFFQCSADAPVVPHHDWQQGIKMKGLFWFPPDDPPPGIDIFGFDGKAADPPQCNPAFRQRGMIMTTTPDGDDADSRHDGAHADDPVQLVVQLDFPHKWKAKFQDAHFQDPHTDRTITMDIWTWHDVVLQCVLDPGDDDPQKTWTFDAVPPPGWDWDARRHGNTFGWDQDPVPRGIHGQWTFDDWDGTGDHSTTTMTGGCVVCVVVVVVVVVVD/DDCPPPDPPDDDDDPVPPDDDDDDD/DADDDDDDCVPVPDDRRPPPQDVVDNVVPHDDPCVVVVVVVVVVD/DAQFAQADQLNQQQKKFKFWPPPTDTLEIWGHAFQWKIKFFQVSADAVVVPHHHDQQGIKMKGLFWFDPDDPPPRIDIFGWDDKAQPPPQDNPAARFRRMMMTTTPDTHDADSRHDGAHADDDVQLVPQQDFPHKWKWKFQDAHFLVHTDRTITMDIWGWHDVVLQVVLDPGDDDPQKTWTFDAQPPPGTFWDARSHGNTFGWDQGPVPRGIHGQWTFDDWDRTGDHSTTTMTGGRNVCVVVVVVCVVPPD/DPCVPPDDPDDDDDPVPNDDPDDDD